Protein 3C1Y (pdb70)

InterPro domains:
  IPR000445 Helix-hairpin-helix motif [PF00633] (317-343)
  IPR003390 DNA integrity scanning protein, DisA, N-terminal [PF02457] (26-139)
  IPR003390 DNA integrity scanning protein, DisA, N-terminal [PS51794] (8-148)
  IPR010994 RuvA domain 2-like [SSF47781] (291-346)
  IPR018906 DNA integrity scanning, DisA, linker region [PF10635] (145-281)
  IPR023763 DNA integrity scanning protein, DisA [MF_01438] (6-357)
  IPR023763 DNA integrity scanning protein, DisA [NF010009] (9-355)
  IPR036888 DNA integrity scanning protein, DisA, N-terminal domain superfamily [G3DSA:3.40.1700.10] (7-144)
  IPR036888 DNA integrity scanning protein, DisA, N-terminal domain superfamily [SSF143597] (13-144)
  IPR038331 DisA, linker domain superfamily [G3DSA:1.20.1260.110] (145-292)
  IPR050338 DNA integrity scanning protein DisA [PTHR34185] (19-262)

Solvent-accessible surface area: 34652 Å² total; per-residue (Å²): 113,60,110,73,8,44,81,40,12,102,42,1,12,9,52,44,86,2,4,113,1,0,43,64,0,14,124,30,94,40,10,5,18,0,0,4,0,79,51,10,162,135,21,134,98,3,13,31,58,38,108,141,57,62,40,93,32,37,15,124,82,0,46,90,31,9,103,75,114,33,1,8,0,0,3,43,89,21,75,51,0,30,46,0,45,2,32,10,14,12,53,25,111,37,102,25,75,24,116,36,77,67,32,32,21,0,20,8,0,0,66,68,25,22,43,2,0,0,0,0,22,136,220,147,74,49,1,2,0,2,22,72,121,71,96,43,55,2,37,40,39,101,95,2,68,56,84,5,76,111,18,7,39,56,1,73,125,65,37,93,73,1,73,149,35,28,60,95,2,43,36,18,17,10,69,61,139,2,26,0,7,23,0,3,113,2,0,13,47,0,0,58,1,17,39,37,16,58,115,8,118,62,74,6,56,13,0,20,129,99,0,144,119,8,112,76,88,17,142,119,40,21,108,87,3,62,63,33,0,8,4,0,2,0,0,1,8,59,129,74,29,111,61,118,58,0,86,85,30,10,105,35,0,11,81,206,112,112,16,46,63,43,23,0,0,100,37,6,47,36,108,5,117,105,54,60,63,8,86,113,41,142,18,42,5,27,0,2,27,10,1,68,68,63,5,181,2,55,20,73,37,1,70,42,0,3,154,88,31,117,32,5,30,80,1,32,138,15,49,30,113,53,0,75,149,8,141,41,10,35,72,177,80,0,105,37,0,31,104,20,4,65,48,13,64,158,145,92,73,120,63,110,71,8,42,78,39,7,98,42,0,11,9,53,48,77,2,1,109,1,0,46,64,0,16,124,30,87,41,8,5,16,1,0,1,0,88,57,13,168,156,35,133,123,7,10,32,55,36,111,135,56,64,41,90,27,37,14,124,82,1,50,92,32,11,107,75,111,36,0,6,0,0,5,43,94,24,73,56,0,28,33,0,44,2,31,10,14,13,54,27,113,30,102,31,74,31,116,35,77,65,34,26,20,0,20,12,0,0,64,81,29,23,44,4,0,0,0,0,28,138,226,171,75,50,1,1,0,0,26,83,120,64,92,47,58,1,36,41,40,104,95,2,67,57,82,5,80,105,16,6,38,58,1,72,119,67,37,94,73,1,69,143,40,27,59,97,3,44,38,28,17,14,70,59,135,3,26,0,7,24,0,2,111,1,1,15,45,0,1,57,0,22,32,39,14,64,118,10,123,60,79,6,54,13,0,18,132,97,0,146,113,9,107,82,87,17,138,117,37,18,108,93,4,60,60,32,0,8,3,0,2,11,1,2,10,55,136,57,21,118,64,107,59,0,79,83,34,12,110,32,2,7,81,209,110,121,15,47,62,60,26,2,0,120,39,9,47,38,104,6,103,111,44,58,66,8,82,107,43,140,15,52,5,36,0,2,28,9,1,68,65,59,6,185,1,56,31,88,27,1,89,38,0,1,123,103,28,142,33,6,33,87,2,29,138,12,41,25,109,57,0,87,158,11,141,38,9,39,76,183,83,0,110,36,0,31,107,19,3,48,45,16,58,150,154,94,74

Secondary structure (DSSP, 8-state):
--HHHHHHHGGGSBTBHHHHHHHHHHHTT--EEEEE-S-GGGGTTTEESSEEEEEE--HHHHHHHTTSSSEEEE-TTSSEEEEEEEEE---TTS-----SHHHHHHHHHHHHHSSEEEEE-SS---EEEE-SS-EEEEPPHHHHHHHHHHHHHHHHHHHHHHHHHHHHHHHHHHTT--BHHHHHHHHHHHHHHHHHHHHHHHHHHHTGGGGHHHHHHHHHHHTTHHHHHHHHHHHHSSS---HHHHHHHHHHHHTTS---HHHHHHHTT---S-GGGGGG-B----SHHHHHHTS---HHHHHHHHHHH-SHHHHTT--HHHHTTSTT--HHHHHHHHHHHHHHHHHH-/--HHHHHHHHHTSTTSHHHHHHHHHHHTT--EEEEEES-GGGGTTTEESSEEEEEE--HHHHHHHTTSSSEEEEETTS-EEEEEEEEE---TTS-----SHHHHHHHHHHHHHS-EEEEE-SS---EEEEETTEEEEEPPHHHHHHHHHHHHHHHHHHHHHHHHHHHHHHHHHHTT--BHHHHHHHHHHHHHHHHHHHHHHHHHHHTGGGGHHHHHHHHHHHTTHHHHHHHHHHHHSSS---HHHHHHHHHHHTTTS---HHHHHHHHT----STTSGGG-B----SHHHHHHTS---HHHHHHHHHHH-SHHHHHH--HHHHHTSTT--HHHHHHHHHHHHHHHHHH-

CATH classification: 3.40.1700.10 (+2 more: 1.20.1260.110, 1.10.150.20)

Organism: Thermotoga maritima (strain ATCC 43589 / DSM 3109 / JCM 10099 / NBRC 100826 / MSB8) (NCBI:txid243274)

Foldseek 3Di:
DDVVVLVLLLCQFPPHQQVVLLQVCQVQLQKAKEFEAADVVVVVVFKADFDFDFDFAGSVVRNVLSNADAYWYAYNVRGTTGGGRIHGHADPPQDDPDDDPRVRSQQRVQQRPQAWMWTGGSPDSWIWIHGHNDIDIAHDLVVLCVVLVVLLVVLVVLLVVLVVLVLVVLLCQLVLNDFQLSLLVNLLSLLVSLLSVVVSVVSLSSNPPVNVVSVVSSCVSCVCSLVLQLLSLCFWAPDHDDSVVSNVLSVCCSPPDPSDSCVNNVSSPDDDDDSVCRRVGRTHTLCSNCLCVQLVHDSVQSCQQSVVQVGLVSQQVAALVRSCVTPPRDSSSSCSSNVRSVVCSVVSD/DDPVVLVLLLCQFPPHQQVVLLQVCQVQLQKAKEWEAADPVPVCPFKADFDFDFAFAGSVVRNVLSNADAYWYAYNVRGTTGGGRIHGHADPPDDDPDDDDRVRSQQRVQQRPQTWIWTGGSPDSWIWIHGRNDIDIAHDLVVLCVVLVVLLVVLLVLLVVLVVLVLVVLLCQLVQNDFLLSLLVNLQSLLVSLLSVVVSVVSLSRNPPPNVVSVVSSCVSCVCSLVLQLLSLCFFQPDHDDSVRSSVLSVCCNPPDPSDSCVNNVVSPDDDDDSVCRRVGGTFTLCRNCLCVQLVHDPVQSVQVSVPQVGLNSLQVAALVRSCVTPPDDSNSSCSSNVRSVVCSVVSD

Sequence (698 aa):
VPQELIEKIKLISPGTELRKALDDIINANFGALIFLVDDPKKYEDVIQGGFWLDTDFSAEKLYELSKMDGAIVLSEDITKIYYANVHLVPDPTIPTGETGTRHRTAERLAKQTGKVVIAVSRRRNIISLYYKNYKYVVNQVDFLISKVTQAISTLEKYKDNFNKLLSELEVLELENRVTLADVVRTLAKGFELLRIVEEIRPYIVELGEEGRLARMQLRELTEDVDDLLVLLIMDYSSEEVEEETAQNILQDFITRREPSPISISRVLGYDVQQAAQLDDVLVSARGYRLLKTVARIPLSIGYNVVRMFKTLDQISKASVEDLKKVEGIGEKRARAISESISSLKHRKTVPQELIEKIKLISPGTELRKALDDIINANFGALIFLVDDPKKYEDVIQGGFWLDTDFSAEKLYELSKMDGAIVLSEDITKIYYANVHLVPDPTIPTGETGTRHRTAERLAKQTGKVVIAVSRRRNIISLYYKNYKYVVNQVDFLISKVTQAISTLEKYKDNFNKLLSELEVLELENRVTLADVVRTLAKGFELLRIVEEIRPYIVELGEEGRLARMQLRELTEDVDDLLVLLIMDYSSEEVEEETAQNILQDFITRREPSPISISRVLGYDVQQAAQLDDVLVSARGYRLLKTVARIPLSIGYNVVRMFKTLDQISKASVEDLKKVEGIGEKRARAISESISSLKHRKT

Nearest PDB structures (foldseek):
  3c1y-assembly1_A  TM=1.003E+00  e=2.467E-58  Thermotoga maritima
  4yxm-assembly1_A  TM=1.002E+00  e=1.865E-54  Thermotoga maritima
  7y0d-assembly1_G  TM=8.503E-01  e=4.150E-23  Mycolicibacterium smegmatis MC2 155
  7dg0-assembly1_B  TM=7.845E-01  e=1.346E-06  Mesomycoplasma ovipneumoniae 14811
  7olh-assembly3_L  TM=7.575E-01  e=4.786E-06  Bacillus subtilis subsp. subtilis str. 168

B-factor: mean 38.18, std 12.06, range [16.71, 79.24]

GO terms:
  GO:0106408 diadenylate cyclase activity (F, EXP)

Radius of gyration: 49.01 Å; Cα contacts (8 Å, |Δi|>4): 1123; chains: 2; bounding box: 45×43×168 Å

Structure (mmCIF, N/CA/C/O backbone):
data_3C1Y
#
_entry.id   3C1Y
#
_cell.length_a   108.329
_cell.length_b   108.329
_cell.length_c   166.415
_cell.angle_alpha   90.000
_cell.angle_beta   90.000
_cell.angle_gamma   90.000
#
_symmetry.space_group_name_H-M   'P 4 21 2'
#
loop_
_entity.id
_entity.type
_entity.pdbx_description
1 polymer 'DNA integrity scanning protein disA'
2 non-polymer "(2R,3R,3aS,5R,7aR,9R,10R,10aS,12R,14aR)-2,9-bis(6-amino-9H-purin-9-yl)octahydro-2H,7H-difuro[3,2-d:3',2'-j][1,3,7,9,2,8 ]tetraoxadiphosphacyclododecine-3,5,10,12-tetrol 5,12-dioxide"
3 water water
#
loop_
_atom_site.group_PDB
_atom_site.id
_atom_site.type_symbol
_atom_site.label_atom_id
_atom_site.label_alt_id
_atom_site.label_comp_id
_atom_site.label_asym_id
_atom_site.label_entity_id
_atom_site.label_seq_id
_atom_site.pdbx_PDB_ins_code
_atom_site.Cartn_x
_atom_site.Cartn_y
_atom_site.Cartn_z
_atom_site.occupancy
_atom_site.B_iso_or_equiv
_atom_site.auth_seq_id
_atom_site.auth_comp_id
_atom_site.auth_asym_id
_atom_site.auth_atom_id
_atom_site.pdbx_PDB_model_num
ATOM 1 N N . VAL A 1 27 ? 71.826 23.406 -9.082 1.00 59.98 7 VAL A N 1
ATOM 2 C CA . VAL A 1 27 ? 70.943 23.921 -10.172 1.00 59.03 7 VAL A CA 1
ATOM 3 C C . VAL A 1 27 ? 70.559 25.374 -9.905 1.00 58.28 7 VAL A C 1
ATOM 4 O O . VAL A 1 27 ? 69.730 25.654 -9.039 1.00 58.59 7 VAL A O 1
ATOM 8 N N . PRO A 1 28 ? 71.157 26.318 -10.653 1.00 58.02 8 PRO A N 1
ATOM 9 C CA . PRO A 1 28 ? 70.878 27.749 -10.496 1.00 57.59 8 PRO A CA 1
ATOM 10 C C . PRO A 1 28 ? 69.383 28.062 -10.494 1.00 57.46 8 PRO A C 1
ATOM 11 O O . PRO A 1 28 ? 68.601 27.429 -11.208 1.00 57.15 8 PRO A O 1
ATOM 15 N N . GLN A 1 29 ? 68.994 29.042 -9.687 1.00 57.10 9 GLN A N 1
ATOM 16 C CA . GLN A 1 29 ? 67.598 29.446 -9.592 1.00 57.00 9 GLN A CA 1
ATOM 17 C C . GLN A 1 29 ? 67.108 29.871 -10.973 1.00 55.66 9 GLN A C 1
ATOM 18 O O . GLN A 1 29 ? 65.936 29.712 -11.314 1.00 55.84 9 GLN A O 1
ATOM 24 N N . GLU A 1 30 ? 68.031 30.407 -11.761 1.00 54.10 10 GLU A N 1
ATOM 25 C CA . GLU A 1 30 ? 67.746 30.873 -13.110 1.00 52.66 10 GLU A CA 1
ATOM 26 C C . GLU A 1 30 ? 67.194 29.732 -13.974 1.00 50.93 10 GLU A C 1
ATOM 27 O O . GLU A 1 30 ? 66.168 29.882 -14.636 1.00 49.56 10 GLU A O 1
ATOM 33 N N . LEU A 1 31 ? 67.882 28.594 -13.957 1.00 49.25 11 LEU A N 1
ATOM 34 C CA . LEU A 1 31 ? 67.466 27.425 -14.724 1.00 47.89 11 LEU A CA 1
ATOM 35 C C . LEU A 1 31 ? 66.192 26.830 -14.132 1.00 46.96 11 LEU A C 1
ATOM 36 O O . LEU A 1 31 ? 65.296 26.402 -14.865 1.00 45.09 11 LEU A O 1
ATOM 41 N N . ILE A 1 32 ? 66.119 26.811 -12.803 1.00 45.15 12 ILE A N 1
ATOM 42 C CA . ILE A 1 32 ? 64.958 26.278 -12.097 1.00 45.19 12 ILE A CA 1
ATOM 43 C C . ILE A 1 32 ? 63.668 26.936 -12.574 1.00 43.69 12 ILE A C 1
ATOM 44 O O . ILE A 1 32 ? 62.642 26.271 -12.726 1.00 42.49 12 ILE A O 1
ATOM 49 N N . GLU A 1 33 ? 63.721 28.244 -12.804 1.00 42.59 13 GLU A N 1
ATOM 50 C CA . GLU A 1 33 ? 62.547 28.978 -13.265 1.00 43.50 13 GLU A CA 1
ATOM 51 C C . GLU A 1 33 ? 62.069 28.475 -14.627 1.00 41.06 13 GLU A C 1
ATOM 52 O O . GLU A 1 33 ? 60.872 28.306 -14.849 1.00 40.52 13 GLU A O 1
ATOM 58 N N . LYS A 1 34 ? 63.012 28.230 -15.530 1.00 39.73 14 LYS A N 1
ATOM 59 C CA . LYS A 1 34 ? 62.697 27.747 -16.870 1.00 38.01 14 LYS A CA 1
ATOM 60 C C . LYS A 1 34 ? 62.145 26.323 -16.834 1.00 37.91 14 LYS A C 1
ATOM 61 O O . LYS A 1 34 ? 61.204 25.989 -17.557 1.00 36.81 14 LYS A O 1
ATOM 67 N N . ILE A 1 35 ? 62.731 25.487 -15.987 1.00 36.69 15 ILE A N 1
ATOM 68 C CA . ILE A 1 35 ? 62.284 24.108 -15.870 1.00 36.79 15 ILE A CA 1
ATOM 69 C C . ILE A 1 35 ? 60.807 24.050 -15.476 1.00 35.35 15 ILE A C 1
ATOM 70 O O . ILE A 1 35 ? 60.100 23.110 -15.825 1.00 34.88 15 ILE A O 1
ATOM 75 N N . LYS A 1 36 ? 60.341 25.064 -14.758 1.00 35.39 16 LYS A N 1
ATOM 76 C CA . LYS A 1 36 ? 58.945 25.108 -14.341 1.00 36.80 16 LYS A CA 1
ATOM 77 C C . LYS A 1 36 ? 58.008 25.260 -15.540 1.00 34.92 16 LYS A C 1
ATOM 78 O O . LYS A 1 36 ? 56.854 24.835 -15.488 1.00 34.81 16 LYS A O 1
ATOM 84 N N . LEU A 1 37 ? 58.506 25.862 -16.615 1.00 33.43 17 LEU A N 1
ATOM 85 C CA . LEU A 1 37 ? 57.700 26.061 -17.819 1.00 30.23 17 LEU A CA 1
ATOM 86 C C . LEU A 1 37 ? 57.224 24.733 -18.418 1.00 28.97 17 LEU A C 1
ATOM 87 O O . LEU A 1 37 ? 56.161 24.664 -19.035 1.00 27.65 17 LEU A O 1
ATOM 92 N N . ILE A 1 38 ? 58.011 23.678 -18.227 1.00 28.28 18 ILE A N 1
ATOM 93 C CA . ILE A 1 38 ? 57.669 22.377 -18.776 1.00 28.73 18 ILE A CA 1
ATOM 94 C C . ILE A 1 38 ? 57.421 21.308 -17.719 1.00 30.06 18 ILE A C 1
ATOM 95 O O . ILE A 1 38 ? 57.591 20.116 -17.982 1.00 29.13 18 ILE A O 1
ATOM 100 N N . SER A 1 39 ? 57.013 21.731 -16.529 1.00 29.51 19 SER A N 1
ATOM 101 C CA . SER A 1 39 ? 56.744 20.783 -15.461 1.00 31.67 19 SER A CA 1
ATOM 102 C C . SER A 1 39 ? 55.302 20.311 -15.528 1.00 30.68 19 SER A C 1
ATOM 103 O O . SER A 1 39 ? 54.418 21.032 -16.004 1.00 29.87 19 SER A O 1
ATOM 106 N N . PRO A 1 40 ? 55.044 19.087 -15.049 1.00 29.10 20 PRO A N 1
ATOM 107 C CA . PRO A 1 40 ? 53.684 18.548 -15.069 1.00 29.53 20 PRO A CA 1
ATOM 108 C C . PRO A 1 40 ? 52.726 19.575 -14.470 1.00 30.23 20 PRO A C 1
ATOM 109 O O . PRO A 1 40 ? 52.955 20.086 -13.373 1.00 29.31 20 PRO A O 1
ATOM 113 N N . GLY A 1 41 ? 51.666 19.889 -15.208 1.00 30.69 21 GLY A N 1
ATOM 114 C CA . GLY A 1 41 ? 50.703 20.862 -14.735 1.00 30.56 21 GLY A CA 1
ATOM 115 C C . GLY A 1 41 ? 50.540 22.001 -15.722 1.00 29.95 21 GLY A C 1
ATOM 116 O O . GLY A 1 41 ? 49.477 22.614 -15.795 1.00 32.05 21 GLY A O 1
ATOM 117 N N . THR A 1 42 ? 51.589 22.290 -16.483 1.00 28.38 22 THR A N 1
ATOM 118 C CA . THR A 1 42 ? 51.529 23.370 -17.471 1.00 29.86 22 THR A CA 1
ATOM 119 C C . THR A 1 42 ? 50.925 22.881 -18.785 1.00 28.67 22 THR A C 1
ATOM 120 O O . THR A 1 42 ? 50.992 21.695 -19.109 1.00 29.54 22 THR A O 1
ATOM 124 N N . GLU A 1 43 ? 50.322 23.794 -19.537 1.00 28.85 23 GLU A N 1
ATOM 125 C CA . GLU A 1 43 ? 49.737 23.424 -20.814 1.00 27.50 23 GLU A CA 1
ATOM 126 C C . GLU A 1 43 ? 50.848 23.002 -21.764 1.00 26.44 23 GLU A C 1
ATOM 127 O O . GLU A 1 43 ? 50.680 22.081 -22.562 1.00 25.78 23 GLU A O 1
ATOM 133 N N . LEU A 1 44 ? 51.989 23.672 -21.666 1.00 24.60 24 LEU A N 1
ATOM 134 C CA . LEU A 1 44 ? 53.128 23.342 -22.505 1.00 25.08 24 LEU A CA 1
ATOM 135 C C . LEU A 1 44 ? 53.540 21.884 -22.293 1.00 24.19 24 LEU A C 1
ATOM 136 O O . LEU A 1 44 ? 53.717 21.142 -23.256 1.00 23.60 24 LEU A O 1
ATOM 141 N N . ARG A 1 45 ? 53.684 21.473 -21.036 1.00 23.95 25 ARG A N 1
ATOM 142 C CA . ARG A 1 45 ? 54.089 20.099 -20.732 1.00 24.09 25 ARG A CA 1
ATOM 143 C C . ARG A 1 45 ? 53.053 19.101 -21.238 1.00 24.86 25 ARG A C 1
ATOM 144 O O . ARG A 1 45 ? 53.391 18.000 -21.685 1.00 22.65 25 ARG A O 1
ATOM 152 N N . LYS A 1 46 ? 51.790 19.501 -21.163 1.00 25.97 26 LYS A N 1
ATOM 153 C CA . LYS A 1 46 ? 50.685 18.665 -21.613 1.00 28.69 26 LYS A CA 1
ATOM 154 C C . LYS A 1 46 ? 50.857 18.423 -23.111 1.00 27.54 26 LYS A C 1
ATOM 155 O O . LYS A 1 46 ? 50.621 17.317 -23.612 1.00 26.81 26 LYS A O 1
ATOM 161 N N . ALA A 1 47 ? 51.293 19.459 -23.824 1.00 25.46 27 ALA A N 1
ATOM 162 C CA . ALA A 1 47 ? 51.504 19.342 -25.261 1.00 25.05 27 ALA A CA 1
ATOM 163 C C . ALA A 1 47 ? 52.726 18.474 -25.551 1.00 22.79 27 ALA A C 1
ATOM 164 O O . ALA A 1 47 ? 52.691 17.627 -26.446 1.00 21.03 27 ALA A O 1
ATOM 166 N N . LEU A 1 48 ? 53.803 18.680 -24.798 1.00 22.34 28 LEU A N 1
ATOM 167 C CA . LEU A 1 48 ? 55.019 17.893 -25.005 1.00 24.30 28 LEU A CA 1
ATOM 168 C C . LEU A 1 48 ? 54.775 16.407 -24.745 1.00 23.08 28 LEU A C 1
ATOM 169 O O . LEU A 1 48 ? 55.360 15.552 -25.418 1.00 23.44 28 LEU A O 1
ATOM 174 N N . ASP A 1 49 ? 53.917 16.093 -23.778 1.00 25.60 29 ASP A N 1
ATOM 175 C CA . ASP A 1 49 ? 53.618 14.689 -23.484 1.00 26.72 29 ASP A CA 1
ATOM 176 C C . ASP A 1 49 ? 52.888 14.055 -24.662 1.00 26.01 29 ASP A C 1
ATOM 177 O O . ASP A 1 49 ? 53.157 12.910 -25.032 1.00 25.71 29 ASP A O 1
ATOM 182 N N . ASP A 1 50 ? 51.960 14.804 -25.247 1.00 27.12 30 ASP A N 1
ATOM 183 C CA . ASP A 1 50 ? 51.211 14.328 -26.408 1.00 29.48 30 ASP A CA 1
ATOM 184 C C . ASP A 1 50 ? 52.167 14.107 -27.572 1.00 26.38 30 ASP A C 1
ATOM 185 O O . ASP A 1 50 ? 52.063 13.119 -28.294 1.00 23.74 30 ASP A O 1
ATOM 190 N N . ILE A 1 51 ? 53.083 15.053 -27.757 1.00 23.14 31 ILE A N 1
ATOM 191 C CA . ILE A 1 51 ? 54.059 14.970 -28.827 1.00 21.21 31 ILE A CA 1
ATOM 192 C C . ILE A 1 51 ? 54.8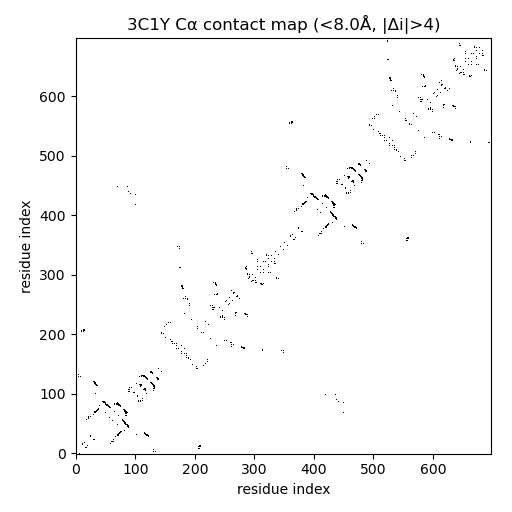90 13.699 -28.655 1.00 21.19 31 ILE A C 1
ATOM 193 O O . ILE A 1 51 ? 55.103 12.955 -29.606 1.00 20.09 31 ILE A O 1
ATOM 198 N N . ILE A 1 52 ? 55.345 13.445 -27.433 1.00 22.58 32 ILE A N 1
ATOM 199 C CA . ILE A 1 52 ? 56.141 12.257 -27.151 1.00 25.16 32 ILE A CA 1
ATOM 200 C C . ILE A 1 52 ? 55.306 10.992 -27.376 1.00 25.52 32 ILE A C 1
ATOM 201 O O . ILE A 1 52 ? 55.782 10.017 -27.954 1.00 25.53 32 ILE A O 1
ATOM 206 N N . ASN A 1 53 ? 54.056 11.017 -26.925 1.00 25.69 33 ASN A N 1
ATOM 207 C CA . ASN A 1 53 ? 53.172 9.868 -27.082 1.00 27.41 33 ASN A CA 1
ATOM 208 C C . ASN A 1 53 ? 52.905 9.541 -28.549 1.00 28.72 33 ASN A C 1
ATOM 209 O O . ASN A 1 53 ? 52.637 8.389 -28.891 1.00 28.15 33 ASN A O 1
ATOM 214 N N . ALA A 1 54 ? 52.975 10.552 -29.413 1.00 25.92 34 ALA A N 1
ATOM 215 C CA . ALA A 1 54 ? 52.729 10.357 -30.844 1.00 25.27 34 ALA A CA 1
ATOM 216 C C . ALA A 1 54 ? 54.030 10.131 -31.600 1.00 25.95 34 ALA A C 1
ATOM 217 O O . ALA A 1 54 ? 54.033 9.943 -32.808 1.00 27.29 34 ALA A O 1
ATOM 219 N N . ASN A 1 55 ? 55.140 10.139 -30.879 1.00 27.30 35 ASN A N 1
ATOM 220 C CA . ASN A 1 55 ? 56.437 9.950 -31.500 1.00 28.55 35 ASN A CA 1
ATOM 221 C C . ASN A 1 55 ? 56.760 11.046 -32.523 1.00 28.54 35 ASN A C 1
ATOM 222 O O . ASN A 1 55 ? 57.524 10.820 -33.458 1.00 28.76 35 ASN A O 1
ATOM 227 N N . PHE A 1 56 ? 56.153 12.217 -32.381 1.00 27.03 36 PHE A N 1
ATOM 228 C CA . PHE A 1 56 ? 56.495 13.305 -33.287 1.00 29.83 36 PHE A CA 1
ATOM 229 C C . PHE A 1 56 ? 57.747 13.894 -32.639 1.00 30.21 36 PHE A C 1
ATOM 230 O O . PHE A 1 56 ? 58.034 13.637 -31.465 1.00 32.50 36 PHE A O 1
ATOM 238 N N . GLY A 1 57 ? 58.510 14.666 -33.388 1.00 31.39 37 GLY A N 1
ATOM 239 C CA . GLY A 1 57 ? 59.684 15.266 -32.785 1.00 27.95 37 GLY A CA 1
ATOM 240 C C . GLY A 1 57 ? 59.307 16.702 -32.482 1.00 28.11 37 GLY A C 1
ATOM 241 O O . GLY A 1 57 ? 58.181 17.127 -32.780 1.00 25.19 37 GLY A O 1
ATOM 242 N N . ALA A 1 58 ? 60.224 17.455 -31.885 1.00 24.01 38 ALA A N 1
ATOM 243 C CA . ALA A 1 58 ? 59.942 18.848 -31.601 1.00 22.40 38 ALA A CA 1
ATOM 244 C C . ALA A 1 58 ? 61.207 19.640 -31.347 1.00 23.02 38 ALA A C 1
ATOM 245 O O . ALA A 1 58 ? 62.180 19.120 -30.809 1.00 22.10 38 ALA A O 1
ATOM 247 N N . LEU A 1 59 ? 61.182 20.899 -31.764 1.00 21.24 39 LEU A N 1
ATOM 248 C CA . LEU A 1 59 ? 62.291 21.821 -31.557 1.00 22.77 39 LEU A CA 1
ATOM 249 C C . LEU A 1 59 ? 61.562 23.139 -31.349 1.00 23.66 39 LEU A C 1
ATOM 250 O O . LEU A 1 59 ? 60.969 23.684 -32.286 1.00 24.46 39 LEU A O 1
ATOM 255 N N . ILE A 1 60 ? 61.586 23.628 -30.110 1.00 22.73 40 ILE A N 1
ATOM 256 C CA . ILE A 1 60 ? 60.882 24.849 -29.737 1.00 24.59 40 ILE A CA 1
ATOM 257 C C . ILE A 1 60 ? 61.824 25.939 -29.203 1.00 26.22 40 ILE A C 1
ATOM 258 O O . ILE A 1 60 ? 62.624 25.703 -28.297 1.00 24.88 40 ILE A O 1
ATOM 263 N N . PHE A 1 61 ? 61.694 27.135 -29.771 1.00 27.50 41 PHE A N 1
ATOM 264 C CA . PHE A 1 61 ? 62.520 28.297 -29.445 1.00 26.50 41 PHE A CA 1
ATOM 265 C C . PHE A 1 61 ? 61.640 29.338 -28.750 1.00 27.11 41 PHE A C 1
ATOM 266 O O . PHE A 1 61 ? 60.640 29.776 -29.309 1.00 25.54 41 PHE A O 1
ATOM 274 N N . LEU A 1 62 ? 62.011 29.714 -27.528 1.00 28.47 42 LEU A N 1
ATOM 275 C CA . LEU A 1 62 ? 61.257 30.693 -26.733 1.00 32.39 42 LEU A CA 1
ATOM 276 C C . LEU A 1 62 ? 61.861 32.096 -26.740 1.00 35.06 42 LEU A C 1
ATOM 277 O O . LEU A 1 62 ? 62.921 32.319 -26.156 1.00 34.63 42 LEU A O 1
ATOM 282 N N . VAL A 1 63 ? 61.171 33.037 -27.381 1.00 37.89 43 VAL A N 1
ATOM 283 C CA . VAL A 1 63 ? 61.637 34.422 -27.465 1.00 42.33 43 VAL A CA 1
ATOM 284 C C . VAL A 1 63 ? 60.482 35.412 -27.465 1.00 45.28 43 VAL A C 1
ATOM 285 O O . VAL A 1 63 ? 59.462 35.187 -28.116 1.00 46.89 43 VAL A O 1
ATOM 289 N N . ASP A 1 64 ? 60.654 36.521 -26.751 1.00 46.69 44 ASP A N 1
ATOM 290 C CA . ASP A 1 64 ? 59.607 37.531 -26.672 1.00 49.12 44 ASP A CA 1
ATOM 291 C C . ASP A 1 64 ? 59.541 38.495 -27.854 1.00 49.66 44 ASP A C 1
ATOM 292 O O . ASP A 1 64 ? 58.470 39.009 -28.174 1.00 50.25 44 ASP A O 1
ATOM 297 N N . ASP A 1 65 ? 60.672 38.731 -28.508 1.00 49.75 45 ASP A N 1
ATOM 298 C CA . ASP A 1 65 ? 60.704 39.643 -29.647 1.00 49.99 45 ASP A CA 1
ATOM 299 C C . ASP A 1 65 ? 61.350 38.983 -30.863 1.00 48.98 45 ASP A C 1
ATOM 300 O O . ASP A 1 65 ? 62.548 39.127 -31.100 1.00 48.12 45 ASP A O 1
ATOM 305 N N . PRO A 1 66 ? 60.548 38.250 -31.654 1.00 48.42 46 PRO A N 1
ATOM 306 C CA . PRO A 1 66 ? 60.978 37.536 -32.861 1.00 47.95 46 PRO A CA 1
ATOM 307 C C . PRO A 1 66 ? 61.793 38.389 -33.827 1.00 48.63 46 PRO A C 1
ATOM 308 O O . PRO A 1 66 ? 62.781 37.922 -34.398 1.00 47.28 46 PRO A O 1
ATOM 312 N N . LYS A 1 67 ? 61.362 39.635 -34.006 1.00 49.24 47 LYS A N 1
ATOM 313 C CA . LYS A 1 67 ? 62.023 40.580 -34.905 1.00 50.19 47 LYS A CA 1
ATOM 314 C C . LYS A 1 67 ? 63.534 40.608 -34.675 1.00 49.12 47 LYS A C 1
ATOM 315 O O . LYS A 1 67 ? 64.322 40.561 -35.618 1.00 48.44 47 LYS A O 1
ATOM 321 N N . LYS A 1 68 ? 63.920 40.689 -33.409 1.00 49.08 48 LYS A N 1
ATOM 322 C CA . LYS A 1 68 ? 65.321 40.745 -33.018 1.00 50.61 48 LYS A CA 1
ATOM 323 C C . LYS A 1 68 ? 66.101 39.467 -33.352 1.00 50.92 48 LYS A C 1
ATOM 324 O O . LYS A 1 68 ? 67.335 39.477 -33.407 1.00 49.85 48 LYS A O 1
ATOM 330 N N . TYR A 1 69 ? 65.389 38.367 -33.586 1.00 50.08 49 TYR A N 1
ATOM 331 C CA . TYR A 1 69 ? 66.063 37.112 -33.896 1.00 48.69 49 TYR A CA 1
ATOM 332 C C . TYR A 1 69 ? 65.798 36.611 -35.306 1.00 49.02 49 TYR A C 1
ATOM 333 O O . TYR A 1 69 ? 65.912 35.415 -35.579 1.00 49.29 49 TYR A O 1
ATOM 342 N N . GLU A 1 70 ? 65.466 37.532 -36.204 1.00 48.49 50 GLU A N 1
ATOM 343 C CA . GLU A 1 70 ? 65.179 37.178 -37.588 1.00 49.07 50 GLU A CA 1
ATOM 344 C C . GLU A 1 70 ? 66.393 36.615 -38.321 1.00 47.36 50 GLU A C 1
ATOM 345 O O . GLU A 1 70 ? 66.260 36.084 -39.421 1.00 47.83 50 GLU A O 1
ATOM 351 N N . ASP A 1 71 ? 67.575 36.731 -37.723 1.00 45.34 51 ASP A N 1
ATOM 352 C CA . ASP A 1 71 ? 68.774 36.207 -38.364 1.00 43.66 51 ASP A CA 1
ATOM 353 C C . ASP A 1 71 ? 68.960 34.715 -38.085 1.00 41.25 51 ASP A C 1
ATOM 354 O O . ASP A 1 71 ? 69.667 34.025 -38.821 1.00 39.74 51 ASP A O 1
ATOM 359 N N . VAL A 1 72 ? 68.335 34.221 -37.017 1.00 38.18 52 VAL A N 1
ATOM 360 C CA . VAL A 1 72 ? 68.436 32.807 -36.662 1.00 36.02 52 VAL A CA 1
ATOM 361 C C . VAL A 1 72 ? 67.154 32.036 -36.996 1.00 34.53 52 VAL A C 1
ATOM 362 O O . VAL A 1 72 ? 67.109 30.813 -36.875 1.00 34.76 52 VAL A O 1
ATOM 366 N N . ILE A 1 73 ? 66.120 32.760 -37.414 1.00 32.20 53 ILE A N 1
ATOM 367 C CA . ILE A 1 73 ? 64.835 32.165 -37.769 1.00 31.26 53 ILE A CA 1
ATOM 368 C C . ILE A 1 73 ? 64.564 32.322 -39.268 1.00 32.04 53 ILE A C 1
ATOM 369 O O . ILE A 1 73 ? 64.366 33.438 -39.746 1.00 33.60 53 ILE A O 1
ATOM 374 N N . GLN A 1 74 ? 64.544 31.219 -40.014 1.00 30.37 54 GLN A N 1
ATOM 375 C CA . GLN A 1 74 ? 64.298 31.306 -41.453 1.00 30.46 54 GLN A CA 1
ATOM 376 C C . GLN A 1 74 ? 63.057 30.566 -41.936 1.00 30.71 54 GLN A C 1
ATOM 377 O O . GLN A 1 74 ? 62.701 29.509 -41.407 1.00 29.67 54 GLN A O 1
ATOM 383 N N . GLY A 1 75 ? 62.412 31.137 -42.952 1.00 29.87 55 GLY A N 1
ATOM 384 C CA . GLY A 1 75 ? 61.230 30.535 -43.539 1.00 29.27 55 GLY A CA 1
ATOM 385 C C . GLY A 1 75 ? 60.130 30.216 -42.552 1.00 28.28 55 GLY A C 1
ATOM 386 O O . GLY A 1 75 ? 59.972 30.904 -41.548 1.00 28.46 55 GLY A O 1
ATOM 387 N N . GLY A 1 76 ? 59.356 29.177 -42.852 1.00 28.31 56 GLY A N 1
ATOM 388 C CA . GLY A 1 76 ? 58.273 28.784 -41.971 1.00 29.36 56 GLY A CA 1
ATOM 389 C C . GLY A 1 76 ? 57.020 29.620 -42.144 1.00 29.82 56 GLY A C 1
ATOM 390 O O . GLY A 1 76 ? 56.857 30.318 -43.145 1.00 31.79 56 GLY A O 1
ATOM 391 N N . PHE A 1 77 ? 56.128 29.544 -41.165 1.00 29.11 57 PHE A N 1
ATOM 392 C CA . PHE A 1 77 ? 54.878 30.287 -41.222 1.00 27.41 57 PHE A CA 1
ATOM 393 C C . PHE A 1 77 ? 54.757 31.263 -40.050 1.00 28.57 57 PHE A C 1
ATOM 394 O O . PHE A 1 77 ? 54.977 30.887 -38.897 1.00 26.89 57 PHE A O 1
ATOM 402 N N . TRP A 1 78 ? 54.412 32.512 -40.354 1.00 28.66 58 TRP A N 1
ATOM 403 C CA . TRP A 1 78 ? 54.208 33.530 -39.328 1.00 28.62 58 TRP A CA 1
ATOM 404 C C . TRP A 1 78 ? 52.767 33.331 -38.845 1.00 28.79 58 TRP A C 1
ATOM 405 O O . TRP A 1 78 ? 51.820 33.433 -39.627 1.00 28.66 58 TRP A O 1
ATOM 416 N N . LEU A 1 79 ? 52.607 33.031 -37.561 1.00 28.34 59 LEU A N 1
ATOM 417 C CA . LEU A 1 79 ? 51.293 32.776 -36.991 1.00 29.56 59 LEU A CA 1
ATOM 418 C C . LEU A 1 79 ? 50.798 33.876 -36.059 1.00 30.38 59 LEU A C 1
ATOM 419 O O . LEU A 1 79 ? 49.697 34.387 -36.241 1.00 30.10 59 LEU A O 1
ATOM 424 N N . ASP A 1 80 ? 51.608 34.227 -35.064 1.00 32.12 60 ASP A N 1
ATOM 425 C CA . ASP A 1 80 ? 51.256 35.266 -34.095 1.00 33.00 60 ASP A CA 1
ATOM 426 C C . ASP A 1 80 ? 49.868 35.019 -33.509 1.00 32.99 60 ASP A C 1
ATOM 427 O O . ASP A 1 80 ? 49.019 35.912 -33.496 1.00 33.76 60 ASP A O 1
ATOM 432 N N . THR A 1 81 ? 49.648 33.810 -33.004 1.00 32.07 61 THR A N 1
ATOM 433 C CA . THR A 1 81 ? 48.353 33.435 -32.447 1.00 30.24 61 THR A CA 1
ATOM 434 C C . THR A 1 81 ? 48.466 32.974 -30.991 1.00 29.93 61 THR A C 1
ATOM 435 O O . THR A 1 81 ? 49.540 32.594 -30.532 1.00 31.22 61 THR A O 1
ATOM 439 N N . ASP A 1 82 ? 47.354 33.016 -30.265 1.00 30.11 62 ASP A N 1
ATOM 440 C CA . ASP A 1 82 ? 47.341 32.609 -28.866 1.00 30.93 62 ASP A CA 1
ATOM 441 C C . ASP A 1 82 ? 47.749 31.155 -28.709 1.00 30.90 62 ASP A C 1
ATOM 442 O O . ASP A 1 82 ? 47.319 30.286 -29.478 1.00 28.63 62 ASP A O 1
ATOM 447 N N . PHE A 1 83 ? 48.581 30.895 -27.708 1.00 29.39 63 PHE A N 1
ATOM 448 C CA . PHE A 1 83 ? 49.059 29.547 -27.447 1.00 29.42 63 PHE A CA 1
ATOM 449 C C . PHE A 1 83 ? 47.960 28.638 -26.923 1.00 29.06 63 PHE A C 1
ATOM 450 O O . PHE A 1 83 ? 47.009 29.084 -26.279 1.00 28.78 63 PHE A O 1
ATOM 458 N N . SER A 1 84 ? 48.112 27.352 -27.214 1.00 27.79 64 SER A N 1
ATOM 459 C CA . SER A 1 84 ? 47.199 26.320 -26.752 1.00 26.63 64 SER A CA 1
ATOM 460 C C . SER A 1 84 ? 47.978 25.022 -26.918 1.00 26.08 64 SER A C 1
ATOM 461 O O . SER A 1 84 ? 48.806 24.907 -27.825 1.00 25.19 64 SER A O 1
ATOM 464 N N . ALA A 1 85 ? 47.750 24.061 -26.031 1.00 24.56 65 ALA A N 1
ATOM 465 C CA . ALA A 1 85 ? 48.462 22.792 -26.122 1.00 23.86 65 ALA A CA 1
ATOM 466 C C . ALA A 1 85 ? 48.075 22.046 -27.402 1.00 23.60 65 ALA A C 1
ATOM 467 O O . ALA A 1 85 ? 48.920 21.390 -28.021 1.00 21.62 65 ALA A O 1
ATOM 469 N N . GLU A 1 86 ? 46.806 22.136 -27.794 1.00 20.88 66 GLU A N 1
ATOM 470 C CA . GLU A 1 86 ? 46.353 21.453 -29.008 1.00 26.36 66 GLU A CA 1
ATOM 471 C C . GLU A 1 86 ? 47.009 22.069 -30.242 1.00 24.94 66 GLU A C 1
ATOM 472 O O . GLU A 1 86 ? 47.404 21.356 -31.170 1.00 26.23 66 GLU A O 1
ATOM 478 N N . LYS A 1 87 ? 47.133 23.392 -30.255 1.00 24.01 67 LYS A N 1
ATOM 479 C CA . LYS A 1 87 ? 47.784 24.056 -31.386 1.00 24.93 67 LYS A CA 1
ATOM 480 C C . LYS A 1 87 ? 49.252 23.642 -31.517 1.00 22.64 67 LYS A C 1
ATOM 481 O O . LYS A 1 87 ? 49.726 23.381 -32.624 1.00 23.15 67 LYS A O 1
ATOM 487 N N . LEU A 1 88 ? 49.969 23.581 -30.397 1.00 20.65 68 LEU A N 1
ATOM 488 C CA . LEU A 1 88 ? 51.382 23.200 -30.437 1.00 21.60 68 LEU A CA 1
ATOM 489 C C . LEU A 1 88 ? 51.531 21.771 -30.949 1.00 19.74 68 LEU A C 1
ATOM 490 O O . LEU A 1 88 ? 52.396 21.475 -31.774 1.00 19.24 68 LEU A O 1
ATOM 495 N N . TYR A 1 89 ? 50.671 20.887 -30.461 1.00 21.05 69 TYR A N 1
ATOM 496 C CA . TYR A 1 89 ? 50.694 19.492 -30.870 1.00 19.10 69 TYR A CA 1
ATOM 497 C C . TYR A 1 89 ? 50.487 19.349 -32.380 1.00 19.50 69 TYR A C 1
ATOM 498 O O . TYR A 1 89 ? 51.239 18.633 -33.050 1.00 19.93 69 TYR A O 1
ATOM 507 N N . GLU A 1 90 ? 49.474 20.027 -32.919 1.00 18.22 70 GLU A N 1
ATOM 508 C CA . GLU A 1 90 ? 49.202 19.947 -34.351 1.00 18.55 70 GLU A CA 1
ATOM 509 C C . GLU A 1 90 ? 50.356 20.509 -35.183 1.00 17.11 70 GLU A C 1
ATOM 510 O O . GLU A 1 90 ? 50.765 19.911 -36.178 1.00 17.39 70 GLU A O 1
ATOM 516 N N . LEU A 1 91 ? 50.886 21.656 -34.773 1.00 17.12 71 LEU A N 1
ATOM 517 C CA . LEU A 1 91 ? 51.996 22.264 -35.495 1.00 17.97 71 LEU A CA 1
ATOM 518 C C . LEU A 1 91 ? 53.236 21.371 -35.477 1.00 18.41 71 LEU A C 1
ATOM 519 O O . LEU A 1 91 ? 54.078 21.430 -36.392 1.00 16.94 71 LEU A O 1
ATOM 524 N N . SER A 1 92 ? 53.358 20.546 -34.441 1.00 18.34 72 SER A N 1
ATOM 525 C CA . SER A 1 92 ? 54.534 19.685 -34.328 1.00 19.40 72 SER A CA 1
ATOM 526 C C . SER A 1 92 ? 54.496 18.560 -35.352 1.00 18.82 72 SER A C 1
ATOM 527 O O . SER A 1 92 ? 55.447 17.805 -35.476 1.00 18.58 72 SER A O 1
ATOM 530 N N . LYS A 1 93 ? 53.397 18.441 -36.091 1.00 19.57 73 LYS A N 1
ATOM 531 C CA . LYS A 1 93 ? 53.321 17.404 -37.114 1.00 20.73 73 LYS A CA 1
ATOM 532 C C . LYS A 1 93 ? 54.176 17.810 -38.304 1.00 19.80 73 LYS A C 1
ATOM 533 O O . LYS A 1 93 ? 54.586 16.969 -39.095 1.00 20.40 73 LYS A O 1
ATOM 539 N N . MET A 1 94 ? 54.453 19.103 -38.426 1.00 19.86 74 MET A N 1
ATOM 540 C CA . MET A 1 94 ? 55.277 19.580 -39.531 1.00 22.76 74 MET A CA 1
ATOM 541 C C . MET A 1 94 ? 56.759 19.503 -39.166 1.00 22.67 74 MET A C 1
ATOM 542 O O . MET A 1 94 ? 57.120 19.452 -37.989 1.00 20.69 74 MET A O 1
ATOM 547 N N . ASP A 1 95 ? 57.620 19.482 -40.175 1.00 23.97 75 ASP A N 1
ATOM 548 C CA . ASP A 1 95 ? 59.054 19.428 -39.916 1.00 27.86 75 ASP A CA 1
ATOM 549 C C . ASP A 1 95 ? 59.484 20.810 -39.404 1.00 28.30 75 ASP A C 1
ATOM 550 O O . ASP A 1 95 ? 58.673 21.735 -39.332 1.00 25.26 75 ASP A O 1
ATOM 555 N N . GLY A 1 96 ? 60.754 20.957 -39.047 1.00 28.49 76 GLY A N 1
ATOM 556 C CA . GLY A 1 96 ? 61.211 22.260 -38.597 1.00 29.61 76 GLY A CA 1
ATOM 557 C C . GLY A 1 96 ? 61.006 22.600 -37.134 1.00 29.18 76 GLY A C 1
ATOM 558 O O . GLY A 1 96 ? 60.825 21.718 -36.290 1.00 31.27 76 GLY A O 1
ATOM 559 N N . ALA A 1 97 ? 61.024 23.895 -36.834 1.00 26.55 77 ALA A N 1
ATOM 560 C CA . ALA A 1 97 ? 60.883 24.362 -35.462 1.00 23.56 77 ALA A CA 1
ATOM 561 C C . ALA A 1 97 ? 59.722 25.314 -35.246 1.00 21.51 77 ALA A C 1
ATOM 562 O O . ALA A 1 97 ? 59.232 25.954 -36.177 1.00 22.17 77 ALA A O 1
ATOM 564 N N . ILE A 1 98 ? 59.291 25.387 -33.995 1.00 21.86 78 ILE A N 1
ATOM 565 C CA . ILE A 1 98 ? 58.212 26.261 -33.586 1.00 21.75 78 ILE A CA 1
ATOM 566 C C . ILE A 1 98 ? 58.811 27.314 -32.652 1.00 24.14 78 ILE A C 1
ATOM 567 O O . ILE A 1 98 ? 59.710 27.006 -31.858 1.00 23.56 78 ILE A O 1
ATOM 572 N N . VAL A 1 99 ? 58.336 28.555 -32.771 1.00 24.74 79 VAL A N 1
ATOM 573 C CA . VAL A 1 99 ? 58.821 29.666 -31.941 1.00 23.27 79 VAL A CA 1
ATOM 574 C C . VAL A 1 99 ? 57.680 30.210 -31.095 1.00 24.94 79 VAL A C 1
ATOM 575 O O . VAL A 1 99 ? 56.643 30.624 -31.626 1.00 25.48 79 VAL A O 1
ATOM 579 N N . LEU A 1 100 ? 57.880 30.207 -29.779 1.00 24.27 80 LEU A N 1
ATOM 580 C CA . LEU A 1 100 ? 56.882 30.690 -28.831 1.00 25.75 80 LEU A CA 1
ATOM 581 C C . LEU A 1 100 ? 57.404 31.893 -28.061 1.00 27.63 80 LEU A C 1
ATOM 582 O O . LEU A 1 100 ? 58.611 32.121 -27.995 1.00 26.24 80 LEU A O 1
ATOM 587 N N . SER A 1 101 ? 56.488 32.657 -27.477 1.00 29.02 81 SER A N 1
ATOM 588 C CA . SER A 1 101 ? 56.884 33.794 -26.662 1.00 31.11 81 SER A CA 1
ATOM 589 C C . SER A 1 101 ? 57.443 33.168 -25.384 1.00 33.42 81 SER A C 1
ATOM 590 O O . SER A 1 101 ? 57.156 32.007 -25.081 1.00 32.57 81 SER A O 1
ATOM 593 N N . GLU A 1 102 ? 58.244 33.926 -24.643 1.00 33.47 82 GLU A N 1
ATOM 594 C CA . GLU A 1 102 ? 58.856 33.412 -23.427 1.00 35.23 82 GLU A CA 1
ATOM 595 C C . GLU A 1 102 ? 57.877 33.007 -22.343 1.00 34.41 82 GLU A C 1
ATOM 596 O O . GLU A 1 102 ? 58.138 32.065 -21.603 1.00 35.20 82 GLU A O 1
ATOM 602 N N . ASP A 1 103 ? 56.755 33.709 -22.240 1.00 35.43 83 ASP A N 1
ATOM 603 C CA . ASP A 1 103 ? 55.766 33.366 -21.226 1.00 39.33 83 ASP A CA 1
ATOM 604 C C . ASP A 1 103 ? 54.805 32.285 -21.738 1.00 39.46 83 ASP A C 1
ATOM 605 O O . ASP A 1 103 ? 53.848 31.913 -21.055 1.00 39.98 83 ASP A O 1
ATOM 610 N N . ILE A 1 104 ? 55.061 31.798 -22.950 1.00 38.29 84 ILE A N 1
ATOM 611 C CA . ILE A 1 104 ? 54.248 30.741 -23.541 1.00 35.74 84 ILE A CA 1
ATOM 612 C C . ILE A 1 104 ? 52.766 31.104 -23.700 1.00 35.05 84 ILE A C 1
ATOM 613 O O . ILE A 1 104 ? 51.876 30.279 -23.499 1.00 32.91 84 ILE A O 1
ATOM 618 N N . THR A 1 105 ? 52.507 32.348 -24.084 1.00 34.23 85 THR A N 1
ATOM 619 C CA . THR A 1 105 ? 51.138 32.801 -24.290 1.00 33.54 85 THR A CA 1
ATOM 620 C C . THR A 1 105 ? 50.894 33.021 -25.778 1.00 32.50 85 THR A C 1
ATOM 621 O O . THR A 1 105 ? 49.760 33.218 -26.205 1.00 34.43 85 THR A O 1
ATOM 625 N N . LYS A 1 106 ? 51.960 32.979 -26.567 1.00 31.11 86 LYS A N 1
ATOM 626 C CA . LYS A 1 106 ? 51.842 33.199 -28.002 1.00 30.67 86 LYS A CA 1
ATOM 627 C C . LYS A 1 106 ? 52.683 32.253 -28.851 1.00 28.54 86 LYS A C 1
ATOM 628 O O . LYS A 1 106 ? 53.799 31.888 -28.483 1.00 26.88 86 LYS A O 1
ATOM 634 N N . ILE A 1 107 ? 52.133 31.854 -29.993 1.00 27.95 87 ILE A N 1
ATOM 635 C CA . ILE A 1 107 ? 52.867 31.019 -30.934 1.00 26.06 87 ILE A CA 1
ATOM 636 C C . ILE A 1 107 ? 53.202 31.972 -32.079 1.00 26.10 87 ILE A C 1
ATOM 637 O O . ILE A 1 107 ? 52.304 32.490 -32.749 1.00 26.60 87 ILE A O 1
ATOM 642 N N . TYR A 1 108 ? 54.490 32.224 -32.290 1.00 25.95 88 TYR A N 1
ATOM 643 C CA . TYR A 1 108 ? 54.908 33.129 -33.351 1.00 27.74 88 TYR A CA 1
ATOM 644 C C . TYR A 1 108 ? 55.140 32.443 -34.693 1.00 25.87 88 TYR A C 1
ATOM 645 O O . TYR A 1 108 ? 54.570 32.848 -35.706 1.00 25.68 88 TYR A O 1
ATOM 654 N N . TYR A 1 109 ? 55.976 31.412 -34.698 1.00 25.50 89 TYR A N 1
ATOM 655 C CA . TYR A 1 109 ? 56.283 30.688 -35.928 1.00 25.94 89 TYR A CA 1
ATOM 656 C C . TYR A 1 109 ? 56.114 29.178 -35.817 1.00 24.91 89 TYR A C 1
ATOM 657 O O . TYR A 1 109 ? 56.089 28.615 -34.721 1.00 24.50 89 TYR A O 1
ATOM 666 N N . ALA A 1 110 ? 56.034 28.539 -36.981 1.00 23.02 90 ALA A N 1
ATOM 667 C CA . ALA A 1 110 ? 55.943 27.093 -37.092 1.00 23.82 90 ALA A CA 1
ATOM 668 C C . ALA A 1 110 ? 56.685 26.725 -38.375 1.00 22.96 90 ALA A C 1
ATOM 669 O O . ALA A 1 110 ? 56.803 27.544 -39.286 1.00 24.62 90 ALA A O 1
ATOM 671 N N . ASN A 1 111 ? 57.206 25.505 -38.435 1.00 22.12 91 ASN A N 1
ATOM 672 C CA . ASN A 1 111 ? 57.919 25.023 -39.613 1.00 21.28 91 ASN A CA 1
ATOM 673 C C . ASN A 1 111 ? 59.126 25.893 -40.015 1.00 22.19 91 ASN A C 1
ATOM 674 O O . ASN A 1 111 ? 59.437 26.016 -41.203 1.00 22.72 91 ASN A O 1
ATOM 679 N N . VAL A 1 112 ? 59.813 26.498 -39.049 1.00 22.99 92 VAL A N 1
ATOM 680 C CA . VAL A 1 112 ? 60.970 27.319 -39.413 1.00 21.60 92 VAL A CA 1
ATOM 681 C C . VAL A 1 112 ? 62.262 26.523 -39.367 1.00 23.33 92 VAL A C 1
ATOM 682 O O . VAL A 1 112 ? 62.338 25.438 -38.779 1.00 20.30 92 VAL A O 1
ATOM 686 N N . HIS A 1 113 ? 63.273 27.082 -40.015 1.00 21.64 93 HIS A N 1
ATOM 687 C CA . HIS A 1 113 ? 64.591 26.496 -40.062 1.00 23.88 93 HIS A CA 1
ATOM 688 C C . HIS A 1 113 ? 65.417 27.364 -39.118 1.00 24.87 93 HIS A C 1
ATOM 689 O O . HIS A 1 113 ? 65.610 28.553 -39.383 1.00 25.66 93 HIS A O 1
ATOM 696 N N . LEU A 1 114 ? 65.876 26.787 -38.012 1.00 23.57 94 LEU A N 1
ATOM 697 C CA . LEU A 1 114 ? 66.695 27.525 -37.051 1.00 25.54 94 LEU A CA 1
ATOM 698 C C . LEU A 1 114 ? 68.153 27.403 -37.482 1.00 26.44 94 LEU A C 1
ATOM 699 O O . LEU A 1 114 ? 68.644 26.295 -37.699 1.00 25.73 94 LEU A O 1
ATOM 704 N N . VAL A 1 115 ? 68.844 28.536 -37.603 1.00 28.16 95 VAL A N 1
ATOM 705 C CA . VAL A 1 115 ? 70.235 28.522 -38.048 1.00 29.08 95 VAL A CA 1
ATOM 706 C C . VAL A 1 115 ? 71.221 29.238 -37.131 1.00 31.34 95 VAL A C 1
ATOM 707 O O . VAL A 1 115 ? 71.681 30.339 -37.437 1.00 30.57 95 VAL A O 1
ATOM 711 N N . PRO A 1 116 ? 71.560 28.621 -35.991 1.00 32.04 96 PRO A N 1
ATOM 712 C CA . PRO A 1 116 ? 72.507 29.240 -35.061 1.00 31.03 96 PRO A CA 1
ATOM 713 C C . PRO A 1 116 ? 73.921 29.136 -35.627 1.00 32.63 96 PRO A C 1
ATOM 714 O O . PRO A 1 116 ? 74.172 28.358 -36.553 1.00 31.13 96 PRO A O 1
ATOM 718 N N . ASP A 1 117 ? 74.843 29.915 -35.065 1.00 33.43 97 ASP A N 1
ATOM 719 C CA . ASP A 1 117 ? 76.232 29.917 -35.514 1.00 34.54 97 ASP A CA 1
ATOM 720 C C . ASP A 1 117 ? 76.866 28.534 -35.378 1.00 34.67 97 ASP A C 1
ATOM 721 O O . ASP A 1 117 ? 76.924 27.974 -34.286 1.00 34.30 97 ASP A O 1
ATOM 726 N N . PRO A 1 118 ? 77.351 27.972 -36.498 1.00 36.09 98 PRO A N 1
ATOM 727 C CA . PRO A 1 118 ? 78.000 26.657 -36.621 1.00 37.59 98 PRO A CA 1
ATOM 728 C C . PRO A 1 118 ? 79.295 26.518 -35.825 1.00 38.55 98 PRO A C 1
ATOM 729 O O . PRO A 1 118 ? 79.707 25.410 -35.485 1.00 38.54 98 PRO A O 1
ATOM 733 N N . THR A 1 119 ? 79.939 27.648 -35.546 1.00 38.35 99 THR A N 1
ATOM 734 C CA . THR A 1 119 ? 81.200 27.651 -34.813 1.00 37.94 99 THR A CA 1
ATOM 735 C C . THR A 1 119 ? 81.015 27.499 -33.316 1.00 37.72 99 THR A C 1
ATOM 736 O O . THR A 1 119 ? 81.989 27.337 -32.588 1.00 40.03 99 THR A O 1
ATOM 740 N N . ILE A 1 120 ? 79.771 27.566 -32.851 1.00 36.88 100 ILE A N 1
ATOM 741 C CA . ILE A 1 120 ? 79.495 27.405 -31.429 1.00 37.97 100 ILE A CA 1
ATOM 742 C C . ILE A 1 120 ? 79.788 25.950 -31.083 1.00 38.31 100 ILE A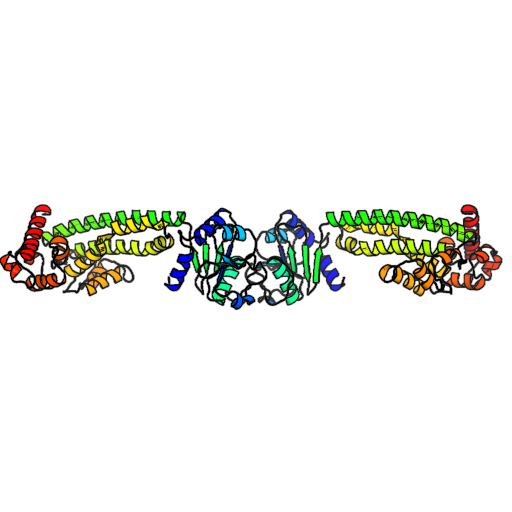 C 1
ATOM 743 O O . ILE A 1 120 ? 79.305 25.039 -31.752 1.00 38.08 100 ILE A O 1
ATOM 748 N N . PRO A 1 121 ? 80.594 25.710 -30.041 1.00 38.95 101 PRO A N 1
ATOM 749 C CA . PRO A 1 121 ? 80.912 24.330 -29.661 1.00 39.04 101 PRO A CA 1
ATOM 750 C C . PRO A 1 121 ? 79.697 23.636 -29.051 1.00 38.41 101 PRO A C 1
ATOM 751 O O . PRO A 1 121 ? 78.897 24.264 -28.363 1.00 37.58 101 PRO A O 1
ATOM 755 N N . THR A 1 122 ? 79.562 22.342 -29.313 1.00 37.62 102 THR A N 1
ATOM 756 C CA . THR A 1 122 ? 78.463 21.574 -28.754 1.00 36.69 102 THR A CA 1
ATOM 757 C C . THR A 1 122 ? 78.836 20.106 -28.628 1.00 36.30 102 THR A C 1
ATOM 758 O O . THR A 1 122 ? 79.483 19.539 -29.510 1.00 35.51 102 THR A O 1
ATOM 762 N N . GLY A 1 123 ? 78.423 19.498 -27.521 1.00 35.58 103 GLY A N 1
ATOM 763 C CA . GLY A 1 123 ? 78.702 18.093 -27.307 1.00 36.58 103 GLY A CA 1
ATOM 764 C C . GLY A 1 123 ? 77.482 17.240 -27.607 1.00 36.18 103 GLY A C 1
ATOM 765 O O . GLY A 1 123 ? 77.473 16.039 -27.347 1.00 35.49 103 GLY A O 1
ATOM 766 N N . GLU A 1 124 ? 76.443 17.860 -28.158 1.00 36.02 104 GLU A N 1
ATOM 767 C CA . GLU A 1 124 ? 75.222 17.133 -28.481 1.00 34.29 104 GLU A CA 1
ATOM 768 C C . GLU A 1 124 ? 75.395 16.327 -29.757 1.00 33.19 104 GLU A C 1
ATOM 769 O O . GLU A 1 124 ? 76.332 16.554 -30.524 1.00 32.23 104 GLU A O 1
ATOM 775 N N . THR A 1 125 ? 74.482 15.386 -29.975 1.00 30.65 105 THR A N 1
ATOM 776 C CA . THR A 1 125 ? 74.517 14.529 -31.152 1.00 29.17 105 THR A CA 1
ATOM 777 C C . THR A 1 125 ? 73.232 14.713 -31.959 1.00 27.71 105 THR A C 1
ATOM 778 O O . THR A 1 125 ? 72.152 14.840 -31.384 1.00 25.79 105 THR A O 1
ATOM 782 N N . GLY A 1 126 ? 73.359 14.744 -33.284 1.00 27.97 106 GLY A N 1
ATOM 783 C CA . GLY A 1 126 ? 72.196 14.914 -34.143 1.00 26.95 106 GLY A CA 1
ATOM 784 C C . GLY A 1 126 ? 71.916 16.380 -34.433 1.00 26.55 106 GLY A C 1
ATOM 785 O O . GLY A 1 126 ? 72.141 17.233 -33.574 1.00 25.10 106 GLY A O 1
ATOM 786 N N . THR A 1 127 ? 71.412 16.675 -35.629 1.00 26.23 107 THR A N 1
ATOM 787 C CA . THR A 1 127 ? 71.130 18.058 -36.020 1.00 26.13 107 THR A CA 1
ATOM 788 C C . THR A 1 127 ? 70.180 18.779 -35.081 1.00 25.62 107 THR A C 1
ATOM 789 O O . THR A 1 127 ? 70.376 19.954 -34.755 1.00 25.15 107 THR A O 1
ATOM 793 N N . ARG A 1 128 ? 69.147 18.078 -34.633 1.00 25.10 108 ARG A N 1
ATOM 794 C CA . ARG A 1 128 ? 68.175 18.695 -33.746 1.00 23.58 108 ARG A CA 1
ATOM 795 C C . ARG A 1 128 ? 68.734 19.184 -32.407 1.00 23.87 108 ARG A C 1
ATOM 796 O O . ARG A 1 128 ? 68.504 20.333 -32.020 1.00 21.91 108 ARG A O 1
ATOM 804 N N . HIS A 1 129 ? 69.463 18.324 -31.701 1.00 23.34 109 HIS A N 1
ATOM 805 C CA . HIS A 1 129 ? 70.013 18.698 -30.402 1.00 23.30 109 HIS A CA 1
ATOM 806 C C . HIS A 1 129 ? 71.231 19.611 -30.502 1.00 22.12 109 HIS A C 1
ATOM 807 O O . HIS A 1 129 ? 71.446 20.454 -29.637 1.00 22.43 109 HIS A O 1
ATOM 814 N N . ARG A 1 130 ? 72.015 19.452 -31.558 1.00 22.59 110 ARG A N 1
ATOM 815 C CA . ARG A 1 130 ? 73.170 20.310 -31.760 1.00 23.23 110 ARG A CA 1
ATOM 816 C C . ARG A 1 130 ? 72.652 21.713 -32.072 1.00 24.26 110 ARG A C 1
ATOM 817 O O . ARG A 1 130 ? 73.226 22.707 -31.622 1.00 24.38 110 ARG A O 1
ATOM 825 N N . THR A 1 131 ? 71.552 21.787 -32.826 1.00 22.20 111 THR A N 1
ATOM 826 C CA . THR A 1 131 ? 70.937 23.066 -33.162 1.00 22.11 111 THR A CA 1
ATOM 827 C C . THR A 1 131 ? 70.424 23.749 -31.897 1.00 23.24 111 THR A C 1
ATOM 828 O O . THR A 1 131 ? 70.695 24.931 -31.661 1.00 22.94 111 THR A O 1
ATOM 832 N N . ALA A 1 132 ? 69.685 23.005 -31.079 1.00 22.06 112 ALA A N 1
ATOM 833 C CA . ALA A 1 132 ? 69.115 23.581 -29.866 1.00 22.88 112 ALA A CA 1
ATOM 834 C C . ALA A 1 132 ? 70.157 24.138 -28.890 1.00 24.67 112 ALA A C 1
ATOM 835 O O . ALA A 1 132 ? 69.986 25.226 -28.328 1.00 21.97 112 ALA A O 1
ATOM 837 N N . GLU A 1 133 ? 71.230 23.392 -28.676 1.00 25.09 113 GLU A N 1
ATOM 838 C CA . GLU A 1 133 ? 72.260 23.849 -27.757 1.00 29.24 113 GLU A CA 1
ATOM 839 C C . GLU A 1 133 ? 72.959 25.120 -28.249 1.00 28.50 113 GLU A C 1
ATOM 840 O O . GLU A 1 133 ? 73.146 26.076 -27.486 1.00 28.70 113 GLU A O 1
ATOM 846 N N . ARG A 1 134 ? 73.334 25.131 -29.522 1.00 28.35 114 ARG A N 1
ATOM 847 C CA . ARG A 1 134 ? 74.005 26.287 -30.093 1.00 29.30 114 ARG A CA 1
ATOM 848 C C . ARG A 1 134 ? 73.108 27.526 -30.049 1.00 29.45 114 ARG A C 1
ATOM 849 O O . ARG A 1 134 ? 73.558 28.610 -29.674 1.00 28.81 114 ARG A O 1
ATOM 857 N N . LEU A 1 135 ? 71.839 27.364 -30.411 1.00 28.07 115 LEU A N 1
ATOM 858 C CA . LEU A 1 135 ? 70.911 28.487 -30.392 1.00 28.99 115 LEU A CA 1
ATOM 859 C C . LEU A 1 135 ? 70.713 29.014 -28.973 1.00 28.83 115 LEU A C 1
ATOM 860 O O . LEU A 1 135 ? 70.629 30.226 -28.760 1.00 28.85 115 LEU A O 1
ATOM 865 N N . ALA A 1 136 ? 70.634 28.108 -28.005 1.00 27.86 116 ALA A N 1
ATOM 866 C CA . ALA A 1 136 ? 70.448 28.506 -26.615 1.00 30.88 116 ALA A CA 1
ATOM 867 C C . ALA A 1 136 ? 71.665 29.277 -26.117 1.00 29.94 116 ALA A C 1
ATOM 868 O O . ALA A 1 136 ? 71.526 30.291 -25.443 1.00 30.79 116 ALA A O 1
ATOM 870 N N . LYS A 1 137 ? 72.853 28.787 -26.445 1.00 32.18 117 LYS A N 1
ATOM 871 C CA . LYS A 1 137 ? 74.090 29.450 -26.037 1.00 32.86 117 LYS A CA 1
ATOM 872 C C . LYS A 1 137 ? 74.198 30.791 -26.734 1.00 31.90 117 LYS A C 1
ATOM 873 O O . LYS A 1 137 ? 74.525 31.796 -26.116 1.00 32.34 117 LYS A O 1
ATOM 879 N N . GLN A 1 138 ? 73.906 30.794 -28.029 1.00 32.42 118 GLN A N 1
ATOM 880 C CA . GLN A 1 138 ? 73.990 32.000 -28.836 1.00 33.90 118 GLN A CA 1
ATOM 881 C C . GLN A 1 138 ? 73.065 33.153 -28.460 1.00 35.31 118 GLN A C 1
ATOM 882 O O . GLN A 1 138 ? 73.477 34.317 -28.489 1.00 36.31 118 GLN A O 1
ATOM 888 N N . THR A 1 139 ? 71.822 32.843 -28.113 1.00 33.36 119 THR A N 1
ATOM 889 C CA . THR A 1 139 ? 70.854 33.884 -27.795 1.00 33.39 119 THR A CA 1
ATOM 890 C C . THR A 1 139 ? 70.550 34.055 -26.319 1.00 33.61 119 THR A C 1
ATOM 891 O O . THR A 1 139 ? 69.912 35.036 -25.922 1.00 33.65 119 THR A O 1
ATOM 895 N N . GLY A 1 140 ? 70.987 33.103 -25.506 1.00 32.86 120 GLY A N 1
ATOM 896 C CA . GLY A 1 140 ? 70.721 33.196 -24.086 1.00 33.34 120 GLY A CA 1
ATOM 897 C C . GLY A 1 140 ? 69.268 32.914 -23.744 1.00 34.41 120 GLY A C 1
ATOM 898 O O . GLY A 1 140 ? 68.807 33.268 -22.664 1.00 35.65 120 GLY A O 1
ATOM 899 N N . LYS A 1 141 ? 68.543 32.274 -24.658 1.00 34.66 121 LYS A N 1
ATOM 900 C CA . LYS A 1 141 ? 67.139 31.943 -24.424 1.00 33.14 121 LYS A CA 1
ATOM 901 C C . LYS A 1 141 ? 66.928 30.432 -24.315 1.00 31.86 121 LYS A C 1
ATOM 902 O O . LYS A 1 141 ? 67.860 29.651 -24.484 1.00 30.27 121 LYS A O 1
ATOM 908 N N . VAL A 1 142 ? 65.698 30.026 -24.022 1.00 30.53 122 VAL A N 1
ATOM 909 C CA . VAL A 1 142 ? 65.370 28.608 -23.890 1.00 30.98 122 VAL A CA 1
ATOM 910 C C . VAL A 1 142 ? 65.027 27.955 -25.233 1.00 29.88 122 VAL A C 1
ATOM 911 O O . VAL A 1 142 ? 64.359 28.561 -26.069 1.00 27.51 122 VAL A O 1
ATOM 915 N N . VAL A 1 143 ? 65.510 26.731 -25.434 1.00 29.42 123 VAL A N 1
ATOM 916 C CA . VAL A 1 143 ? 65.205 25.952 -26.635 1.00 29.88 123 VAL A CA 1
ATOM 917 C C . VAL A 1 143 ? 64.906 24.525 -26.173 1.00 29.93 123 VAL A C 1
ATOM 918 O O . VAL A 1 143 ? 65.705 23.918 -25.449 1.00 29.90 123 VAL A O 1
ATOM 922 N N . ILE A 1 144 ? 63.758 23.997 -26.589 1.00 29.38 124 ILE A N 1
ATOM 923 C CA . ILE A 1 144 ? 63.327 22.649 -26.212 1.00 28.60 124 ILE A CA 1
ATOM 924 C C . ILE A 1 144 ? 63.474 21.666 -27.377 1.00 29.06 124 ILE A C 1
ATOM 925 O O . ILE A 1 144 ? 63.012 21.935 -28.493 1.00 27.09 124 ILE A O 1
ATOM 930 N N . ALA A 1 145 ? 64.116 20.530 -27.115 1.00 26.29 125 ALA A N 1
ATOM 931 C CA . ALA A 1 145 ? 64.298 19.506 -28.139 1.00 26.80 125 ALA A CA 1
ATOM 932 C C . ALA A 1 145 ? 63.679 18.173 -27.701 1.00 26.81 125 ALA A C 1
ATOM 933 O O . ALA A 1 145 ? 63.825 17.752 -26.547 1.00 26.10 125 ALA A O 1
ATOM 935 N N . VAL A 1 146 ? 62.989 17.526 -28.634 1.00 25.29 126 VAL A N 1
ATOM 936 C CA . VAL A 1 146 ? 62.367 16.230 -28.399 1.00 24.58 126 VAL A CA 1
ATOM 937 C C . VAL A 1 146 ? 62.570 15.388 -29.662 1.00 26.10 126 VAL A C 1
ATOM 938 O O . VAL A 1 146 ? 62.152 15.785 -30.761 1.00 22.26 126 VAL A O 1
ATOM 942 N N . SER A 1 147 ? 63.229 14.241 -29.511 1.00 24.98 127 SER A N 1
ATOM 943 C CA . SER A 1 147 ? 63.456 13.344 -30.638 1.00 27.10 127 SER A CA 1
ATOM 944 C C . SER A 1 147 ? 62.217 12.448 -30.749 1.00 29.14 127 SER A C 1
ATOM 945 O O . SER A 1 147 ? 61.472 12.276 -29.779 1.00 27.83 127 SER A O 1
ATOM 948 N N . ARG A 1 148 ? 61.989 11.877 -31.926 1.00 31.02 128 ARG A N 1
ATOM 949 C CA . ARG A 1 148 ? 60.816 11.028 -32.123 1.00 36.52 128 ARG A CA 1
ATOM 950 C C . ARG A 1 148 ? 60.938 9.691 -31.397 1.00 37.20 128 ARG A C 1
ATOM 951 O O . ARG A 1 148 ? 59.962 9.174 -30.859 1.00 38.51 128 ARG A O 1
ATOM 959 N N . ARG A 1 149 ? 62.151 9.156 -31.369 1.00 39.74 129 ARG A N 1
ATOM 960 C CA . ARG A 1 149 ? 62.426 7.858 -30.763 1.00 42.89 129 ARG A CA 1
ATOM 961 C C . ARG A 1 149 ? 62.434 7.789 -29.235 1.00 43.45 129 ARG A C 1
ATOM 962 O O . ARG A 1 149 ? 62.114 6.747 -28.662 1.00 45.62 129 ARG A O 1
ATOM 970 N N . ARG A 1 150 ? 62.789 8.883 -28.572 1.00 42.67 130 ARG A N 1
ATOM 971 C CA . ARG A 1 150 ? 62.873 8.875 -27.116 1.00 41.49 130 ARG A CA 1
ATOM 972 C C . ARG A 1 150 ? 61.762 9.640 -26.403 1.00 41.81 130 ARG A C 1
ATOM 973 O O . ARG A 1 150 ? 61.072 10.468 -27.008 1.00 40.65 130 ARG A O 1
ATOM 981 N N . ASN A 1 151 ? 61.600 9.369 -25.109 1.00 39.32 131 ASN A N 1
ATOM 982 C CA . ASN A 1 151 ? 60.556 10.019 -24.339 1.00 40.11 131 ASN A CA 1
ATOM 983 C C . ASN A 1 151 ? 61.041 11.092 -23.371 1.00 39.27 131 ASN A C 1
ATOM 984 O O . ASN A 1 151 ? 60.333 11.442 -22.428 1.00 39.85 131 ASN A O 1
ATOM 989 N N . ILE A 1 152 ? 62.239 11.618 -23.595 1.00 37.53 132 ILE A N 1
ATOM 990 C CA . ILE A 1 152 ? 62.751 12.665 -22.714 1.00 35.38 132 ILE A CA 1
ATOM 991 C C . ILE A 1 152 ? 62.617 14.033 -23.361 1.00 33.22 132 ILE A C 1
ATOM 992 O O . ILE A 1 152 ? 62.499 14.156 -24.579 1.00 33.03 132 ILE A O 1
ATOM 997 N N . ILE A 1 153 ? 62.638 15.062 -22.526 1.00 31.39 133 ILE A N 1
ATOM 998 C CA . ILE A 1 153 ? 62.545 16.433 -22.988 1.00 29.27 133 ILE A CA 1
ATOM 999 C C . ILE A 1 153 ? 63.852 17.136 -22.626 1.00 28.81 133 ILE A C 1
ATOM 1000 O O . ILE A 1 153 ? 64.192 17.252 -21.447 1.00 28.45 133 ILE A O 1
ATOM 1005 N N . SER A 1 154 ? 64.588 17.596 -23.632 1.00 26.87 134 SER A N 1
ATOM 1006 C CA . SER A 1 154 ? 65.846 18.291 -23.378 1.00 26.95 134 SER A CA 1
ATOM 1007 C C . SER A 1 154 ? 65.629 19.796 -23.439 1.00 27.45 134 SER A C 1
ATOM 1008 O O . SER A 1 154 ? 65.198 20.331 -24.466 1.00 24.88 134 SER A O 1
ATOM 1011 N N . LEU A 1 155 ? 65.912 20.473 -22.333 1.00 27.48 135 LEU A N 1
ATOM 1012 C CA . LEU A 1 155 ? 65.762 21.915 -22.280 1.00 29.76 135 LEU A CA 1
ATOM 1013 C C . LEU A 1 155 ? 67.138 22.560 -22.193 1.00 30.49 135 LEU A C 1
ATOM 1014 O O . LEU A 1 155 ? 67.922 22.253 -21.298 1.00 32.94 135 LEU A O 1
ATOM 1019 N N . TYR A 1 156 ? 67.424 23.438 -23.148 1.00 30.37 136 TYR A N 1
ATOM 1020 C CA . TYR A 1 156 ? 68.685 24.166 -23.201 1.00 30.52 136 TYR A CA 1
ATOM 1021 C C . TYR A 1 156 ? 68.335 25.626 -22.917 1.00 32.34 136 TYR A C 1
ATOM 1022 O O . TYR A 1 156 ? 67.367 26.152 -23.463 1.00 31.70 136 TYR A O 1
ATOM 1031 N N . TYR A 1 157 ? 69.100 26.274 -22.047 1.00 35.86 137 TYR A N 1
ATOM 1032 C CA . TYR A 1 157 ? 68.824 27.668 -21.708 1.00 40.29 137 TYR A CA 1
ATOM 1033 C C . TYR A 1 157 ? 69.954 28.542 -22.238 1.00 43.09 137 TYR A C 1
ATOM 1034 O O . TYR A 1 157 ? 69.865 29.091 -23.337 1.00 47.99 137 TYR A O 1
ATOM 1043 N N . LYS A 1 158 ? 71.016 28.677 -21.460 1.00 42.00 138 LYS A N 1
ATOM 1044 C CA . LYS A 1 158 ? 72.158 29.464 -21.900 1.00 41.29 138 LYS A CA 1
ATOM 1045 C C . LYS A 1 158 ? 73.227 28.415 -22.142 1.00 41.37 138 LYS A C 1
ATOM 1046 O O . LYS A 1 158 ? 73.313 27.852 -23.234 1.00 40.06 138 LYS A O 1
ATOM 1052 N N . ASN A 1 159 ? 74.021 28.133 -21.116 1.00 41.10 139 ASN A N 1
ATOM 1053 C CA . ASN A 1 159 ? 75.050 27.108 -21.221 1.00 42.92 139 ASN A CA 1
ATOM 1054 C C . ASN A 1 159 ? 74.610 25.900 -20.408 1.00 41.77 139 ASN A C 1
ATOM 1055 O O . ASN A 1 159 ? 75.389 24.981 -20.169 1.00 41.20 139 ASN A O 1
ATOM 1060 N N . TYR A 1 160 ? 73.348 25.913 -19.987 1.00 42.09 140 TYR A N 1
ATOM 1061 C CA . TYR A 1 160 ? 72.794 24.820 -19.200 1.00 41.97 140 TYR A CA 1
ATOM 1062 C C . TYR A 1 160 ? 71.997 23.852 -20.063 1.00 40.99 140 TYR A C 1
ATOM 1063 O O . TYR A 1 160 ? 71.428 24.227 -21.093 1.00 38.26 140 TYR A O 1
ATOM 1072 N N . LYS A 1 161 ? 71.959 22.602 -19.619 1.00 40.04 141 LYS A N 1
ATOM 1073 C CA . LYS A 1 161 ? 71.203 21.561 -20.288 1.00 39.90 141 LYS A CA 1
ATOM 1074 C C . LYS A 1 161 ? 70.528 20.749 -19.196 1.00 40.57 141 LYS A C 1
ATOM 1075 O O . LYS A 1 161 ? 71.197 20.196 -18.325 1.00 40.85 141 LYS A O 1
ATOM 1081 N N . TYR A 1 162 ? 69.203 20.683 -19.230 1.00 38.81 142 TYR A N 1
ATOM 1082 C CA . TYR A 1 162 ? 68.485 19.916 -18.227 1.00 38.23 142 TYR A CA 1
ATOM 1083 C C . TYR A 1 162 ? 67.559 18.940 -18.933 1.00 37.23 142 TYR A C 1
ATOM 1084 O O . TYR A 1 162 ? 66.737 19.340 -19.760 1.00 34.94 142 TYR A O 1
ATOM 1093 N N . VAL A 1 163 ? 67.714 17.658 -18.627 1.00 36.42 143 VAL A N 1
ATOM 1094 C CA . VAL A 1 163 ? 66.867 16.631 -19.220 1.00 37.95 143 VAL A CA 1
ATOM 1095 C C . VAL A 1 163 ? 65.703 16.383 -18.273 1.00 37.96 143 VAL A C 1
ATOM 1096 O O . VAL A 1 163 ? 65.901 16.051 -17.104 1.00 38.18 143 VAL A O 1
ATOM 1100 N N . VAL A 1 164 ? 64.491 16.566 -18.775 1.00 37.77 144 VAL A N 1
ATOM 1101 C CA . VAL A 1 164 ? 63.295 16.353 -17.974 1.00 38.75 144 VAL A CA 1
ATOM 1102 C C . VAL A 1 164 ? 62.744 14.960 -18.262 1.00 38.85 144 VAL A C 1
ATOM 1103 O O . VAL A 1 164 ? 62.642 14.555 -19.420 1.00 39.99 144 VAL A O 1
ATOM 1107 N N . ASN A 1 165 ? 62.402 14.224 -17.210 1.00 38.19 145 ASN A N 1
ATOM 1108 C CA . ASN A 1 165 ? 61.873 12.873 -17.379 1.00 36.94 145 ASN A CA 1
ATOM 1109 C C . ASN A 1 165 ? 60.366 12.786 -17.244 1.00 35.52 145 ASN A C 1
ATOM 1110 O O . ASN A 1 165 ? 59.717 13.691 -16.712 1.00 33.18 145 ASN A O 1
ATOM 1115 N N . GLN A 1 166 ? 59.814 11.677 -17.727 1.00 36.17 146 GLN A N 1
ATOM 1116 C CA . GLN A 1 166 ? 58.380 11.439 -17.647 1.00 37.50 146 GLN A CA 1
ATOM 1117 C C . GLN A 1 166 ? 58.006 11.200 -16.185 1.00 36.67 146 GLN A C 1
ATOM 1118 O O . GLN A 1 166 ? 58.854 10.841 -15.366 1.00 35.19 146 GLN A O 1
ATOM 1124 N N . VAL A 1 167 ? 56.738 11.407 -15.861 1.00 36.44 147 VAL A N 1
ATOM 1125 C CA . VAL A 1 167 ? 56.258 11.215 -14.499 1.00 35.99 147 VAL A CA 1
ATOM 1126 C C . VAL A 1 167 ? 56.519 9.799 -13.990 1.00 36.43 147 VAL A C 1
ATOM 1127 O O . VAL A 1 167 ? 56.996 9.620 -12.874 1.00 35.23 147 VAL A O 1
ATOM 1131 N N . ASP A 1 168 ? 56.221 8.798 -14.815 1.00 36.10 148 ASP A N 1
ATOM 1132 C CA . ASP A 1 168 ? 56.409 7.403 -14.426 1.00 38.54 148 ASP A CA 1
ATOM 1133 C C . ASP A 1 168 ? 57.804 7.117 -13.873 1.00 37.96 148 ASP A C 1
ATOM 1134 O O . ASP A 1 168 ? 57.956 6.410 -12.870 1.00 37.40 148 ASP A O 1
ATOM 1139 N N . PHE A 1 169 ? 58.824 7.661 -14.525 1.00 35.41 149 PHE A N 1
ATOM 1140 C CA . PHE A 1 169 ? 60.191 7.458 -14.070 1.00 34.66 149 PHE A CA 1
ATOM 1141 C C . PHE A 1 169 ? 60.393 8.138 -12.712 1.00 32.20 149 PHE A C 1
ATOM 1142 O O . PHE A 1 169 ? 60.981 7.564 -11.797 1.00 31.76 149 PHE A O 1
ATOM 1150 N N . LEU A 1 170 ? 59.904 9.369 -12.601 1.00 30.10 150 LEU A N 1
ATOM 1151 C CA . LEU A 1 170 ? 60.025 10.152 -11.378 1.00 29.92 150 LEU A CA 1
ATOM 1152 C C . LEU A 1 170 ? 59.285 9.509 -10.205 1.00 29.16 150 LEU A C 1
ATOM 1153 O O . LEU A 1 170 ? 59.855 9.336 -9.125 1.00 29.11 150 LEU A O 1
ATOM 1158 N N . ILE A 1 171 ? 58.017 9.168 -10.419 1.00 27.46 151 ILE A N 1
ATOM 1159 C CA . ILE A 1 171 ? 57.201 8.542 -9.383 1.00 28.43 151 ILE A CA 1
ATOM 1160 C C . ILE A 1 171 ? 57.901 7.296 -8.844 1.00 27.34 151 ILE A C 1
ATOM 1161 O O . ILE A 1 171 ? 57.947 7.076 -7.639 1.00 29.17 151 ILE A O 1
ATOM 1166 N N . SER A 1 172 ? 58.453 6.484 -9.733 1.00 26.46 152 SER A N 1
ATOM 1167 C CA . SER A 1 172 ? 59.152 5.283 -9.294 1.00 28.14 152 SER A CA 1
ATOM 1168 C C . SER A 1 172 ? 60.315 5.624 -8.360 1.00 27.21 152 SER A C 1
ATOM 1169 O O . SER A 1 172 ? 60.463 5.023 -7.295 1.00 25.59 152 SER A O 1
ATOM 1172 N N . LYS A 1 173 ? 61.145 6.584 -8.760 1.00 26.66 153 LYS A N 1
ATOM 1173 C CA . LYS A 1 173 ? 62.280 6.978 -7.934 1.00 27.44 153 LYS A CA 1
ATOM 1174 C C . LYS A 1 173 ? 61.788 7.543 -6.615 1.00 25.31 153 LYS A C 1
ATOM 1175 O O . LYS A 1 173 ? 62.254 7.152 -5.550 1.00 24.17 153 LYS A O 1
ATOM 1181 N N . VAL A 1 174 ? 60.834 8.466 -6.691 1.00 24.62 154 VAL A N 1
ATOM 1182 C CA . VAL A 1 174 ? 60.293 9.099 -5.495 1.00 22.32 154 VAL A CA 1
ATOM 1183 C C . VAL A 1 174 ? 59.628 8.119 -4.538 1.00 21.51 154 VAL A C 1
ATOM 1184 O O . VAL A 1 174 ? 59.734 8.265 -3.325 1.00 19.94 154 VAL A O 1
ATOM 1188 N N . THR A 1 175 ? 58.929 7.126 -5.073 1.00 20.30 155 THR A N 1
ATOM 1189 C CA . THR A 1 175 ? 58.268 6.152 -4.217 1.00 20.77 155 THR A CA 1
ATOM 1190 C C . THR A 1 175 ? 59.277 5.307 -3.455 1.00 20.17 155 THR A C 1
ATOM 1191 O O . THR A 1 175 ? 59.076 5.006 -2.276 1.00 20.22 155 THR A O 1
ATOM 1195 N N . GLN A 1 176 ? 60.361 4.920 -4.119 1.00 19.37 156 GLN A N 1
ATOM 1196 C CA . GLN A 1 176 ? 61.394 4.124 -3.459 1.00 20.59 156 GLN A CA 1
ATOM 1197 C C . GLN A 1 176 ? 62.088 4.957 -2.391 1.00 19.51 156 GLN A C 1
ATOM 1198 O O . GLN A 1 176 ? 62.445 4.447 -1.330 1.00 20.08 156 GLN A O 1
ATOM 1204 N N . ALA A 1 177 ? 62.294 6.238 -2.680 1.00 17.71 157 ALA A N 1
ATOM 1205 C CA . ALA A 1 177 ? 62.950 7.117 -1.719 1.00 19.59 157 ALA A CA 1
ATOM 1206 C C . ALA A 1 177 ? 62.082 7.259 -0.468 1.00 20.52 157 ALA A C 1
ATOM 1207 O O . ALA A 1 177 ? 62.586 7.198 0.653 1.00 22.36 157 ALA A O 1
ATOM 1209 N N . ILE A 1 178 ? 60.775 7.434 -0.665 1.00 20.27 158 ILE A N 1
ATOM 1210 C CA . ILE A 1 178 ? 59.846 7.563 0.452 1.00 22.60 158 ILE A CA 1
ATOM 1211 C C . ILE A 1 178 ? 59.894 6.284 1.295 1.00 22.23 158 ILE A C 1
ATOM 1212 O O . ILE A 1 178 ? 59.948 6.349 2.523 1.00 22.60 158 ILE A O 1
ATOM 1217 N N . SER A 1 179 ? 59.880 5.126 0.634 1.00 23.49 159 SER A N 1
ATOM 1218 C CA . SER A 1 179 ? 59.941 3.842 1.340 1.00 24.89 159 SER A CA 1
ATOM 1219 C C . SER A 1 179 ? 61.224 3.751 2.155 1.00 22.91 159 SER A C 1
ATOM 1220 O O . SER A 1 179 ? 61.230 3.216 3.268 1.00 20.80 159 SER A O 1
ATOM 1223 N N . THR A 1 180 ? 62.306 4.277 1.586 1.00 22.01 160 THR A N 1
ATOM 1224 C CA . THR A 1 180 ? 63.606 4.268 2.241 1.00 22.66 160 THR A CA 1
ATOM 1225 C C . THR A 1 180 ? 63.538 5.164 3.467 1.00 24.36 160 THR A C 1
ATOM 1226 O O . THR A 1 180 ? 64.011 4.791 4.540 1.00 26.23 160 THR A O 1
ATOM 1230 N N . LEU A 1 181 ? 62.936 6.340 3.311 1.00 23.30 161 LEU A N 1
ATOM 1231 C CA . LEU A 1 181 ? 62.792 7.275 4.421 1.00 23.45 161 LEU A CA 1
ATOM 1232 C C . LEU A 1 181 ? 61.993 6.683 5.584 1.00 24.24 161 LEU A C 1
ATOM 1233 O O . LEU A 1 181 ? 62.318 6.924 6.748 1.00 23.07 161 LEU A O 1
ATOM 1238 N N . GLU A 1 182 ? 60.940 5.926 5.273 1.00 25.83 162 GLU A N 1
ATOM 1239 C CA . GLU A 1 182 ? 60.116 5.303 6.311 1.00 25.63 162 GLU A CA 1
ATOM 1240 C C . GLU A 1 182 ? 61.033 4.425 7.174 1.00 23.60 162 GLU A C 1
ATOM 1241 O O . GLU A 1 182 ? 60.962 4.454 8.406 1.00 21.44 162 GLU A O 1
ATOM 1247 N N . LYS A 1 183 ? 61.890 3.650 6.512 1.00 22.85 163 LYS A N 1
ATOM 1248 C CA . LYS A 1 183 ? 62.839 2.763 7.187 1.00 23.16 163 LYS A CA 1
ATOM 1249 C C . LYS A 1 183 ? 63.809 3.545 8.074 1.00 22.97 163 LYS A C 1
ATOM 1250 O O . LYS A 1 183 ? 64.115 3.120 9.192 1.00 21.53 163 LYS A O 1
ATOM 1256 N N . TYR A 1 184 ? 64.327 4.662 7.568 1.00 21.06 164 TYR A N 1
ATOM 1257 C CA . TYR A 1 184 ? 65.242 5.468 8.370 1.00 22.26 164 TYR A CA 1
ATOM 1258 C C . TYR A 1 184 ? 64.513 6.087 9.547 1.00 22.09 164 TYR A C 1
ATOM 1259 O O . TYR A 1 184 ? 65.039 6.103 10.654 1.00 22.24 164 TYR A O 1
ATOM 1268 N N . LYS A 1 185 ? 63.304 6.594 9.303 1.00 20.38 165 LYS A N 1
ATOM 1269 C CA . LYS A 1 185 ? 62.510 7.218 10.350 1.00 23.45 165 LYS A CA 1
ATOM 1270 C C . LYS A 1 185 ? 62.166 6.224 11.455 1.00 26.49 165 LYS A C 1
ATOM 1271 O O . LYS A 1 185 ? 62.167 6.582 12.639 1.00 24.49 165 LYS A O 1
ATOM 1277 N N . ASP A 1 186 ? 61.860 4.983 11.070 1.00 27.65 166 ASP A N 1
ATOM 1278 C CA . ASP A 1 186 ? 61.531 3.947 12.049 1.00 28.29 166 ASP A CA 1
ATOM 1279 C C . ASP A 1 186 ? 62.737 3.707 12.961 1.00 27.35 166 ASP A C 1
ATOM 1280 O O . ASP A 1 186 ? 62.608 3.658 14.176 1.00 23.77 166 ASP A O 1
ATOM 1285 N N . ASN A 1 187 ? 63.915 3.547 12.372 1.00 26.81 167 ASN A N 1
ATOM 1286 C CA . ASN A 1 187 ? 65.093 3.329 13.190 1.00 27.03 167 ASN A CA 1
ATOM 1287 C C . ASN A 1 187 ? 65.390 4.563 14.032 1.00 25.37 167 ASN A C 1
ATOM 1288 O O . ASN A 1 187 ? 65.904 4.449 15.137 1.00 25.00 167 ASN A O 1
ATOM 1293 N N . PHE A 1 188 ? 65.044 5.739 13.518 1.00 25.65 168 PHE A N 1
ATOM 1294 C CA . PHE A 1 188 ? 65.258 6.983 14.253 1.00 26.86 168 PHE A CA 1
ATOM 1295 C C . PHE A 1 188 ? 64.372 7.010 15.504 1.00 26.98 168 PHE A C 1
ATOM 1296 O O . PHE A 1 188 ? 64.841 7.356 16.592 1.00 26.95 168 PHE A O 1
ATOM 1304 N N . ASN A 1 189 ? 63.098 6.644 15.353 1.00 25.62 169 ASN A N 1
ATOM 1305 C CA . ASN A 1 189 ? 62.175 6.638 16.493 1.00 26.62 169 ASN A CA 1
ATOM 1306 C C . ASN A 1 189 ? 62.584 5.602 17.531 1.00 26.31 169 ASN A C 1
ATOM 1307 O O . ASN A 1 189 ? 62.330 5.777 18.718 1.00 27.97 169 ASN A O 1
ATOM 1312 N N . LYS A 1 190 ? 63.192 4.510 17.080 1.00 25.68 170 LYS A N 1
ATOM 1313 C CA . LYS A 1 190 ? 63.637 3.474 17.998 1.00 27.19 170 LYS A CA 1
ATOM 1314 C C . LYS A 1 190 ? 64.810 4.009 18.817 1.00 27.28 170 LYS A C 1
ATOM 1315 O O . LYS A 1 190 ? 64.896 3.777 20.026 1.00 26.36 170 LYS A O 1
ATOM 1321 N N . LEU A 1 191 ? 65.724 4.708 18.142 1.00 26.00 171 LEU A N 1
ATOM 1322 C CA . LEU A 1 191 ? 66.885 5.290 18.799 1.00 25.08 171 LEU A CA 1
ATOM 1323 C C . LEU A 1 191 ? 66.460 6.377 19.775 1.00 26.59 171 LEU A C 1
ATOM 1324 O O . LEU A 1 191 ? 66.956 6.437 20.899 1.00 26.15 171 LEU A O 1
ATOM 1329 N N . LEU A 1 192 ? 65.533 7.228 19.345 1.00 27.23 172 LEU A N 1
ATOM 1330 C CA . LEU A 1 192 ? 65.053 8.323 20.179 1.00 30.15 172 LEU A CA 1
ATOM 1331 C C . LEU A 1 192 ? 64.350 7.814 21.438 1.00 29.61 172 LEU A C 1
ATOM 1332 O O . LEU A 1 192 ? 64.560 8.336 22.534 1.00 28.24 172 LEU A O 1
ATOM 1337 N N . SER A 1 193 ? 63.515 6.794 21.282 1.00 28.36 173 SER A N 1
ATOM 1338 C CA . SER A 1 193 ? 62.809 6.245 22.424 1.00 30.07 173 SER A CA 1
ATOM 1339 C C . SER A 1 193 ? 63.809 5.680 23.437 1.00 30.14 173 SER A C 1
ATOM 1340 O O . SER A 1 193 ? 63.642 5.861 24.638 1.00 29.29 173 SER A O 1
ATOM 1343 N N . GLU A 1 194 ? 64.855 5.010 22.959 1.00 30.20 174 GLU A N 1
ATOM 1344 C CA . GLU A 1 194 ? 65.847 4.454 23.872 1.00 32.29 174 GLU A CA 1
ATOM 1345 C C . GLU A 1 194 ? 66.665 5.576 24.515 1.00 33.11 174 GLU A C 1
ATOM 1346 O O . GLU A 1 194 ? 67.031 5.490 25.693 1.00 30.49 174 GLU A O 1
ATOM 1352 N N . LEU A 1 195 ? 66.943 6.629 23.746 1.00 30.43 175 LEU A N 1
ATOM 1353 C CA . LEU A 1 195 ? 67.695 7.763 24.263 1.00 30.80 175 LEU A CA 1
ATOM 1354 C C . LEU A 1 195 ? 66.842 8.459 25.319 1.00 32.60 175 LEU A C 1
ATOM 1355 O O . LEU A 1 195 ? 67.360 8.991 26.307 1.00 31.24 175 LEU A O 1
ATOM 1360 N N . GLU A 1 196 ? 65.529 8.446 25.104 1.00 32.41 176 GLU A N 1
ATOM 1361 C CA . GLU A 1 196 ? 64.602 9.074 26.035 1.00 32.56 176 GLU A CA 1
ATOM 1362 C C . GLU A 1 196 ? 64.711 8.410 27.398 1.00 32.83 176 GLU A C 1
ATOM 1363 O O . GLU A 1 196 ? 64.751 9.087 28.428 1.00 32.63 176 GLU A O 1
ATOM 1369 N N . VAL A 1 197 ? 64.758 7.083 27.406 1.00 31.81 177 VAL A N 1
ATOM 1370 C CA . VAL A 1 197 ? 64.865 6.360 28.661 1.00 31.74 177 VAL A CA 1
ATOM 1371 C C . VAL A 1 197 ? 66.164 6.725 29.361 1.00 32.06 177 VAL A C 1
ATOM 1372 O O . VAL A 1 197 ? 66.155 7.096 30.535 1.00 30.61 177 VAL A O 1
ATOM 1376 N N . LEU A 1 198 ? 67.275 6.637 28.634 1.00 30.70 178 LEU A N 1
ATOM 1377 C CA . LEU A 1 198 ? 68.581 6.956 29.200 1.00 32.02 178 LEU A CA 1
ATOM 1378 C C . LEU A 1 198 ? 68.629 8.393 29.724 1.00 32.84 178 LEU A C 1
ATOM 1379 O O . LEU A 1 198 ? 69.156 8.653 30.805 1.00 34.17 178 LEU A O 1
ATOM 1384 N N . GLU A 1 199 ? 68.074 9.320 28.955 1.00 33.41 179 GLU A N 1
ATOM 1385 C CA . GLU A 1 199 ? 68.050 10.725 29.338 1.00 33.95 179 GLU A CA 1
ATOM 1386 C C . GLU A 1 199 ? 67.317 10.918 30.666 1.00 34.71 179 GLU A C 1
ATOM 1387 O O . GLU A 1 199 ? 67.760 11.677 31.524 1.00 34.61 179 GLU A O 1
ATOM 1393 N N . LEU A 1 200 ? 66.197 10.222 30.831 1.00 35.46 180 LEU A N 1
ATOM 1394 C CA . LEU A 1 200 ? 65.403 10.313 32.052 1.00 36.09 180 LEU A CA 1
ATOM 1395 C C . LEU A 1 200 ? 66.121 9.650 33.229 1.00 37.45 180 LEU A C 1
ATOM 1396 O O . LEU A 1 200 ? 65.960 10.054 34.378 1.00 37.06 180 LEU A O 1
ATOM 1401 N N . GLU A 1 201 ? 66.909 8.625 32.933 1.00 38.07 181 GLU A N 1
ATOM 1402 C CA . GLU A 1 201 ? 67.650 7.918 33.962 1.00 38.90 181 GLU A CA 1
ATOM 1403 C C . GLU A 1 201 ? 69.058 8.489 34.115 1.00 39.68 181 GLU A C 1
ATOM 1404 O O . GLU A 1 201 ? 69.866 7.968 34.882 1.00 39.86 181 GLU A O 1
ATOM 1410 N N . ASN A 1 202 ? 69.344 9.558 33.376 1.00 40.09 182 ASN A N 1
ATOM 1411 C CA . ASN A 1 202 ? 70.648 10.221 33.421 1.00 40.10 182 ASN A CA 1
ATOM 1412 C C . ASN A 1 202 ? 71.798 9.228 33.218 1.00 39.31 182 ASN A C 1
ATOM 1413 O O . ASN A 1 202 ? 72.820 9.307 33.900 1.00 38.03 182 ASN A O 1
ATOM 1418 N N . ARG A 1 203 ? 71.620 8.299 32.280 1.00 37.98 183 ARG A N 1
ATOM 1419 C CA . ARG A 1 203 ? 72.624 7.278 31.971 1.00 38.01 183 ARG A CA 1
ATOM 1420 C C . ARG A 1 203 ? 73.128 7.385 30.528 1.00 37.57 183 ARG A C 1
ATOM 1421 O O . ARG A 1 203 ? 73.704 6.436 29.994 1.00 35.87 183 ARG A O 1
ATOM 1429 N N . VAL A 1 204 ? 72.908 8.534 29.900 1.00 36.75 184 VAL A N 1
ATOM 1430 C CA . VAL A 1 204 ? 73.319 8.745 28.516 1.00 37.13 184 VAL A CA 1
ATOM 1431 C C . VAL A 1 204 ? 74.832 8.819 28.295 1.00 37.73 184 VAL A C 1
ATOM 1432 O O . VAL A 1 204 ? 75.555 9.451 29.066 1.00 37.62 184 VAL A O 1
ATOM 1436 N N . THR A 1 205 ? 75.298 8.168 27.232 1.00 37.37 185 THR A N 1
ATOM 1437 C CA . THR A 1 205 ? 76.713 8.197 26.873 1.00 37.58 185 THR A CA 1
ATOM 1438 C C . THR A 1 205 ? 76.803 8.896 25.522 1.00 37.81 185 THR A C 1
ATOM 1439 O O . THR A 1 205 ? 75.828 8.935 24.772 1.00 38.42 185 THR A O 1
ATOM 1443 N N . LEU A 1 206 ? 77.967 9.449 25.211 1.00 37.69 186 LEU A N 1
ATOM 1444 C CA . LEU A 1 206 ? 78.154 10.142 23.947 1.00 37.82 186 LEU A CA 1
ATOM 1445 C C . LEU A 1 206 ? 77.736 9.266 22.759 1.00 38.35 186 LEU A C 1
ATOM 1446 O O . LEU A 1 206 ? 77.165 9.763 21.787 1.00 37.54 186 LEU A O 1
ATOM 1451 N N . ALA A 1 207 ? 78.011 7.965 22.844 1.00 38.33 187 ALA A N 1
ATOM 1452 C CA . ALA A 1 207 ? 77.660 7.034 21.772 1.00 39.05 187 ALA A CA 1
ATOM 1453 C C . ALA A 1 207 ? 76.160 7.049 21.466 1.00 39.08 187 ALA A C 1
ATOM 1454 O O . ALA A 1 207 ? 75.752 6.985 20.303 1.00 39.09 187 ALA A O 1
ATOM 1456 N N . ASP A 1 208 ? 75.346 7.125 22.515 1.00 38.81 188 ASP A N 1
ATOM 1457 C CA . ASP A 1 208 ? 73.894 7.152 22.368 1.00 37.00 188 ASP A CA 1
ATOM 1458 C C . ASP A 1 208 ? 73.450 8.378 21.574 1.00 36.57 188 ASP A C 1
ATOM 1459 O O . ASP A 1 208 ? 72.645 8.269 20.651 1.00 35.41 188 ASP A O 1
ATOM 1464 N N . VAL A 1 209 ? 73.982 9.544 21.933 1.00 35.11 189 VAL A N 1
ATOM 1465 C CA . VAL A 1 209 ? 73.633 10.786 21.253 1.00 34.86 189 VAL A CA 1
ATOM 1466 C C . VAL A 1 209 ? 74.081 10.773 19.790 1.00 34.68 189 VAL A C 1
ATOM 1467 O O . VAL A 1 209 ? 73.288 11.033 18.889 1.00 34.93 189 VAL A O 1
ATOM 1471 N N . VAL A 1 210 ? 75.354 10.465 19.565 1.00 33.87 190 VAL A N 1
ATOM 1472 C CA . VAL A 1 210 ? 75.922 10.431 18.223 1.00 34.16 190 VAL A CA 1
ATOM 1473 C C . VAL A 1 210 ? 75.138 9.519 17.274 1.00 33.83 190 VAL A C 1
ATOM 1474 O O . VAL A 1 210 ? 74.871 9.882 16.122 1.00 32.31 190 VAL A O 1
ATOM 1478 N N . ARG A 1 211 ? 74.776 8.339 17.768 1.00 33.56 191 ARG A N 1
ATOM 1479 C CA . ARG A 1 211 ? 74.031 7.368 16.979 1.00 33.03 191 ARG A CA 1
ATOM 1480 C C . ARG A 1 211 ? 72.682 7.953 16.549 1.00 30.94 191 ARG A C 1
ATOM 1481 O O . ARG A 1 211 ? 72.274 7.827 15.399 1.00 28.06 191 ARG A O 1
ATOM 1489 N N . THR A 1 212 ? 72.003 8.611 17.479 1.00 30.54 192 THR A N 1
ATOM 1490 C CA . THR A 1 212 ? 70.709 9.210 17.192 1.00 28.82 192 THR A CA 1
ATOM 1491 C C . THR A 1 212 ? 70.837 10.369 16.195 1.00 28.91 192 THR A C 1
ATOM 1492 O O . THR A 1 212 ? 70.048 10.465 15.248 1.00 25.90 192 THR A O 1
ATOM 1496 N N . LEU A 1 213 ? 71.835 11.236 16.389 1.00 27.46 193 LEU A N 1
ATOM 1497 C CA . LEU A 1 213 ? 72.050 12.362 15.472 1.00 26.87 193 LEU A CA 1
ATOM 1498 C C . LEU A 1 213 ? 72.404 11.893 14.063 1.00 25.38 193 LEU A C 1
ATOM 1499 O O . LEU A 1 213 ? 71.869 12.408 13.075 1.00 27.07 193 LEU A O 1
ATOM 1504 N N . ALA A 1 214 ? 73.305 10.919 13.972 1.00 24.42 194 ALA A N 1
ATOM 1505 C CA . ALA A 1 214 ? 73.739 10.392 12.682 1.00 23.70 194 ALA A CA 1
ATOM 1506 C C . ALA A 1 214 ? 72.550 9.868 11.875 1.00 25.05 194 ALA A C 1
ATOM 1507 O O . ALA A 1 214 ? 72.455 10.105 10.670 1.00 25.35 194 ALA A O 1
ATOM 1509 N N . LYS A 1 215 ? 71.645 9.156 12.545 1.00 24.31 195 LYS A N 1
ATOM 1510 C CA . LYS A 1 215 ? 70.466 8.618 11.879 1.00 24.99 195 LYS A CA 1
ATOM 1511 C C . LYS A 1 215 ? 69.568 9.771 11.432 1.00 24.50 195 LYS A C 1
ATOM 1512 O O . LYS A 1 215 ? 68.999 9.746 10.339 1.00 25.47 195 LYS A O 1
ATOM 1518 N N . GLY A 1 216 ? 69.440 10.782 12.283 1.00 25.01 196 GLY A N 1
ATOM 1519 C CA . GLY A 1 216 ? 68.623 11.930 11.940 1.00 26.00 196 GLY A CA 1
ATOM 1520 C C . GLY A 1 216 ? 69.235 12.696 10.778 1.00 27.80 196 GLY A C 1
ATOM 1521 O O . GLY A 1 216 ? 68.521 13.157 9.890 1.00 26.86 196 GLY A O 1
ATOM 1522 N N . PHE A 1 217 ? 70.560 12.835 10.776 1.00 29.02 197 PHE A N 1
ATOM 1523 C CA . PHE A 1 217 ? 71.239 13.549 9.689 1.00 30.45 197 PHE A CA 1
ATOM 1524 C C . PHE A 1 217 ? 71.070 12.787 8.373 1.00 31.90 197 PHE A C 1
ATOM 1525 O O . PHE A 1 217 ? 70.733 13.377 7.347 1.00 31.75 197 PHE A O 1
ATOM 1533 N N . GLU A 1 218 ? 71.308 11.477 8.409 1.00 33.55 198 GLU A N 1
ATOM 1534 C CA . GLU A 1 218 ? 71.193 10.643 7.213 1.00 35.52 198 GLU A CA 1
ATOM 1535 C C . GLU A 1 218 ? 69.796 10.725 6.632 1.00 35.82 198 GLU A C 1
ATOM 1536 O O . GLU A 1 218 ? 69.617 10.746 5.415 1.00 38.90 198 GLU A O 1
ATOM 1542 N N . LEU A 1 219 ? 68.810 10.783 7.518 1.00 34.83 199 LEU A N 1
ATOM 1543 C CA . LEU A 1 219 ? 67.412 10.866 7.123 1.00 33.32 199 LEU A CA 1
ATOM 1544 C C . LEU A 1 219 ? 67.150 12.166 6.354 1.00 33.23 199 LEU A C 1
ATOM 1545 O O . LEU A 1 219 ? 66.566 12.159 5.264 1.00 31.96 199 LEU A O 1
ATOM 1550 N N . LEU A 1 220 ? 67.591 13.285 6.912 1.00 31.85 200 LEU A N 1
ATOM 1551 C CA . LEU A 1 220 ? 67.376 14.561 6.252 1.00 33.31 200 LEU A CA 1
ATOM 1552 C C . LEU A 1 220 ? 68.156 14.701 4.950 1.00 32.75 200 LEU A C 1
ATOM 1553 O O . LEU A 1 220 ? 67.745 15.448 4.066 1.00 32.52 200 LEU A O 1
ATOM 1558 N N . ARG A 1 221 ? 69.266 13.979 4.815 1.00 33.97 201 ARG A N 1
ATOM 1559 C CA . ARG A 1 221 ? 70.039 14.045 3.577 1.00 36.29 201 ARG A CA 1
ATOM 1560 C C . ARG A 1 221 ? 69.227 13.455 2.431 1.00 35.60 201 ARG A C 1
ATOM 1561 O O . ARG A 1 221 ? 69.205 14.005 1.333 1.00 35.38 201 ARG A O 1
ATOM 1569 N N . ILE A 1 222 ? 68.570 12.327 2.694 1.00 34.86 202 ILE A N 1
ATOM 1570 C CA . ILE A 1 222 ? 67.747 11.659 1.694 1.00 31.99 202 ILE A CA 1
ATOM 1571 C C . ILE A 1 222 ? 66.706 12.642 1.178 1.00 31.44 202 ILE A C 1
ATOM 1572 O O . ILE A 1 222 ? 66.467 12.737 -0.025 1.00 31.09 202 ILE A O 1
ATOM 1577 N N . VAL A 1 223 ? 66.080 13.367 2.099 1.00 28.89 203 VAL A N 1
ATOM 1578 C CA . VAL A 1 223 ? 65.071 14.345 1.726 1.00 30.29 203 VAL A CA 1
ATOM 1579 C C . VAL A 1 223 ? 65.675 15.349 0.748 1.00 32.56 203 VAL A C 1
ATOM 1580 O O . VAL A 1 223 ? 65.075 15.662 -0.282 1.00 32.88 203 VAL A O 1
ATOM 1584 N N . GLU A 1 224 ? 66.871 15.844 1.072 1.00 33.20 204 GLU A N 1
ATOM 1585 C CA . GLU A 1 224 ? 67.551 16.819 0.226 1.00 33.44 204 GLU A CA 1
ATOM 1586 C C . GLU A 1 224 ? 67.855 16.257 -1.153 1.00 33.65 204 GLU A C 1
ATOM 1587 O O . GLU A 1 224 ? 67.697 16.943 -2.159 1.00 33.76 204 GLU A O 1
ATOM 1593 N N . GLU A 1 225 ? 68.286 15.003 -1.198 1.00 32.60 205 GLU A N 1
ATOM 1594 C CA . GLU A 1 225 ? 68.630 14.373 -2.460 1.00 33.89 205 GLU A CA 1
ATOM 1595 C C . GLU A 1 225 ? 67.432 14.089 -3.355 1.00 33.46 205 GLU A C 1
ATOM 1596 O O . GLU A 1 225 ? 67.551 14.113 -4.580 1.00 32.84 205 GLU A O 1
ATOM 1602 N N . ILE A 1 226 ? 66.281 13.823 -2.751 1.00 32.16 206 ILE A N 1
ATOM 1603 C CA . ILE A 1 226 ? 65.087 13.517 -3.525 1.00 32.80 206 ILE A CA 1
ATOM 1604 C C . ILE A 1 226 ? 64.335 14.794 -3.918 1.00 34.27 206 ILE A C 1
ATOM 1605 O O . ILE A 1 226 ? 63.500 14.784 -4.823 1.00 30.81 206 ILE A O 1
ATOM 1610 N N . ARG A 1 227 ? 64.659 15.896 -3.249 1.00 35.26 207 ARG A N 1
ATOM 1611 C CA . ARG A 1 227 ? 64.012 17.183 -3.508 1.00 38.51 207 ARG A CA 1
ATOM 1612 C C . ARG A 1 227 ? 63.885 17.549 -4.995 1.00 37.33 207 ARG A C 1
ATOM 1613 O O . ARG A 1 227 ? 62.801 17.892 -5.467 1.00 36.65 207 ARG A O 1
ATOM 1621 N N . PRO A 1 228 ? 64.990 17.479 -5.751 1.00 36.41 208 PRO A N 1
ATOM 1622 C CA . PRO A 1 228 ? 64.922 17.818 -7.177 1.00 36.26 208 PRO A CA 1
ATOM 1623 C C . PRO A 1 228 ? 63.900 16.987 -7.964 1.00 35.00 208 PRO A C 1
ATOM 1624 O O . PRO A 1 228 ? 63.236 17.503 -8.868 1.00 33.54 208 PRO A O 1
ATOM 1628 N N . TYR A 1 229 ? 63.767 15.709 -7.617 1.00 32.58 209 TYR A N 1
ATOM 1629 C CA . TYR A 1 229 ? 62.812 14.838 -8.302 1.00 32.55 209 TYR A CA 1
ATOM 1630 C C . TYR A 1 229 ? 61.394 15.325 -8.061 1.00 31.49 209 TYR A C 1
ATOM 1631 O O . TYR A 1 229 ? 60.570 15.368 -8.974 1.00 30.66 209 TYR A O 1
ATOM 1640 N N . ILE A 1 230 ? 61.118 15.688 -6.816 1.00 31.40 210 ILE A N 1
ATOM 1641 C CA . ILE A 1 230 ? 59.805 16.173 -6.433 1.00 32.88 210 ILE A CA 1
ATOM 1642 C C . ILE A 1 230 ? 59.489 17.488 -7.134 1.00 32.80 210 ILE A C 1
ATOM 1643 O O . ILE A 1 230 ? 58.366 17.698 -7.590 1.00 33.07 210 ILE A O 1
ATOM 1648 N N . VAL A 1 231 ? 60.477 18.371 -7.229 1.00 33.34 211 VAL A N 1
ATOM 1649 C CA . VAL A 1 231 ? 60.270 19.647 -7.903 1.00 34.43 211 VAL A CA 1
ATOM 1650 C C . VAL A 1 231 ? 59.958 19.392 -9.380 1.00 33.79 211 VAL A C 1
ATOM 1651 O O . VAL A 1 231 ? 59.064 20.013 -9.959 1.00 34.09 211 VAL A O 1
ATOM 1655 N N . GLU A 1 232 ? 60.696 18.467 -9.983 1.00 31.46 212 GLU A N 1
ATOM 1656 C CA . GLU A 1 232 ? 60.495 18.141 -11.385 1.00 31.27 212 GLU A CA 1
ATOM 1657 C C . GLU A 1 232 ? 59.141 17.452 -11.603 1.00 29.88 212 GLU A C 1
ATOM 1658 O O . GLU A 1 232 ? 58.644 17.385 -12.727 1.00 27.19 212 GLU A O 1
ATOM 1664 N N . LEU A 1 233 ? 58.547 16.935 -10.531 1.00 28.13 213 LEU A N 1
ATOM 1665 C CA . LEU A 1 233 ? 57.247 16.273 -10.643 1.00 27.42 213 LEU A CA 1
ATOM 1666 C C . LEU A 1 233 ? 56.088 17.268 -10.778 1.00 26.08 213 LEU A C 1
ATOM 1667 O O . LEU A 1 233 ? 54.980 16.898 -11.180 1.00 24.86 213 LEU A O 1
ATOM 1672 N N . GLY A 1 234 ? 56.348 18.529 -10.450 1.00 25.59 214 GLY A N 1
ATOM 1673 C CA . GLY A 1 234 ? 55.313 19.542 -10.554 1.00 27.62 214 GLY A CA 1
ATOM 1674 C C . GLY A 1 234 ? 54.055 19.166 -9.794 1.00 30.43 214 GLY A C 1
ATOM 1675 O O . GLY A 1 234 ? 54.130 18.667 -8.670 1.00 32.13 214 GLY A O 1
ATOM 1676 N N . GLU A 1 235 ? 52.899 19.393 -10.411 1.00 31.34 215 GLU A N 1
ATOM 1677 C CA . GLU A 1 235 ? 51.614 19.088 -9.791 1.00 32.92 215 GLU A CA 1
ATOM 1678 C C . GLU A 1 235 ? 51.463 17.612 -9.454 1.00 32.14 215 GLU A C 1
ATOM 1679 O O . GLU A 1 235 ? 50.684 17.248 -8.577 1.00 32.26 215 GLU A O 1
ATOM 1685 N N . GLU A 1 236 ? 52.195 16.756 -10.154 1.00 30.21 216 GLU A N 1
ATOM 1686 C CA . GLU A 1 236 ? 52.110 15.328 -9.884 1.00 30.25 216 GLU A CA 1
ATOM 1687 C C . GLU A 1 236 ? 52.959 14.952 -8.683 1.00 28.03 216 GLU A C 1
ATOM 1688 O O . GLU A 1 236 ? 53.138 13.770 -8.388 1.00 27.06 216 GLU A O 1
ATOM 1694 N N . GLY A 1 237 ? 53.474 15.962 -7.988 1.00 27.44 217 GLY A N 1
ATOM 1695 C CA . GLY A 1 237 ? 54.300 15.709 -6.824 1.00 27.88 217 GLY A CA 1
ATOM 1696 C C . GLY A 1 237 ? 53.660 16.187 -5.538 1.00 27.31 217 GLY A C 1
ATOM 1697 O O . GLY A 1 237 ? 54.310 16.248 -4.493 1.00 27.56 217 GLY A O 1
ATOM 1698 N N . ARG A 1 238 ? 52.378 16.524 -5.610 1.00 26.91 218 ARG A N 1
ATOM 1699 C CA . ARG A 1 238 ? 51.659 17.015 -4.444 1.00 27.84 218 ARG A CA 1
ATOM 1700 C C . ARG A 1 238 ? 51.630 15.980 -3.322 1.00 26.91 218 ARG A C 1
ATOM 1701 O O . ARG A 1 238 ? 52.017 16.282 -2.188 1.00 26.31 218 ARG A O 1
ATOM 1709 N N . LEU A 1 239 ? 51.175 14.766 -3.630 1.00 25.59 219 LEU A N 1
ATOM 1710 C CA . LEU A 1 239 ? 51.127 13.714 -2.620 1.00 25.59 219 LEU A CA 1
ATOM 1711 C C . LEU A 1 239 ? 52.522 13.466 -2.050 1.00 24.82 219 LEU A C 1
ATOM 1712 O O . LEU A 1 239 ? 52.685 13.373 -0.836 1.00 25.45 219 LEU A O 1
ATOM 1717 N N . ALA A 1 240 ? 53.525 13.365 -2.924 1.00 24.75 220 ALA A N 1
ATOM 1718 C CA . ALA A 1 240 ? 54.902 13.126 -2.483 1.00 25.04 220 ALA A CA 1
ATOM 1719 C C . ALA A 1 240 ? 55.358 14.167 -1.464 1.00 24.75 220 ALA A C 1
ATOM 1720 O O . ALA A 1 240 ? 56.012 13.823 -0.479 1.00 25.79 220 ALA A O 1
ATOM 1722 N N . ARG A 1 241 ? 55.016 15.435 -1.694 1.00 24.19 221 ARG A N 1
ATOM 1723 C CA . ARG A 1 241 ? 55.399 16.509 -0.770 1.00 25.48 221 ARG A CA 1
ATOM 1724 C C . ARG A 1 241 ? 54.719 16.307 0.585 1.00 25.63 221 ARG A C 1
ATOM 1725 O O . ARG A 1 241 ? 55.320 16.522 1.636 1.00 23.71 221 ARG A O 1
ATOM 1733 N N . MET A 1 242 ? 53.455 15.896 0.556 1.00 26.00 222 MET A N 1
ATOM 1734 C CA . MET A 1 242 ? 52.717 15.668 1.788 1.00 26.63 222 MET A CA 1
ATOM 1735 C C . MET A 1 242 ? 53.349 14.529 2.581 1.00 26.24 222 MET A C 1
ATOM 1736 O O . MET A 1 242 ? 53.497 14.615 3.798 1.00 28.24 222 MET A O 1
ATOM 1741 N N . GLN A 1 243 ? 53.725 13.459 1.889 1.00 24.70 223 GLN A N 1
ATOM 1742 C CA . GLN A 1 243 ? 54.348 12.331 2.557 1.00 24.99 223 GLN A CA 1
ATOM 1743 C C . GLN A 1 243 ? 55.670 12.742 3.192 1.00 24.23 223 GLN A C 1
ATOM 1744 O O . GLN A 1 243 ? 55.928 12.423 4.357 1.00 24.22 223 GLN A O 1
ATOM 1750 N N . LEU A 1 244 ? 56.510 13.454 2.443 1.00 23.07 224 LEU A N 1
ATOM 1751 C CA . LEU A 1 244 ? 57.793 13.879 2.999 1.00 24.75 224 LEU A CA 1
ATOM 1752 C C . LEU A 1 244 ? 57.604 14.725 4.249 1.00 22.10 224 LEU A C 1
ATOM 1753 O O . LEU A 1 244 ? 58.297 14.545 5.245 1.00 19.86 224 LEU A O 1
ATOM 1758 N N . ARG A 1 245 ? 56.657 15.650 4.189 1.00 23.71 225 ARG A N 1
ATOM 1759 C CA . ARG A 1 245 ? 56.388 16.529 5.316 1.00 25.5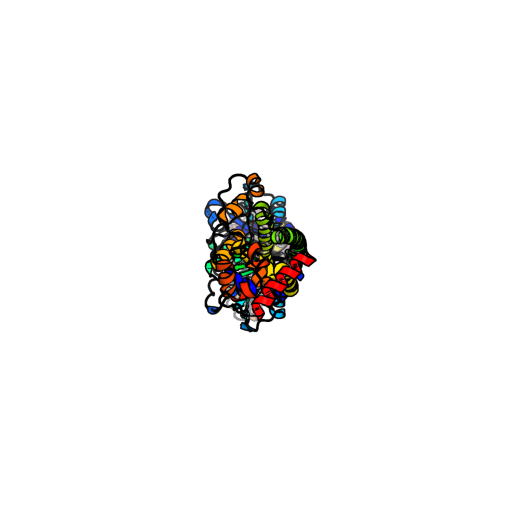2 225 ARG A CA 1
ATOM 1760 C C . ARG A 1 245 ? 55.906 15.759 6.548 1.00 25.82 225 ARG A C 1
ATOM 1761 O O . ARG A 1 245 ? 56.336 16.045 7.668 1.00 22.53 225 ARG A O 1
ATOM 1769 N N . GLU A 1 246 ? 55.020 14.782 6.348 1.00 25.02 226 GLU A N 1
ATOM 1770 C CA . GLU A 1 246 ? 54.513 13.999 7.465 1.00 27.03 226 GLU A CA 1
ATOM 1771 C C . GLU A 1 246 ? 55.611 13.145 8.086 1.00 26.81 226 GLU A C 1
ATOM 1772 O O . GLU A 1 246 ? 55.665 12.988 9.298 1.00 26.92 226 GLU A O 1
ATOM 1778 N N . LEU A 1 247 ? 56.493 12.609 7.255 1.00 28.42 227 LEU A N 1
ATOM 1779 C CA . LEU A 1 247 ? 57.592 11.788 7.751 1.00 30.27 227 LEU A CA 1
ATOM 1780 C C . LEU A 1 247 ? 58.723 12.557 8.439 1.00 31.35 227 LEU A C 1
ATOM 1781 O O . LEU A 1 247 ? 59.383 12.025 9.329 1.00 32.31 227 LEU A O 1
ATOM 1786 N N . THR A 1 248 ? 58.966 13.793 8.024 1.00 33.85 228 THR A N 1
ATOM 1787 C CA . THR A 1 248 ? 60.062 14.573 8.604 1.00 38.98 228 THR A CA 1
ATOM 1788 C C . THR A 1 248 ? 59.580 15.803 9.356 1.00 42.00 228 THR A C 1
ATOM 1789 O O . THR A 1 248 ? 60.369 16.688 9.673 1.00 43.38 228 THR A O 1
ATOM 1793 N N . GLU A 1 249 ? 58.287 15.836 9.657 1.00 45.64 229 GLU A N 1
ATOM 1794 C CA . GLU A 1 249 ? 57.669 16.965 10.340 1.00 49.29 229 GLU A CA 1
ATOM 1795 C C . GLU A 1 249 ? 58.535 17.726 11.349 1.00 50.56 229 GLU A C 1
ATOM 1796 O O . GLU A 1 249 ? 58.960 18.858 11.084 1.00 52.91 229 GLU A O 1
ATOM 1802 N N . ASP A 1 250 ? 58.807 17.118 12.498 1.00 48.65 230 ASP A N 1
ATOM 1803 C CA . ASP A 1 250 ? 59.583 17.807 13.527 1.00 47.08 230 ASP A CA 1
ATOM 1804 C C . ASP A 1 250 ? 61.007 17.308 13.731 1.00 44.06 230 ASP A C 1
ATOM 1805 O O . ASP A 1 250 ? 61.605 17.560 14.778 1.00 45.03 230 ASP A O 1
ATOM 1810 N N . VAL A 1 251 ? 61.560 16.620 12.743 1.00 38.77 231 VAL A N 1
ATOM 1811 C CA . VAL A 1 251 ? 62.902 16.078 12.881 1.00 36.43 231 VAL A CA 1
ATOM 1812 C C . VAL A 1 251 ? 64.007 17.129 12.989 1.00 36.75 231 VAL A C 1
ATOM 1813 O O . VAL A 1 251 ? 64.906 16.999 13.817 1.00 33.94 231 VAL A O 1
ATOM 1817 N N . ASP A 1 252 ? 63.944 18.168 12.161 1.00 37.68 232 ASP A N 1
ATOM 1818 C CA . ASP A 1 252 ? 64.966 19.212 12.186 1.00 38.93 232 ASP A CA 1
ATOM 1819 C C . ASP A 1 252 ? 65.043 19.879 13.560 1.00 37.34 232 ASP A C 1
ATOM 1820 O O . ASP A 1 252 ? 66.121 19.997 14.135 1.00 36.81 232 ASP A O 1
ATOM 1825 N N . ASP A 1 253 ? 63.898 20.294 14.088 1.00 37.19 233 ASP A N 1
ATOM 1826 C CA . ASP A 1 253 ? 63.839 20.925 15.398 1.00 37.98 233 ASP A CA 1
ATOM 1827 C C . ASP A 1 253 ? 64.396 19.980 16.453 1.00 37.83 233 ASP A C 1
ATOM 1828 O O . ASP A 1 253 ? 65.198 20.373 17.304 1.00 36.75 233 ASP A O 1
ATOM 1833 N N . LEU A 1 254 ? 63.961 18.727 16.385 1.00 34.36 234 LEU A N 1
ATOM 1834 C CA . LEU A 1 254 ? 64.384 17.711 17.329 1.00 32.68 234 LEU A CA 1
ATOM 1835 C C . LEU A 1 254 ? 65.906 17.572 17.332 1.00 31.03 234 LEU A C 1
ATOM 1836 O O . LEU A 1 254 ? 66.527 17.484 18.393 1.00 30.17 234 LEU A O 1
ATOM 1841 N N . LEU A 1 255 ? 66.501 17.558 16.144 1.00 29.19 235 LEU A N 1
ATOM 1842 C CA . LEU A 1 255 ? 67.950 17.430 16.022 1.00 29.77 235 LEU A CA 1
ATOM 1843 C C . LEU A 1 255 ? 68.662 18.652 16.599 1.00 29.91 235 LEU A C 1
ATOM 1844 O O . LEU A 1 255 ? 69.678 18.526 17.277 1.00 29.03 235 LEU A O 1
ATOM 1849 N N . VAL A 1 256 ? 68.119 19.833 16.326 1.00 30.62 236 VAL A N 1
ATOM 1850 C CA . VAL A 1 256 ? 68.692 21.069 16.834 1.00 32.66 236 VAL A CA 1
ATOM 1851 C C . VAL A 1 256 ? 68.673 21.055 18.368 1.00 31.39 236 VAL A C 1
ATOM 1852 O O . VAL A 1 256 ? 69.639 21.449 19.017 1.00 31.36 236 VAL A O 1
ATOM 1856 N N . LEU A 1 257 ? 67.575 20.582 18.944 1.00 31.42 237 LEU A N 1
ATOM 1857 C CA . LEU A 1 257 ? 67.454 20.522 20.391 1.00 30.74 237 LEU A CA 1
ATOM 1858 C C . LEU A 1 257 ? 68.408 19.496 20.996 1.00 31.77 237 LEU A C 1
ATOM 1859 O O . LEU A 1 257 ? 68.854 19.655 22.136 1.00 31.14 237 LEU A O 1
ATOM 1864 N N . LEU A 1 258 ? 68.722 18.445 20.241 1.00 30.49 238 LEU A N 1
ATOM 1865 C CA . LEU A 1 258 ? 69.648 17.434 20.727 1.00 31.30 238 LEU A CA 1
ATOM 1866 C C . LEU A 1 258 ? 71.045 18.044 20.733 1.00 32.62 238 LEU A C 1
ATOM 1867 O O . LEU A 1 258 ? 71.824 17.819 21.658 1.00 32.62 238 LEU A O 1
ATOM 1872 N N . ILE A 1 259 ? 71.358 18.809 19.692 1.00 33.74 239 ILE A N 1
ATOM 1873 C CA . ILE A 1 259 ? 72.658 19.455 19.588 1.00 36.28 239 ILE A CA 1
ATOM 1874 C C . ILE A 1 259 ? 72.841 20.400 20.780 1.00 36.84 239 ILE A C 1
ATOM 1875 O O . ILE A 1 259 ? 73.888 20.405 21.427 1.00 36.40 239 ILE A O 1
ATOM 1880 N N . MET A 1 260 ? 71.805 21.185 21.063 1.00 37.09 240 MET A N 1
ATOM 1881 C CA . MET A 1 260 ? 71.819 22.143 22.165 1.00 37.62 240 MET A CA 1
ATOM 1882 C C . MET A 1 260 ? 71.913 21.459 23.526 1.00 38.53 240 MET A C 1
ATOM 1883 O O . MET A 1 260 ? 72.508 21.996 24.463 1.00 40.49 240 MET A O 1
ATOM 1888 N N . ASP A 1 261 ? 71.318 20.276 23.634 1.00 37.18 241 ASP A N 1
ATOM 1889 C CA . ASP A 1 261 ? 71.317 19.538 24.889 1.00 36.96 241 ASP A CA 1
ATOM 1890 C C . ASP A 1 261 ? 72.573 18.740 25.193 1.00 37.16 241 ASP A C 1
ATOM 1891 O O . ASP A 1 261 ? 72.857 18.471 26.356 1.00 37.44 241 ASP A O 1
ATOM 1896 N N . TYR A 1 262 ? 73.326 18.356 24.167 1.00 37.75 242 TYR A N 1
ATOM 1897 C CA . TYR A 1 262 ? 74.504 17.527 24.396 1.00 39.14 242 TYR A CA 1
ATOM 1898 C C . TYR A 1 262 ? 75.848 18.040 23.914 1.00 40.16 242 TYR A C 1
ATOM 1899 O O . TYR A 1 262 ? 76.861 17.357 24.074 1.00 40.81 242 TYR A O 1
ATOM 1908 N N . SER A 1 263 ? 75.873 19.224 23.318 1.00 42.95 243 SER A N 1
ATOM 1909 C CA . SER A 1 263 ? 77.136 19.772 22.842 1.00 46.52 243 SER A CA 1
ATOM 1910 C C . SER A 1 263 ? 78.048 20.052 24.033 1.00 49.34 243 SER A C 1
ATOM 1911 O O . SER A 1 263 ? 77.576 20.402 25.117 1.00 47.88 243 SER A O 1
ATOM 1914 N N . SER A 1 264 ? 79.351 19.883 23.820 1.00 52.53 244 SER A N 1
ATOM 1915 C CA . SER A 1 264 ? 80.368 20.107 24.849 1.00 55.41 244 SER A CA 1
ATOM 1916 C C . SER A 1 264 ? 80.030 21.258 25.789 1.00 56.01 244 SER A C 1
ATOM 1917 O O . SER A 1 264 ? 79.988 21.086 27.007 1.00 56.04 244 SER A O 1
ATOM 1920 N N . GLU A 1 265 ? 79.805 22.433 25.217 1.00 56.62 245 GLU A N 1
ATOM 1921 C CA . GLU A 1 265 ? 79.460 23.601 26.008 1.00 58.80 245 GLU A CA 1
ATOM 1922 C C . GLU A 1 265 ? 78.208 24.272 25.458 1.00 58.95 245 GLU A C 1
ATOM 1923 O O . GLU A 1 265 ? 77.758 23.958 24.360 1.00 58.72 245 GLU A O 1
ATOM 1929 N N . GLU A 1 266 ? 77.652 25.194 26.235 1.00 59.60 246 GLU A N 1
ATOM 1930 C CA . GLU A 1 266 ? 76.451 25.923 25.843 1.00 60.15 246 GLU A CA 1
ATOM 1931 C C . GLU A 1 266 ? 76.527 26.312 24.368 1.00 59.71 246 GLU A C 1
ATOM 1932 O O . GLU A 1 266 ? 77.603 26.620 23.856 1.00 59.79 246 GLU A O 1
ATOM 1938 N N . VAL A 1 267 ? 75.384 26.284 23.688 1.00 59.29 247 VAL A N 1
ATOM 1939 C CA . VAL A 1 267 ? 75.313 26.645 22.275 1.00 58.43 247 VAL A CA 1
ATOM 1940 C C . VAL A 1 267 ? 73.936 27.219 21.951 1.00 58.85 247 VAL A C 1
ATOM 1941 O O . VAL A 1 267 ? 72.922 26.740 22.453 1.00 59.66 247 VAL A O 1
ATOM 1945 N N . GLU A 1 268 ? 73.910 28.249 21.113 1.00 59.03 248 GLU A N 1
ATOM 1946 C CA . GLU A 1 268 ? 72.662 28.899 20.720 1.00 60.20 248 GLU A CA 1
ATOM 1947 C C . GLU A 1 268 ? 71.893 28.077 19.693 1.00 59.94 248 GLU A C 1
ATOM 1948 O O . GLU A 1 268 ? 72.456 27.205 19.035 1.00 60.01 248 GLU A O 1
ATOM 1954 N N . GLU A 1 269 ? 70.605 28.373 19.552 1.00 59.57 249 GLU A N 1
ATOM 1955 C CA . GLU A 1 269 ? 69.764 27.672 18.593 1.00 60.50 249 GLU A CA 1
ATOM 1956 C C . GLU A 1 269 ? 70.264 27.919 17.171 1.00 60.25 249 GLU A C 1
ATOM 1957 O O . GLU A 1 269 ? 70.069 27.088 16.283 1.00 60.33 249 GLU A O 1
ATOM 1963 N N . GLU A 1 270 ? 70.912 29.061 16.959 1.00 59.97 250 GLU A N 1
ATOM 1964 C CA . GLU A 1 270 ? 71.439 29.402 15.641 1.00 59.32 250 GLU A CA 1
ATOM 1965 C C . GLU A 1 270 ? 72.654 28.542 15.314 1.00 57.78 250 GLU A C 1
ATOM 1966 O O . GLU A 1 270 ? 72.795 28.048 14.197 1.00 56.28 250 GLU A O 1
ATOM 1972 N N . THR A 1 271 ? 73.538 28.374 16.290 1.00 56.74 251 THR A N 1
ATOM 1973 C CA . THR A 1 271 ? 74.738 27.569 16.088 1.00 56.69 251 THR A CA 1
ATOM 1974 C C . THR A 1 271 ? 74.316 26.132 15.794 1.00 55.41 251 THR A C 1
ATOM 1975 O O . THR A 1 271 ? 74.837 25.490 14.881 1.00 54.84 251 THR A O 1
ATOM 1979 N N . ALA A 1 272 ? 73.363 25.638 16.578 1.00 54.43 252 ALA A N 1
ATOM 1980 C CA . ALA A 1 272 ? 72.855 24.284 16.401 1.00 52.02 252 ALA A CA 1
ATOM 1981 C C . ALA A 1 272 ? 72.282 24.143 14.995 1.00 50.77 252 ALA A C 1
ATOM 1982 O O . ALA A 1 272 ? 72.656 23.234 14.256 1.00 49.32 252 ALA A O 1
ATOM 1984 N N . GLN A 1 273 ? 71.383 25.054 14.631 1.00 50.16 253 GLN A N 1
ATOM 1985 C CA . GLN A 1 273 ? 70.767 25.030 13.311 1.00 51.18 253 GLN A CA 1
ATOM 1986 C C . GLN A 1 273 ? 71.813 24.990 12.211 1.00 51.63 253 GLN A C 1
ATOM 1987 O O . GLN A 1 273 ? 71.577 24.415 11.148 1.00 51.84 253 GLN A O 1
ATOM 1993 N N . ASN A 1 274 ? 72.966 25.604 12.466 1.00 52.17 254 ASN A N 1
ATOM 1994 C CA . ASN A 1 274 ? 74.049 25.617 11.490 1.00 53.02 254 ASN A CA 1
ATOM 1995 C C . ASN A 1 274 ? 74.726 24.261 11.478 1.00 52.85 254 ASN A C 1
ATOM 1996 O O . ASN A 1 274 ? 75.093 23.752 10.420 1.00 54.42 254 ASN A O 1
ATOM 2001 N N . ILE A 1 275 ? 74.890 23.683 12.664 1.00 53.11 255 ILE A N 1
ATOM 2002 C CA . ILE A 1 275 ? 75.501 22.368 12.807 1.00 52.02 255 ILE A CA 1
ATOM 2003 C C . ILE A 1 275 ? 74.686 21.365 11.987 1.00 51.79 255 ILE A C 1
ATOM 2004 O O . ILE A 1 275 ? 75.245 20.503 11.307 1.00 51.42 255 ILE A O 1
ATOM 2009 N N . LEU A 1 276 ? 73.362 21.490 12.060 1.00 50.78 256 LEU A N 1
ATOM 2010 C CA . LEU A 1 276 ? 72.461 20.603 11.329 1.00 51.10 256 LEU A CA 1
ATOM 2011 C C . LEU A 1 276 ? 72.681 20.724 9.825 1.00 51.44 256 LEU A C 1
ATOM 2012 O O . LEU A 1 276 ? 72.844 19.719 9.128 1.00 49.77 256 LEU A O 1
ATOM 2017 N N . GLN A 1 277 ? 72.687 21.957 9.329 1.00 52.62 257 GLN A N 1
ATOM 2018 C CA . GLN A 1 277 ? 72.883 22.201 7.908 1.00 53.74 257 GLN A CA 1
ATOM 2019 C C . GLN A 1 277 ? 74.212 21.664 7.402 1.00 54.50 257 GLN A C 1
ATOM 2020 O O . GLN A 1 277 ? 74.299 21.161 6.283 1.00 55.25 257 GLN A O 1
ATOM 2026 N N . ASP A 1 278 ? 75.246 21.752 8.226 1.00 54.94 258 ASP A N 1
ATOM 2027 C CA . ASP A 1 278 ? 76.550 21.269 7.807 1.00 56.98 258 ASP A CA 1
ATOM 2028 C C . ASP A 1 278 ? 76.569 19.754 7.609 1.00 57.22 258 ASP A C 1
ATOM 2029 O O . ASP A 1 278 ? 77.120 19.262 6.623 1.00 58.00 258 ASP A O 1
ATOM 2034 N N . PHE A 1 279 ? 75.962 19.015 8.533 1.00 56.73 259 PHE A N 1
ATOM 2035 C CA . PHE A 1 279 ? 75.945 17.558 8.436 1.00 57.18 259 PHE A CA 1
ATOM 2036 C C . PHE A 1 279 ? 74.970 16.987 7.418 1.00 57.15 259 PHE A C 1
ATOM 2037 O O . PHE A 1 279 ? 75.059 15.816 7.059 1.00 56.33 259 PHE A O 1
ATOM 2045 N N . ILE A 1 280 ? 74.038 17.809 6.955 1.00 58.81 260 ILE A N 1
ATOM 2046 C CA . ILE A 1 280 ? 73.066 17.365 5.968 1.00 61.27 260 ILE A CA 1
ATOM 2047 C C . ILE A 1 280 ? 73.612 17.572 4.555 1.00 62.93 260 ILE A C 1
ATOM 2048 O O . ILE A 1 280 ? 73.131 16.962 3.598 1.00 63.56 260 ILE A O 1
ATOM 2053 N N . THR A 1 281 ? 74.630 18.419 4.433 1.00 63.85 261 THR A N 1
ATOM 2054 C CA . THR A 1 281 ? 75.225 18.715 3.135 1.00 65.18 261 THR A CA 1
ATOM 2055 C C . THR A 1 281 ? 76.740 18.526 3.078 1.00 66.91 261 THR A C 1
ATOM 2056 O O . THR A 1 281 ? 77.230 17.488 2.629 1.00 67.39 261 THR A O 1
ATOM 2060 N N . ARG A 1 282 ? 77.473 19.537 3.537 1.00 68.31 262 ARG A N 1
ATOM 2061 C CA . ARG A 1 282 ? 78.935 19.515 3.523 1.00 70.00 262 ARG A CA 1
ATOM 2062 C C . ARG A 1 282 ? 79.579 18.331 4.245 1.00 70.82 262 ARG A C 1
ATOM 2063 O O . ARG A 1 282 ? 79.991 17.356 3.614 1.00 71.86 262 ARG A O 1
ATOM 2071 N N . ARG A 1 283 ? 79.661 18.426 5.569 1.00 71.13 263 ARG A N 1
ATOM 2072 C CA . ARG A 1 283 ? 80.284 17.396 6.399 1.00 70.67 263 ARG A CA 1
ATOM 2073 C C . ARG A 1 283 ? 79.553 16.053 6.437 1.00 69.90 263 ARG A C 1
ATOM 2074 O O . ARG A 1 283 ? 78.325 16.000 6.470 1.00 70.15 263 ARG A O 1
ATOM 2082 N N . GLU A 1 284 ? 80.326 14.969 6.434 1.00 68.81 264 GLU A N 1
ATOM 2083 C CA . GLU A 1 284 ? 79.775 13.618 6.483 1.00 67.86 264 GLU A CA 1
ATOM 2084 C C . GLU A 1 284 ? 79.441 13.220 7.918 1.00 66.61 264 GLU A C 1
ATOM 2085 O O . GLU A 1 284 ? 80.261 13.374 8.823 1.00 67.72 264 GLU A O 1
ATOM 2091 N N . PRO A 1 285 ? 78.225 12.698 8.143 1.00 64.59 265 PRO A N 1
ATOM 2092 C CA . PRO A 1 285 ? 77.787 12.284 9.478 1.00 62.79 265 PRO A CA 1
ATOM 2093 C C . PRO A 1 285 ? 78.432 11.003 10.008 1.00 61.57 265 PRO A C 1
ATOM 2094 O O . PRO A 1 285 ? 77.774 9.970 10.125 1.00 61.03 265 PRO A O 1
ATOM 2098 N N . SER A 1 286 ? 79.721 11.075 10.325 1.00 59.95 266 SER A N 1
ATOM 2099 C CA . SER A 1 286 ? 80.430 9.926 10.873 1.00 58.59 266 SER A CA 1
ATOM 2100 C C . SER A 1 286 ? 80.468 10.097 12.392 1.00 56.95 266 SER A C 1
ATOM 2101 O O . SER A 1 286 ? 80.482 11.216 12.898 1.00 55.94 266 SER A O 1
ATOM 2104 N N . PRO A 1 287 ? 80.485 8.986 13.139 1.00 55.95 267 PRO A N 1
ATOM 2105 C CA . PRO A 1 287 ? 80.519 9.034 14.604 1.00 55.10 267 PRO A CA 1
ATOM 2106 C C . PRO A 1 287 ? 81.542 10.010 15.190 1.00 54.03 267 PRO A C 1
ATOM 2107 O O . PRO A 1 287 ? 81.198 10.861 16.014 1.00 53.00 267 PRO A O 1
ATOM 2111 N N . ILE A 1 288 ? 82.796 9.885 14.765 1.00 52.99 268 ILE A N 1
ATOM 2112 C CA . ILE A 1 288 ? 83.855 10.758 15.261 1.00 52.77 268 ILE A CA 1
ATOM 2113 C C . ILE A 1 288 ? 83.635 12.211 14.857 1.00 51.25 268 ILE A C 1
ATOM 2114 O O . ILE A 1 288 ? 83.768 13.117 15.676 1.00 51.48 268 ILE A O 1
ATOM 2119 N N . SER A 1 289 ? 83.294 12.427 13.592 1.00 50.28 269 SER A N 1
ATOM 2120 C CA . SER A 1 289 ? 83.071 13.772 13.075 1.00 49.32 269 SER A CA 1
ATOM 2121 C C . SER A 1 289 ? 81.955 14.500 13.820 1.00 47.76 269 SER A C 1
ATOM 2122 O O . SER A 1 289 ? 82.048 15.701 14.076 1.00 48.51 269 SER A O 1
ATOM 2125 N N . ILE A 1 290 ? 80.896 13.775 14.161 1.00 45.19 270 ILE A N 1
ATOM 2126 C CA . ILE A 1 290 ? 79.775 14.371 14.879 1.00 43.04 270 ILE A CA 1
ATOM 2127 C C . ILE A 1 290 ? 80.189 14.716 16.309 1.00 42.81 270 ILE A C 1
ATOM 2128 O O . ILE A 1 290 ? 79.902 15.805 16.802 1.00 41.53 270 ILE A O 1
ATOM 2133 N N . SER A 1 291 ? 80.860 13.780 16.973 1.00 42.70 271 SER A N 1
ATOM 2134 C CA . SER A 1 291 ? 81.309 14.004 18.338 1.00 45.61 271 SER A CA 1
ATOM 2135 C C . SER A 1 291 ? 82.288 15.175 18.349 1.00 46.55 271 SER A C 1
ATOM 2136 O O . SER A 1 291 ? 82.219 16.048 19.216 1.00 45.22 271 SER A O 1
ATOM 2139 N N . ARG A 1 292 ? 83.191 15.183 17.370 1.00 46.96 272 ARG A N 1
ATOM 2140 C CA . ARG A 1 292 ? 84.180 16.242 17.235 1.00 48.12 272 ARG A CA 1
ATOM 2141 C C . ARG A 1 292 ? 83.500 17.601 17.118 1.00 48.40 272 ARG A C 1
ATOM 2142 O O . ARG A 1 292 ? 83.857 18.537 17.831 1.00 49.42 272 ARG A O 1
ATOM 2150 N N . VAL A 1 293 ? 82.517 17.711 16.226 1.00 47.35 273 VAL A N 1
ATOM 2151 C CA . VAL A 1 293 ? 81.805 18.974 16.042 1.00 46.89 273 VAL A CA 1
ATOM 2152 C C . VAL A 1 293 ? 80.988 19.360 17.271 1.00 47.73 273 VAL A C 1
ATOM 2153 O O . VAL A 1 293 ? 80.668 20.533 17.470 1.00 48.73 273 VAL A O 1
ATOM 2157 N N . LEU A 1 294 ? 80.647 18.376 18.095 1.00 48.33 274 LEU A N 1
ATOM 2158 C CA . LEU A 1 294 ? 79.879 18.646 19.301 1.00 49.40 274 LEU A CA 1
ATOM 2159 C C . LEU A 1 294 ? 80.784 19.190 20.405 1.00 51.63 274 LEU A C 1
ATOM 2160 O O . LEU A 1 294 ? 80.315 19.538 21.486 1.00 51.36 274 LEU A O 1
ATOM 2165 N N . GLY A 1 295 ? 82.083 19.263 20.125 1.00 53.75 275 GLY A N 1
ATOM 2166 C CA . GLY A 1 295 ? 83.024 19.784 21.103 1.00 56.57 275 GLY A CA 1
ATOM 2167 C C . GLY A 1 295 ? 83.726 18.740 21.953 1.00 58.82 275 GLY A C 1
ATOM 2168 O O . GLY A 1 295 ? 84.255 19.056 23.021 1.00 59.17 275 GLY A O 1
ATOM 2169 N N . TYR A 1 296 ? 83.738 17.496 21.484 1.00 59.62 276 TYR A N 1
ATOM 2170 C CA . TYR A 1 296 ? 84.382 16.411 22.211 1.00 60.14 276 TYR A CA 1
ATOM 2171 C C . TYR A 1 296 ? 85.629 15.955 21.465 1.00 62.70 276 TYR A C 1
ATOM 2172 O O . TYR A 1 296 ? 85.594 15.743 20.251 1.00 62.60 276 TYR A O 1
ATOM 2181 N N . ASP A 1 297 ? 86.729 15.807 22.199 1.00 65.04 277 ASP A N 1
ATOM 2182 C CA . ASP A 1 297 ? 87.997 15.387 21.612 1.00 67.32 277 ASP A CA 1
ATOM 2183 C C . ASP A 1 297 ? 88.142 13.866 21.617 1.00 67.98 277 ASP A C 1
ATOM 2184 O O . ASP A 1 297 ? 88.619 13.275 22.586 1.00 67.33 277 ASP A O 1
ATOM 2189 N N . VAL A 1 298 ? 87.731 13.241 20.520 1.00 68.87 278 VAL A N 1
ATOM 2190 C CA . VAL A 1 298 ? 87.798 11.792 20.386 1.00 69.72 278 VAL A CA 1
ATOM 2191 C C . VAL A 1 298 ? 88.450 11.431 19.054 1.00 70.35 278 VAL A C 1
ATOM 2192 O O . VAL A 1 298 ? 88.328 12.171 18.075 1.00 70.28 278 VAL A O 1
ATOM 2196 N N . GLN A 1 299 ? 89.149 10.299 19.025 1.00 71.37 279 GLN A N 1
ATOM 2197 C CA . GLN A 1 299 ? 89.816 9.840 17.810 1.00 72.06 279 GLN A CA 1
ATOM 2198 C C . GLN A 1 299 ? 89.351 8.439 17.428 1.00 72.03 279 GLN A C 1
ATOM 2199 O O . GLN A 1 299 ? 89.549 7.999 16.296 1.00 72.35 279 GLN A O 1
ATOM 2205 N N . GLN A 1 300 ? 88.738 7.739 18.378 1.00 71.62 280 GLN A N 1
ATOM 2206 C CA . GLN A 1 300 ? 88.253 6.386 18.136 1.00 71.76 280 GLN A CA 1
ATOM 2207 C C . GLN A 1 300 ? 86.778 6.257 18.503 1.00 70.98 280 GLN A C 1
ATOM 2208 O O . GLN A 1 300 ? 86.331 6.782 19.522 1.00 70.95 280 GLN A O 1
ATOM 2214 N N . ALA A 1 301 ? 86.028 5.550 17.665 1.00 69.77 281 ALA A N 1
ATOM 2215 C CA . ALA A 1 301 ? 84.603 5.358 17.888 1.00 68.48 281 ALA A CA 1
ATOM 2216 C C . ALA A 1 301 ? 84.338 4.627 19.197 1.00 67.87 281 ALA A C 1
ATOM 2217 O O . ALA A 1 301 ? 83.319 4.854 19.846 1.00 68.54 281 ALA A O 1
ATOM 2219 N N . ALA A 1 302 ? 85.261 3.754 19.585 1.00 66.37 282 ALA A N 1
ATOM 2220 C CA . ALA A 1 302 ? 85.118 2.984 20.816 1.00 64.61 282 ALA A CA 1
ATOM 2221 C C . ALA A 1 302 ? 85.052 3.874 22.055 1.00 63.30 282 ALA A C 1
ATOM 2222 O O . ALA A 1 302 ? 84.369 3.552 23.027 1.00 63.49 282 ALA A O 1
ATOM 2224 N N . GLN A 1 303 ? 85.762 4.995 22.014 1.00 61.50 283 GLN A N 1
ATOM 2225 C CA . GLN A 1 303 ? 85.791 5.926 23.136 1.00 60.33 283 GLN A CA 1
ATOM 2226 C C . GLN A 1 303 ? 84.403 6.486 23.454 1.00 59.76 283 GLN A C 1
ATOM 2227 O O . GLN A 1 303 ? 84.089 6.777 24.611 1.00 58.38 283 GLN A O 1
ATOM 2233 N N . LEU A 1 304 ? 83.580 6.622 22.417 1.00 58.38 284 LEU A N 1
ATOM 2234 C CA . LEU A 1 304 ? 82.230 7.161 22.552 1.00 56.50 284 LEU A CA 1
ATOM 2235 C C . LEU A 1 304 ? 81.409 6.530 23.674 1.00 55.45 284 LEU A C 1
ATOM 2236 O O . LEU A 1 304 ? 80.665 7.225 24.362 1.00 53.98 284 LEU A O 1
ATOM 2241 N N . ASP A 1 305 ? 81.539 5.221 23.859 1.00 55.56 285 ASP A N 1
ATOM 2242 C CA . ASP A 1 305 ? 80.800 4.535 24.912 1.00 56.61 285 ASP A CA 1
ATOM 2243 C C . ASP A 1 305 ? 81.391 4.845 26.284 1.00 57.41 285 ASP A C 1
ATOM 2244 O O . ASP A 1 305 ? 80.917 4.335 27.299 1.00 57.54 285 ASP A O 1
ATOM 2249 N N . ASP A 1 306 ? 82.423 5.682 26.316 1.00 57.30 286 ASP A N 1
ATOM 2250 C CA . ASP A 1 306 ? 83.082 6.028 27.572 1.00 57.19 286 ASP A CA 1
ATOM 2251 C C . ASP A 1 306 ? 82.875 7.472 28.002 1.00 55.56 286 ASP A C 1
ATOM 2252 O O . ASP A 1 306 ? 83.357 7.880 29.058 1.00 56.53 286 ASP A O 1
ATOM 2257 N N . VAL A 1 307 ? 82.167 8.250 27.193 1.00 52.80 287 VAL A N 1
ATOM 2258 C CA . VAL A 1 307 ? 81.924 9.643 27.542 1.00 50.94 287 VAL A CA 1
ATOM 2259 C C . VAL A 1 307 ? 80.490 9.852 28.031 1.00 50.28 287 VAL A C 1
ATOM 2260 O O . VAL A 1 307 ? 79.544 9.837 27.241 1.00 49.21 287 VAL A O 1
ATOM 2264 N N . LEU A 1 308 ? 80.333 10.040 29.340 1.00 48.69 288 LEU A N 1
ATOM 2265 C CA . LEU A 1 308 ? 79.015 10.261 29.931 1.00 47.25 288 LEU A CA 1
ATOM 2266 C C . LEU A 1 308 ? 78.601 11.708 29.759 1.00 45.72 288 LEU A C 1
ATOM 2267 O O . LEU A 1 308 ? 79.374 12.622 30.049 1.00 44.65 288 LEU A O 1
ATOM 2272 N N . VAL A 1 309 ? 77.379 11.914 29.280 1.00 43.53 289 VAL A N 1
ATOM 2273 C CA . VAL A 1 309 ? 76.872 13.260 29.058 1.00 42.27 289 VAL A CA 1
ATOM 2274 C C . VAL A 1 309 ? 75.478 13.414 29.658 1.00 40.97 289 VAL A C 1
ATOM 2275 O O . VAL A 1 309 ? 74.756 12.432 29.839 1.00 41.58 289 VAL A O 1
ATOM 2279 N N . SER A 1 310 ? 75.106 14.649 29.970 1.00 39.74 290 SER A N 1
ATOM 2280 C CA . SER A 1 310 ? 73.797 14.931 30.550 1.00 40.57 290 SER A CA 1
ATOM 2281 C C . SER A 1 310 ? 73.115 16.047 29.779 1.00 39.86 290 SER A C 1
ATOM 2282 O O . SER A 1 310 ? 73.697 17.109 29.559 1.00 39.78 290 SER A O 1
ATOM 2285 N N . ALA A 1 311 ? 71.877 15.798 29.370 1.00 39.01 291 ALA A N 1
ATOM 2286 C CA . ALA A 1 311 ? 71.110 16.777 28.610 1.00 38.39 291 ALA A CA 1
ATOM 2287 C C . ALA A 1 311 ? 70.823 18.029 29.430 1.00 36.71 291 ALA A C 1
ATOM 2288 O O . ALA A 1 311 ? 70.497 17.941 30.612 1.00 36.77 291 ALA A O 1
ATOM 2290 N N . ARG A 1 312 ? 70.943 19.190 28.794 1.00 37.07 292 ARG A N 1
ATOM 2291 C CA . ARG A 1 312 ? 70.679 20.465 29.451 1.00 37.35 292 ARG A CA 1
ATOM 2292 C C . ARG A 1 312 ? 69.207 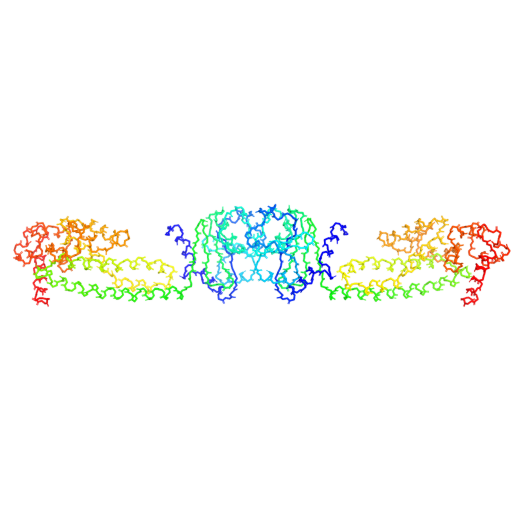20.599 29.839 1.00 37.57 292 ARG A C 1
ATOM 2293 O O . ARG A 1 312 ? 68.887 21.169 30.880 1.00 36.78 292 ARG A O 1
ATOM 2301 N N . GLY A 1 313 ? 68.312 20.084 28.999 1.00 38.14 293 GLY A N 1
ATOM 2302 C CA . GLY A 1 313 ? 66.892 20.171 29.305 1.00 37.58 293 GLY A CA 1
ATOM 2303 C C . GLY A 1 313 ? 66.069 20.909 28.264 1.00 36.48 293 GLY A C 1
ATOM 2304 O O . GLY A 1 313 ? 64.843 20.918 28.336 1.00 36.60 293 GLY A O 1
ATOM 2305 N N . TYR A 1 314 ? 66.741 21.525 27.297 1.00 35.95 294 TYR A N 1
ATOM 2306 C CA . TYR A 1 314 ? 66.074 22.260 26.231 1.00 35.39 294 TYR A CA 1
ATOM 2307 C C . TYR A 1 314 ? 65.023 21.425 25.502 1.00 36.29 294 TYR A C 1
ATOM 2308 O O . TYR A 1 314 ? 63.885 21.859 25.321 1.00 33.69 294 TYR A O 1
ATOM 2317 N N . ARG A 1 315 ? 65.413 20.232 25.069 1.00 35.91 295 ARG A N 1
ATOM 2318 C CA . ARG A 1 315 ? 64.490 19.367 24.349 1.00 36.87 295 ARG A CA 1
ATOM 2319 C C . ARG A 1 315 ? 63.184 19.163 25.108 1.00 35.62 295 ARG A C 1
ATOM 2320 O O . ARG A 1 315 ? 62.105 19.452 24.593 1.00 35.30 295 ARG A O 1
ATOM 2328 N N . LEU A 1 316 ? 63.285 18.688 26.343 1.00 35.56 296 LEU A N 1
ATOM 2329 C CA . LEU A 1 316 ? 62.105 18.434 27.159 1.00 36.71 296 LEU A CA 1
ATOM 2330 C C . LEU A 1 316 ? 61.335 19.694 27.555 1.00 36.77 296 LEU A C 1
ATOM 2331 O O . LEU A 1 316 ? 60.105 19.680 27.623 1.00 36.33 296 LEU A O 1
ATOM 2336 N N . LEU A 1 317 ? 62.051 20.782 27.818 1.00 36.65 297 LEU A N 1
ATOM 2337 C CA . LEU A 1 317 ? 61.394 22.023 28.202 1.00 36.38 297 LEU A CA 1
ATOM 2338 C C . LEU A 1 317 ? 60.576 22.586 27.043 1.00 37.23 297 LEU A C 1
ATOM 2339 O O . LEU A 1 317 ? 59.428 22.992 27.222 1.00 36.60 297 LEU A O 1
ATOM 2344 N N . LYS A 1 318 ? 61.158 22.599 25.849 1.00 38.16 298 LYS A N 1
ATOM 2345 C CA . LYS A 1 318 ? 60.451 23.138 24.696 1.00 40.51 298 LYS A CA 1
ATOM 2346 C C . LYS A 1 318 ? 59.380 22.204 24.144 1.00 40.75 298 LYS A C 1
ATOM 2347 O O . LYS A 1 318 ? 58.225 22.598 23.982 1.00 40.99 298 LYS A O 1
ATOM 2353 N N . THR A 1 319 ? 59.770 20.968 23.861 1.00 41.13 299 THR A N 1
ATOM 2354 C CA . THR A 1 319 ? 58.860 19.988 23.287 1.00 42.11 299 THR A CA 1
ATOM 2355 C C . THR A 1 319 ? 57.731 19.526 24.197 1.00 42.83 299 THR A C 1
ATOM 2356 O O . THR A 1 319 ? 56.568 19.539 23.794 1.00 44.04 299 THR A O 1
ATOM 2360 N N . VAL A 1 320 ? 58.066 19.118 25.415 1.00 42.31 300 VAL A N 1
ATOM 2361 C CA . VAL A 1 320 ? 57.060 18.643 26.352 1.00 42.73 300 VAL A CA 1
ATOM 2362 C C . VAL A 1 320 ? 56.463 19.724 27.253 1.00 45.37 300 VAL A C 1
ATOM 2363 O O . VAL A 1 320 ? 55.243 19.888 27.307 1.00 46.16 300 VAL A O 1
ATOM 2367 N N . ALA A 1 321 ? 57.316 20.451 27.970 1.00 45.33 301 ALA A N 1
ATOM 2368 C CA . ALA A 1 321 ? 56.838 21.502 28.863 1.00 46.13 301 ALA A CA 1
ATOM 2369 C C . ALA A 1 321 ? 56.311 22.699 28.080 1.00 46.75 301 ALA A C 1
ATOM 2370 O O . ALA A 1 321 ? 55.672 23.584 28.644 1.00 47.58 301 ALA A O 1
ATOM 2372 N N . ARG A 1 322 ? 56.582 22.718 26.778 1.00 47.91 302 ARG A N 1
ATOM 2373 C CA . ARG A 1 322 ? 56.137 23.806 25.909 1.00 49.20 302 ARG A CA 1
ATOM 2374 C C . ARG A 1 322 ? 56.685 25.143 26.393 1.00 49.44 302 ARG A C 1
ATOM 2375 O O . ARG A 1 322 ? 55.985 26.157 26.381 1.00 49.71 302 ARG A O 1
ATOM 2383 N N . ILE A 1 323 ? 57.943 25.133 26.822 1.00 49.30 303 ILE A N 1
ATOM 2384 C CA . ILE A 1 323 ? 58.596 26.340 27.314 1.00 48.37 303 ILE A CA 1
ATOM 2385 C C . ILE A 1 323 ? 59.416 26.985 26.201 1.00 48.48 303 ILE A C 1
ATOM 2386 O O . ILE A 1 323 ? 60.301 26.352 25.626 1.00 48.65 303 ILE A O 1
ATOM 2391 N N . PRO A 1 324 ? 59.125 28.256 25.879 1.00 48.63 304 PRO A N 1
ATOM 2392 C CA . PRO A 1 324 ? 59.845 28.986 24.830 1.00 49.38 304 PRO A CA 1
ATOM 2393 C C . PRO A 1 324 ? 61.357 28.929 25.048 1.00 50.34 304 PRO A C 1
ATOM 2394 O O . PRO A 1 324 ? 61.838 29.101 26.168 1.00 50.81 304 PRO A O 1
ATOM 2398 N N . LEU A 1 325 ? 62.099 28.689 23.973 1.00 50.83 305 LEU A N 1
ATOM 2399 C CA . LEU A 1 325 ? 63.551 28.591 24.050 1.00 51.97 305 LEU A CA 1
ATOM 2400 C C . LEU A 1 325 ? 64.180 29.756 24.814 1.00 52.95 305 LEU A C 1
ATOM 2401 O O . LEU A 1 325 ? 65.022 29.551 25.692 1.00 52.47 305 LEU A O 1
ATOM 2406 N N . SER A 1 326 ? 63.765 30.976 24.479 1.00 53.16 306 SER A N 1
ATOM 2407 C CA . SER A 1 326 ? 64.289 32.174 25.130 1.00 53.84 306 SER A CA 1
ATOM 2408 C C . SER A 1 326 ? 64.245 32.036 26.646 1.00 53.33 306 SER A C 1
ATOM 2409 O O . SER A 1 326 ? 65.228 32.319 27.336 1.00 54.39 306 SER A O 1
ATOM 2412 N N . ILE A 1 327 ? 63.102 31.595 27.158 1.00 51.98 307 ILE A N 1
ATOM 2413 C CA . ILE A 1 327 ? 62.931 31.412 28.592 1.00 51.16 307 ILE A CA 1
ATOM 2414 C C . ILE A 1 327 ? 63.665 30.157 29.064 1.00 50.83 307 ILE A C 1
ATOM 2415 O O . ILE A 1 327 ? 64.066 30.057 30.225 1.00 51.10 307 ILE A O 1
ATOM 2420 N N . GLY A 1 328 ? 63.835 29.202 28.153 1.00 49.94 308 GLY A N 1
ATOM 2421 C CA . GLY A 1 328 ? 64.520 27.966 28.488 1.00 46.82 308 GLY A CA 1
ATOM 2422 C C . GLY A 1 328 ? 65.976 28.200 28.832 1.00 45.75 308 GLY A C 1
ATOM 2423 O O . GLY A 1 328 ? 66.538 27.499 29.672 1.00 43.90 308 GLY A O 1
ATOM 2424 N N . TYR A 1 329 ? 66.588 29.177 28.165 1.00 45.78 309 TYR A N 1
ATOM 2425 C CA . TYR A 1 329 ? 67.982 29.524 28.418 1.00 46.13 309 TYR A CA 1
ATOM 2426 C C . TYR A 1 329 ? 68.104 29.890 29.894 1.00 45.66 309 TYR A C 1
ATOM 2427 O O . TYR A 1 329 ? 69.060 29.499 30.568 1.00 45.20 309 TYR A O 1
ATOM 2436 N N . ASN A 1 330 ? 67.116 30.635 30.387 1.00 44.56 310 ASN A N 1
ATOM 2437 C CA . ASN A 1 330 ? 67.084 31.053 31.782 1.00 44.50 310 ASN A CA 1
ATOM 2438 C C . ASN A 1 330 ? 67.037 29.847 32.701 1.00 43.27 310 ASN A C 1
ATOM 2439 O O . ASN A 1 330 ? 67.783 29.780 33.673 1.00 42.64 310 ASN A O 1
ATOM 2444 N N . VAL A 1 331 ? 66.155 28.897 32.400 1.00 42.05 311 VAL A N 1
ATOM 2445 C CA . VAL A 1 331 ? 66.030 27.706 33.234 1.00 41.40 311 VAL A CA 1
ATOM 2446 C C . VAL A 1 331 ? 67.324 26.906 33.254 1.00 41.02 311 VAL A C 1
ATOM 2447 O O . VAL A 1 331 ? 67.758 26.446 34.307 1.00 41.62 311 VAL A O 1
ATOM 2451 N N . VAL A 1 332 ? 67.940 26.736 32.091 1.00 41.57 312 VAL A N 1
ATOM 2452 C CA . VAL A 1 332 ? 69.191 25.993 32.013 1.00 42.59 312 VAL A CA 1
ATOM 2453 C C . VAL A 1 332 ? 70.297 26.788 32.708 1.00 44.59 312 VAL A C 1
ATOM 2454 O O . VAL A 1 332 ? 71.202 26.213 33.313 1.00 43.01 312 VAL A O 1
ATOM 2458 N N . ARG A 1 333 ? 70.216 28.113 32.607 1.00 46.54 313 ARG A N 1
ATOM 2459 C CA . ARG A 1 333 ? 71.182 29.011 33.238 1.00 48.30 313 ARG A CA 1
ATOM 2460 C C . ARG A 1 333 ? 71.297 28.635 34.714 1.00 48.50 313 ARG A C 1
ATOM 2461 O O . ARG A 1 333 ? 72.391 28.421 35.233 1.00 47.62 313 ARG A O 1
ATOM 2469 N N . MET A 1 334 ? 70.146 28.536 35.372 1.00 49.63 314 MET A N 1
ATOM 2470 C CA . MET A 1 334 ? 70.087 28.210 36.790 1.00 50.93 314 MET A CA 1
ATOM 2471 C C . MET A 1 334 ? 70.355 26.753 37.164 1.00 50.64 314 MET A C 1
ATOM 2472 O O . MET A 1 334 ? 71.106 26.493 38.101 1.00 51.98 314 MET A O 1
ATOM 2477 N N . PHE A 1 335 ? 69.758 25.802 36.450 1.00 49.72 315 PHE A N 1
ATOM 2478 C CA . PHE A 1 335 ? 69.946 24.392 36.795 1.00 47.40 315 PHE A CA 1
ATOM 2479 C C . PHE A 1 335 ? 71.000 23.616 36.016 1.00 46.48 315 PHE A C 1
ATOM 2480 O O . PHE A 1 335 ? 71.458 22.573 36.472 1.00 46.08 315 PHE A O 1
ATOM 2488 N N . LYS A 1 336 ? 71.380 24.115 34.845 1.00 46.25 316 LYS A N 1
ATOM 2489 C CA . LYS A 1 336 ? 72.405 23.464 34.026 1.00 47.20 316 LYS A CA 1
ATOM 2490 C C . LYS A 1 336 ? 72.009 22.156 33.334 1.00 46.12 316 LYS A C 1
ATOM 2491 O O . LYS A 1 336 ? 72.350 21.952 32.166 1.00 46.07 316 LYS A O 1
ATOM 2497 N N . THR A 1 337 ? 71.316 21.263 34.038 1.00 43.31 317 THR A N 1
ATOM 2498 C CA . THR A 1 337 ? 70.925 19.992 33.429 1.00 42.18 317 THR A CA 1
ATOM 2499 C C . THR A 1 337 ? 69.503 19.551 33.744 1.00 40.23 317 THR A C 1
ATOM 2500 O O . THR A 1 337 ? 68.918 19.954 34.755 1.00 38.76 317 THR A O 1
ATOM 2504 N N . LEU A 1 338 ? 68.966 18.702 32.871 1.00 39.84 318 LEU A N 1
ATOM 2505 C CA . LEU A 1 338 ? 67.617 18.171 33.029 1.00 38.38 318 LEU A CA 1
ATOM 2506 C C . LEU A 1 338 ? 67.495 17.433 34.356 1.00 37.41 318 LEU A C 1
ATOM 2507 O O . LEU A 1 338 ? 66.457 17.485 35.013 1.00 36.35 318 LEU A O 1
ATOM 2512 N N . ASP A 1 339 ? 68.554 16.732 34.742 1.00 39.37 319 ASP A N 1
ATOM 2513 C CA . ASP A 1 339 ? 68.537 15.997 35.999 1.00 41.90 319 ASP A CA 1
ATOM 2514 C C . ASP A 1 339 ? 68.281 16.956 37.157 1.00 42.14 319 ASP A C 1
ATOM 2515 O O . ASP A 1 339 ? 67.464 16.676 38.033 1.00 40.92 319 ASP A O 1
ATOM 2520 N N . GLN A 1 340 ? 68.977 18.089 37.161 1.00 43.37 320 GLN A N 1
ATOM 2521 C CA . GLN A 1 340 ? 68.791 19.074 38.224 1.00 45.59 320 GLN A CA 1
ATOM 2522 C C . GLN A 1 340 ? 67.432 19.765 38.112 1.00 45.30 320 GLN A C 1
ATOM 2523 O O . GLN A 1 340 ? 66.857 20.180 39.117 1.00 44.59 320 GLN A O 1
ATOM 2529 N N . ILE A 1 341 ? 66.919 19.879 36.888 1.00 43.50 321 ILE A N 1
ATOM 2530 C CA . ILE A 1 341 ? 65.618 20.503 36.663 1.00 42.53 321 ILE A CA 1
ATOM 2531 C C . ILE A 1 341 ? 64.487 19.609 37.187 1.00 42.42 321 ILE A C 1
ATOM 2532 O O . ILE A 1 341 ? 63.447 20.099 37.627 1.00 41.52 321 ILE A O 1
ATOM 2537 N N . SER A 1 342 ? 64.697 18.299 37.152 1.00 43.02 322 SER A N 1
ATOM 2538 C CA . SER A 1 342 ? 63.688 17.357 37.619 1.00 45.42 322 SER A CA 1
ATOM 2539 C C . SER A 1 342 ? 63.704 17.209 39.140 1.00 48.01 322 SER A C 1
ATOM 2540 O O . SER A 1 342 ? 62.810 16.593 39.720 1.00 47.15 322 SER A O 1
ATOM 2543 N N . LYS A 1 343 ? 64.726 17.772 39.780 1.00 50.46 323 LYS A N 1
ATOM 2544 C CA . LYS A 1 343 ? 64.852 17.705 41.233 1.00 52.76 323 LYS A CA 1
ATOM 2545 C C . LYS A 1 343 ? 64.359 18.995 41.879 1.00 53.78 323 LYS A C 1
ATOM 2546 O O . LYS A 1 343 ? 64.396 19.144 43.098 1.00 54.57 323 LYS A O 1
ATOM 2552 N N . ALA A 1 344 ? 63.891 19.925 41.054 1.00 55.42 324 ALA A N 1
ATOM 2553 C CA . ALA A 1 344 ? 63.394 21.205 41.542 1.00 56.33 324 ALA A CA 1
ATOM 2554 C C . ALA A 1 344 ? 61.895 21.142 41.805 1.00 57.75 324 ALA A C 1
ATOM 2555 O O . ALA A 1 344 ? 61.188 20.316 41.224 1.00 58.08 324 ALA A O 1
ATOM 2557 N N . SER A 1 345 ? 61.414 22.017 42.683 1.00 57.90 325 SER A N 1
ATOM 2558 C CA . SER A 1 345 ? 59.992 22.055 43.006 1.00 58.41 325 SER A CA 1
ATOM 2559 C C . SER A 1 345 ? 59.355 23.266 42.339 1.00 58.65 325 SER A C 1
ATOM 2560 O O . SER A 1 345 ? 60.050 24.120 41.780 1.00 57.21 325 SER A O 1
ATOM 2563 N N . VAL A 1 346 ? 58.031 23.336 42.400 1.00 59.01 326 VAL A N 1
ATOM 2564 C CA . VAL A 1 346 ? 57.311 24.446 41.801 1.00 61.29 326 VAL A CA 1
ATOM 2565 C C . VAL A 1 346 ? 57.885 25.769 42.302 1.00 62.81 326 VAL A C 1
ATOM 2566 O O . VAL A 1 346 ? 58.222 26.650 41.506 1.00 62.27 326 VAL A O 1
ATOM 2570 N N . GLU A 1 347 ? 58.005 25.899 43.622 1.00 64.53 327 GLU A N 1
ATOM 2571 C CA . GLU A 1 347 ? 58.543 27.115 44.226 1.00 65.72 327 GLU A CA 1
ATOM 2572 C C . GLU A 1 347 ? 59.959 27.385 43.727 1.00 66.08 327 GLU A C 1
ATOM 2573 O O . GLU A 1 347 ? 60.311 28.521 43.407 1.00 66.31 327 GLU A O 1
ATOM 2579 N N . ASP A 1 348 ? 60.768 26.333 43.662 1.00 66.43 328 ASP A N 1
ATOM 2580 C CA . ASP A 1 348 ? 62.149 26.451 43.202 1.00 66.50 328 ASP A CA 1
ATOM 2581 C C . ASP A 1 348 ? 62.222 26.919 41.750 1.00 64.67 328 ASP A C 1
ATOM 2582 O O . ASP A 1 348 ? 62.970 27.841 41.418 1.00 64.23 328 ASP A O 1
ATOM 2587 N N . LEU A 1 349 ? 61.441 26.280 40.887 1.00 62.81 329 LEU A N 1
ATOM 2588 C CA . LEU A 1 349 ? 61.426 26.621 39.471 1.00 61.50 329 LEU A CA 1
ATOM 2589 C C . LEU A 1 349 ? 60.981 28.056 39.194 1.00 61.14 329 LEU A C 1
ATOM 2590 O O . LEU A 1 349 ? 61.460 28.689 38.253 1.00 60.37 329 LEU A O 1
ATOM 2595 N N . LYS A 1 350 ? 60.071 28.574 40.013 1.00 61.37 330 LYS A N 1
ATOM 2596 C CA . LYS A 1 350 ? 59.574 29.933 39.820 1.00 62.09 330 LYS A CA 1
ATOM 2597 C C . LYS A 1 350 ? 60.621 31.013 40.097 1.00 61.81 330 LYS A C 1
ATOM 2598 O O . LYS A 1 350 ? 60.393 32.190 39.812 1.00 61.44 330 LYS A O 1
ATOM 2604 N N . LYS A 1 351 ? 61.766 30.609 40.642 1.00 62.02 331 LYS A N 1
ATOM 2605 C CA . LYS A 1 351 ? 62.847 31.548 40.940 1.00 61.89 331 LYS A CA 1
ATOM 2606 C C . LYS A 1 351 ? 63.569 31.933 39.654 1.00 61.94 331 LYS A C 1
ATOM 2607 O O . LYS A 1 351 ? 64.535 32.695 39.676 1.00 62.66 331 LYS A O 1
ATOM 2613 N N . VAL A 1 352 ? 63.098 31.389 38.536 1.00 61.57 332 VAL A N 1
ATOM 2614 C CA . VAL A 1 352 ? 63.684 31.674 37.233 1.00 60.82 332 VAL A CA 1
ATOM 2615 C C . VAL A 1 352 ? 62.810 32.704 36.530 1.00 61.41 332 VAL A C 1
ATOM 2616 O O . VAL A 1 352 ? 61.584 32.626 36.591 1.00 61.15 332 VAL A O 1
ATOM 2620 N N . GLU A 1 353 ? 63.441 33.670 35.871 1.00 62.52 333 GLU A N 1
ATOM 2621 C CA . GLU A 1 353 ? 62.702 34.710 35.164 1.00 63.99 333 GLU A CA 1
ATOM 2622 C C . GLU A 1 353 ? 61.934 34.144 33.975 1.00 63.65 333 GLU A C 1
ATOM 2623 O O . GLU A 1 353 ? 62.513 33.503 33.097 1.00 63.62 333 GLU A O 1
ATOM 2629 N N . GLY A 1 354 ? 60.630 34.401 33.948 1.00 63.13 334 GLY A N 1
ATOM 2630 C CA . GLY A 1 354 ? 59.800 33.916 32.863 1.00 62.17 334 GLY A CA 1
ATOM 2631 C C . GLY A 1 354 ? 59.005 32.693 33.271 1.00 62.00 334 GLY A C 1
ATOM 2632 O O . GLY A 1 354 ? 58.143 32.226 32.528 1.00 61.99 334 GLY A O 1
ATOM 2633 N N . ILE A 1 355 ? 59.294 32.176 34.462 1.00 61.50 335 ILE A N 1
ATOM 2634 C CA . ILE A 1 355 ? 58.606 30.996 34.968 1.00 61.20 335 ILE A CA 1
ATOM 2635 C C . ILE A 1 355 ? 57.659 31.331 36.118 1.00 61.47 335 ILE A C 1
ATOM 2636 O O . ILE A 1 355 ? 58.091 31.734 37.202 1.00 61.48 335 ILE A O 1
ATOM 2641 N N . GLY A 1 356 ? 56.364 31.165 35.865 1.00 61.34 336 GLY A N 1
ATOM 2642 C CA . GLY A 1 356 ? 55.363 31.420 36.883 1.00 61.11 336 GLY A CA 1
ATOM 2643 C C . GLY A 1 356 ? 54.831 30.084 37.365 1.00 61.55 336 GLY A C 1
ATOM 2644 O O . GLY A 1 356 ? 55.353 29.039 36.977 1.00 62.27 336 GLY A O 1
ATOM 2645 N N . GLU A 1 357 ? 53.805 30.105 38.210 1.00 60.52 337 GLU A N 1
ATOM 2646 C CA . GLU A 1 357 ? 53.215 28.870 38.718 1.00 59.27 337 GLU A CA 1
ATOM 2647 C C . GLU A 1 357 ? 52.803 27.957 37.568 1.00 58.02 337 GLU A C 1
ATOM 2648 O O . GLU A 1 357 ? 52.814 26.734 37.698 1.00 58.64 337 GLU A O 1
ATOM 2654 N N . LYS A 1 358 ? 52.445 28.561 36.440 1.00 57.12 338 LYS A N 1
ATOM 2655 C CA . LYS A 1 358 ? 52.014 27.809 35.267 1.00 56.26 338 LYS A CA 1
ATOM 2656 C C . LYS A 1 358 ? 53.188 27.100 34.604 1.00 55.02 338 LYS A C 1
ATOM 2657 O O . LYS A 1 358 ? 53.160 25.882 34.424 1.00 54.57 338 LYS A O 1
ATOM 2663 N N . ARG A 1 359 ? 54.216 27.861 34.238 1.00 53.37 339 ARG A N 1
ATOM 2664 C CA . ARG A 1 359 ? 55.401 27.280 33.615 1.00 51.48 339 ARG A CA 1
ATOM 2665 C C . ARG A 1 359 ? 55.984 26.254 34.582 1.00 50.61 339 ARG A C 1
ATOM 2666 O O . ARG A 1 359 ? 56.353 25.149 34.191 1.00 48.90 339 ARG A O 1
ATOM 2674 N N . ALA A 1 360 ? 56.058 26.640 35.854 1.00 49.97 340 ALA A N 1
ATOM 2675 C CA . ALA A 1 360 ? 56.606 25.785 36.899 1.00 49.98 340 ALA A CA 1
ATOM 2676 C C . ALA A 1 360 ? 55.871 24.459 36.992 1.00 50.48 340 ALA A C 1
ATOM 2677 O O . ALA A 1 360 ? 56.487 23.409 37.187 1.00 50.30 340 ALA A O 1
ATOM 2679 N N . ARG A 1 361 ? 54.549 24.509 36.866 1.00 50.49 341 ARG A N 1
ATOM 2680 C CA . ARG A 1 361 ? 53.747 23.297 36.928 1.00 50.02 341 ARG A CA 1
ATOM 2681 C C . ARG A 1 361 ? 54.001 22.441 35.692 1.00 48.43 341 ARG A C 1
ATOM 2682 O O . ARG A 1 361 ? 54.322 21.260 35.796 1.00 47.77 341 ARG A O 1
ATOM 2690 N N . ALA A 1 362 ? 53.866 23.052 34.520 1.00 46.93 342 ALA A N 1
ATOM 2691 C CA . ALA A 1 362 ? 54.074 22.349 33.263 1.00 44.96 342 ALA A CA 1
ATOM 2692 C C . ALA A 1 362 ? 55.412 21.617 33.255 1.00 44.44 342 ALA A C 1
ATOM 2693 O O . ALA A 1 362 ? 55.479 20.438 32.902 1.00 43.72 342 ALA A O 1
ATOM 2695 N N . ILE A 1 363 ? 56.473 22.321 33.646 1.00 42.24 343 ILE A N 1
ATOM 2696 C CA . ILE A 1 363 ? 57.808 21.734 33.685 1.00 40.71 343 ILE A CA 1
ATOM 2697 C C . ILE A 1 363 ? 57.856 20.559 34.655 1.00 41.48 343 ILE A C 1
ATOM 2698 O O . ILE A 1 363 ? 58.172 19.432 34.276 1.00 40.92 343 ILE A O 1
ATOM 2703 N N . SER A 1 364 ? 57.534 20.837 35.910 1.00 42.45 344 SER A N 1
ATOM 2704 C CA . SER A 1 364 ? 57.557 19.826 36.958 1.00 44.23 344 SER A CA 1
ATOM 2705 C C . SER A 1 364 ? 56.681 18.605 36.676 1.00 44.77 344 SER A C 1
ATOM 2706 O O . SER A 1 364 ? 57.143 17.464 36.757 1.00 45.49 344 SER A O 1
ATOM 2709 N N . GLU A 1 365 ? 55.419 18.850 36.346 1.00 44.50 345 GLU A N 1
ATOM 2710 C CA . GLU A 1 365 ? 54.468 17.775 36.081 1.00 45.97 345 GLU A CA 1
ATOM 2711 C C . GLU A 1 365 ? 54.770 16.954 34.827 1.00 44.64 345 GLU A C 1
ATOM 2712 O O . GLU A 1 365 ? 54.548 15.744 34.805 1.00 44.09 345 GLU A O 1
ATOM 2718 N N . SER A 1 366 ? 55.278 17.605 33.786 1.00 44.03 346 SER A N 1
ATOM 2719 C CA . SER A 1 366 ? 55.581 16.903 32.549 1.00 43.78 346 SER A CA 1
ATOM 2720 C C . SER A 1 366 ? 56.768 15.958 32.724 1.00 43.33 346 SER A C 1
ATOM 2721 O O . SER A 1 366 ? 56.779 14.853 32.175 1.00 43.97 346 SER A O 1
ATOM 2724 N N . ILE A 1 367 ? 57.765 16.386 33.492 1.00 41.63 347 ILE A N 1
ATOM 2725 C CA . ILE A 1 367 ? 58.933 15.554 33.722 1.00 39.55 347 ILE A CA 1
ATOM 2726 C C . ILE A 1 367 ? 58.562 14.370 34.605 1.00 39.54 347 ILE A C 1
ATOM 2727 O O . ILE A 1 367 ? 58.903 13.226 34.298 1.00 40.39 347 ILE A O 1
ATOM 2732 N N . SER A 1 368 ? 57.857 14.644 35.696 1.00 38.73 348 SER A N 1
ATOM 2733 C CA . SER A 1 368 ? 57.448 13.591 36.619 1.00 38.69 348 SER A CA 1
ATOM 2734 C C . SER A 1 368 ? 56.568 12.550 35.932 1.00 36.89 348 SER A C 1
ATOM 2735 O O . SER A 1 368 ? 56.693 11.358 36.195 1.00 36.52 348 SER A O 1
ATOM 2738 N N . SER A 1 369 ? 55.687 13.005 35.046 1.00 36.96 349 SER A N 1
ATOM 2739 C CA . SER A 1 369 ? 54.799 12.106 34.315 1.00 36.53 349 SER A CA 1
ATOM 2740 C C . SER A 1 369 ? 55.585 11.177 33.382 1.00 36.45 349 SER A C 1
ATOM 2741 O O . SER A 1 369 ? 55.285 9.985 33.277 1.00 33.84 349 SER A O 1
ATOM 2744 N N . LEU A 1 370 ? 56.583 11.731 32.698 1.00 36.32 350 LEU A N 1
ATOM 2745 C CA . LEU A 1 370 ? 57.407 10.946 31.787 1.00 37.34 350 LEU A CA 1
ATOM 2746 C C . LEU A 1 370 ? 58.245 9.920 32.533 1.00 38.17 350 LEU A C 1
ATOM 2747 O O . LEU A 1 370 ? 58.365 8.773 32.098 1.00 36.84 350 LEU A O 1
ATOM 2752 N N . LYS A 1 371 ? 58.839 10.329 33.650 1.00 39.06 351 LYS A N 1
ATOM 2753 C CA . LYS A 1 371 ? 59.662 9.405 34.420 1.00 41.29 351 LYS A CA 1
ATOM 2754 C C . LYS A 1 371 ? 58.836 8.245 34.939 1.00 42.27 351 LYS A C 1
ATOM 2755 O O . LYS A 1 371 ? 59.353 7.147 35.130 1.00 44.53 351 LYS A O 1
ATOM 2761 N N . HIS A 1 372 ? 57.547 8.483 35.151 1.00 41.77 352 HIS A N 1
ATOM 2762 C CA . HIS A 1 372 ? 56.666 7.433 35.646 1.00 43.57 352 HIS A CA 1
ATOM 2763 C C . HIS A 1 372 ? 56.229 6.477 34.535 1.00 43.23 352 HIS A C 1
ATOM 2764 O O . HIS A 1 372 ? 56.094 5.278 34.760 1.00 44.33 352 HIS A O 1
ATOM 2771 N N . ARG A 1 373 ? 56.015 7.013 33.338 1.00 42.49 353 ARG A N 1
ATOM 2772 C CA . ARG A 1 373 ? 55.570 6.211 32.205 1.00 43.00 353 ARG A CA 1
ATOM 2773 C C . ARG A 1 373 ? 56.678 5.547 31.389 1.00 44.86 353 ARG A C 1
ATOM 2774 O O . ARG A 1 373 ? 56.490 4.446 30.867 1.00 44.68 353 ARG A O 1
ATOM 2782 N N . LYS A 1 374 ? 57.823 6.215 31.274 1.00 45.64 354 LYS A N 1
ATOM 2783 C CA . LYS A 1 374 ? 58.935 5.698 30.486 1.00 47.58 354 LYS A CA 1
ATOM 2784 C C . LYS A 1 374 ? 59.947 4.903 31.296 1.00 49.31 354 LYS A C 1
ATOM 2785 O O . LYS A 1 374 ? 60.662 4.063 30.752 1.00 48.99 354 LYS A O 1
ATOM 2791 N N . THR A 1 375 ? 60.020 5.185 32.589 1.00 51.65 355 THR A N 1
ATOM 2792 C CA . THR A 1 375 ? 60.948 4.487 33.467 1.00 54.78 355 THR A CA 1
ATOM 2793 C C . THR A 1 375 ? 60.231 4.083 34.754 1.00 56.12 355 THR A C 1
ATOM 2794 O O . THR A 1 375 ? 60.638 4.552 35.837 1.00 58.67 355 THR A O 1
ATOM 2798 N N . VAL B 1 27 ? 72.138 23.349 -71.099 1.00 65.43 7 VAL B N 1
ATOM 2799 C CA . VAL B 1 27 ? 72.700 22.763 -69.845 1.00 65.19 7 VAL B CA 1
ATOM 2800 C C . VAL B 1 27 ? 74.225 22.707 -69.930 1.00 64.30 7 VAL B C 1
ATOM 2801 O O . VAL B 1 27 ? 74.780 21.928 -70.703 1.00 64.44 7 VAL B O 1
ATOM 2805 N N . PRO B 1 28 ? 74.920 23.531 -69.128 1.00 63.53 8 PRO B N 1
ATOM 2806 C CA . PRO B 1 28 ? 76.387 23.575 -69.114 1.00 62.26 8 PRO B CA 1
ATOM 2807 C C . PRO B 1 28 ? 77.052 22.196 -69.092 1.00 61.50 8 PRO B C 1
ATOM 2808 O O . PRO B 1 28 ? 76.570 21.266 -68.443 1.00 61.80 8 PRO B O 1
ATOM 2812 N N . GLN B 1 29 ? 78.166 22.077 -69.807 1.00 60.01 9 GLN B N 1
ATOM 2813 C CA . GLN B 1 29 ? 78.910 20.825 -69.885 1.00 58.42 9 GLN B CA 1
ATOM 2814 C C . GLN B 1 29 ? 79.550 20.451 -68.543 1.00 56.33 9 GLN B C 1
ATOM 2815 O O . GLN B 1 29 ? 79.664 19.271 -68.209 1.00 55.66 9 GLN B O 1
ATOM 2821 N N . GLU B 1 30 ? 79.965 21.457 -67.780 1.00 54.96 10 GLU B N 1
ATOM 2822 C CA . GLU B 1 30 ? 80.585 21.217 -66.480 1.00 53.62 10 GLU B CA 1
ATOM 2823 C C . GLU B 1 30 ? 79.572 20.565 -65.539 1.00 51.14 10 GLU B C 1
ATOM 2824 O O . GLU B 1 30 ? 79.949 19.877 -64.597 1.00 50.72 10 GLU B O 1
ATOM 2830 N N . LEU B 1 31 ? 78.286 20.791 -65.801 1.00 49.33 11 LEU B N 1
ATOM 2831 C CA . LEU B 1 31 ? 77.222 20.207 -64.991 1.00 48.01 11 LEU B CA 1
ATOM 2832 C C . LEU B 1 31 ? 76.848 18.826 -65.528 1.00 46.94 11 LEU B C 1
ATOM 2833 O O . LEU B 1 31 ? 76.508 17.926 -64.760 1.00 46.86 11 LEU B O 1
ATOM 2838 N N . ILE B 1 32 ? 76.904 18.666 -66.849 1.00 46.42 12 ILE B N 1
ATOM 2839 C CA . ILE B 1 32 ? 76.575 17.386 -67.473 1.00 45.69 12 ILE B CA 1
ATOM 2840 C C . ILE B 1 32 ? 77.567 16.332 -66.995 1.00 44.93 12 ILE B C 1
ATOM 2841 O O . ILE B 1 32 ? 77.235 15.152 -66.893 1.00 43.62 12 ILE B O 1
ATOM 2846 N N . GLU B 1 33 ? 78.792 16.764 -66.713 1.00 44.76 13 GLU B N 1
ATOM 2847 C CA . GLU B 1 33 ? 79.822 15.851 -66.239 1.00 45.97 13 GLU B CA 1
ATOM 2848 C C . GLU B 1 33 ? 79.456 15.277 -64.878 1.00 43.89 13 GLU B C 1
ATOM 2849 O O . GLU B 1 33 ? 79.642 14.086 -64.634 1.00 44.82 13 GLU B O 1
ATOM 2855 N N . LYS B 1 34 ? 78.939 16.129 -63.996 1.00 40.94 14 LYS B N 1
ATOM 2856 C CA . LYS B 1 34 ? 78.553 15.693 -62.662 1.00 39.36 14 LYS B CA 1
ATOM 2857 C C . LYS B 1 34 ? 77.339 14.768 -62.729 1.00 38.05 14 LYS B C 1
ATOM 2858 O O . LYS B 1 34 ? 77.233 13.816 -61.957 1.00 37.56 14 LYS B O 1
ATOM 2864 N N . ILE B 1 35 ? 76.428 15.044 -63.656 1.00 37.18 15 ILE B N 1
ATOM 2865 C CA . ILE B 1 35 ? 75.237 14.213 -63.813 1.00 37.04 15 ILE B CA 1
ATOM 2866 C C . ILE B 1 35 ? 75.624 12.769 -64.116 1.00 36.37 15 ILE B C 1
ATOM 2867 O O . ILE B 1 35 ? 75.001 11.832 -63.625 1.00 36.24 15 ILE B O 1
ATOM 2872 N N . LYS B 1 36 ? 76.653 12.594 -64.935 1.00 35.59 16 LYS B N 1
ATOM 2873 C CA . LYS B 1 36 ? 77.106 11.259 -65.298 1.00 35.92 16 LYS B CA 1
ATOM 2874 C C . LYS B 1 36 ? 77.457 10.445 -64.059 1.00 33.49 16 LYS B C 1
ATOM 2875 O O . LYS B 1 36 ? 77.307 9.223 -64.049 1.00 34.11 16 LYS B O 1
ATOM 2881 N N . LEU B 1 37 ? 77.914 11.124 -63.010 1.00 31.10 17 LEU B N 1
ATOM 2882 C CA . LEU B 1 37 ? 78.285 10.439 -61.780 1.00 28.96 17 LEU B CA 1
ATOM 2883 C C . LEU B 1 37 ? 77.147 9.614 -61.183 1.00 27.46 17 LEU B C 1
ATOM 2884 O O . LEU B 1 37 ? 77.398 8.569 -60.587 1.00 25.97 17 LEU B O 1
ATOM 2889 N N . ILE B 1 38 ? 75.903 10.070 -61.332 1.00 28.62 18 ILE B N 1
ATOM 2890 C CA . ILE B 1 38 ? 74.770 9.324 -60.778 1.00 30.34 18 ILE B CA 1
ATOM 2891 C C . ILE B 1 38 ? 73.786 8.823 -61.838 1.00 31.17 18 ILE B C 1
ATOM 2892 O O . ILE B 1 38 ? 72.593 8.651 -61.571 1.00 30.97 18 ILE B O 1
ATOM 2897 N N . SER B 1 39 ? 74.287 8.582 -63.043 1.00 32.25 19 SER B N 1
ATOM 2898 C CA . SER B 1 39 ? 73.438 8.084 -64.116 1.00 32.40 19 SER B CA 1
ATOM 2899 C C . SER B 1 39 ? 73.386 6.563 -64.073 1.00 30.94 19 SER B C 1
ATOM 2900 O O . SER B 1 39 ? 74.353 5.908 -63.666 1.00 30.92 19 SER B O 1
ATOM 2903 N N . PRO B 1 40 ? 72.254 5.979 -64.496 1.00 29.90 20 PRO B N 1
ATOM 2904 C CA . PRO B 1 40 ? 72.077 4.522 -64.502 1.00 27.95 20 PRO B CA 1
ATOM 2905 C C . PRO B 1 40 ? 73.308 3.825 -65.076 1.00 29.48 20 PRO B C 1
ATOM 2906 O O . PRO B 1 40 ? 73.770 4.155 -66.169 1.00 30.03 20 PRO B O 1
ATOM 2910 N N . GLY B 1 41 ? 73.836 2.862 -64.332 1.00 29.65 21 GLY B N 1
ATOM 2911 C CA . GLY B 1 41 ? 75.016 2.156 -64.781 1.00 28.89 21 GLY B CA 1
ATOM 2912 C C . GLY B 1 41 ? 76.164 2.308 -63.800 1.00 28.46 21 GLY B C 1
ATOM 2913 O O . GLY B 1 41 ? 76.956 1.392 -63.626 1.00 29.38 21 GLY B O 1
ATOM 2914 N N . THR B 1 42 ? 76.267 3.467 -63.161 1.00 28.74 22 THR B N 1
ATOM 2915 C CA . THR B 1 42 ? 77.343 3.692 -62.199 1.00 29.27 22 THR B CA 1
ATOM 2916 C C . THR B 1 42 ? 77.070 2.994 -60.865 1.00 28.98 22 THR B C 1
ATOM 2917 O O . THR B 1 42 ? 75.931 2.687 -60.524 1.00 28.37 22 THR B O 1
ATOM 2921 N N . GLU B 1 43 ? 78.132 2.746 -60.114 1.00 29.45 23 GLU B N 1
ATOM 2922 C CA . GLU B 1 43 ? 78.013 2.092 -58.821 1.00 30.19 23 GLU B CA 1
ATOM 2923 C C . GLU B 1 43 ? 77.271 3.026 -57.863 1.00 27.53 23 GLU B C 1
ATOM 2924 O O . GLU B 1 43 ? 76.429 2.591 -57.078 1.00 27.72 23 GLU B O 1
ATOM 2930 N N . LEU B 1 44 ? 77.577 4.314 -57.948 1.00 25.57 24 LEU B N 1
ATOM 2931 C CA . LEU B 1 44 ? 76.934 5.306 -57.097 1.00 25.45 24 LEU B CA 1
ATOM 2932 C C . LEU B 1 44 ? 75.412 5.311 -57.270 1.00 26.13 24 LEU B C 1
ATOM 2933 O O . LEU B 1 44 ? 74.668 5.372 -56.286 1.00 23.67 24 LEU B O 1
ATOM 2938 N N . ARG B 1 45 ? 74.953 5.246 -58.520 1.00 25.22 25 ARG B N 1
ATOM 2939 C CA . ARG B 1 45 ? 73.522 5.256 -58.802 1.00 27.02 25 ARG B CA 1
ATOM 2940 C C . ARG B 1 45 ? 72.852 3.966 -58.332 1.00 27.63 25 ARG B C 1
ATOM 2941 O O . ARG B 1 45 ? 71.691 3.969 -57.920 1.00 26.06 25 ARG B O 1
ATOM 2949 N N . LYS B 1 46 ? 73.588 2.863 -58.401 1.00 28.34 26 LYS B N 1
ATOM 2950 C CA . LYS B 1 46 ? 73.067 1.574 -57.961 1.00 28.21 26 LYS B CA 1
ATOM 2951 C C . LYS B 1 46 ? 72.766 1.706 -56.473 1.00 26.46 26 LYS B C 1
ATOM 2952 O O . LYS B 1 46 ? 71.741 1.245 -55.984 1.00 26.08 26 LYS B O 1
ATOM 2958 N N . ALA B 1 47 ? 73.673 2.356 -55.755 1.00 25.85 27 ALA B N 1
ATOM 2959 C CA . ALA B 1 47 ? 73.504 2.555 -54.327 1.00 25.02 27 ALA B CA 1
ATOM 2960 C C . ALA B 1 47 ? 72.339 3.509 -54.040 1.00 24.07 27 ALA B C 1
ATOM 2961 O O . ALA B 1 47 ? 71.532 3.260 -53.146 1.00 24.85 27 ALA B O 1
ATOM 2963 N N . LEU B 1 48 ? 72.244 4.596 -54.799 1.00 23.35 28 LEU B N 1
ATOM 2964 C CA . LEU B 1 48 ? 71.166 5.561 -54.590 1.00 23.59 28 LEU B CA 1
ATOM 2965 C C . LEU B 1 48 ? 69.797 4.956 -54.881 1.00 23.17 28 LEU B C 1
ATOM 2966 O O . LEU B 1 48 ? 68.810 5.308 -54.230 1.00 21.61 28 LEU B O 1
ATOM 2971 N N . ASP B 1 49 ? 69.737 4.062 -55.866 1.00 24.42 29 ASP B N 1
ATOM 2972 C CA . ASP B 1 49 ? 68.484 3.399 -56.224 1.00 26.29 29 ASP B CA 1
ATOM 2973 C C . ASP B 1 49 ? 68.027 2.550 -55.048 1.00 26.97 29 ASP B C 1
ATOM 2974 O O . ASP B 1 49 ? 66.837 2.509 -54.717 1.00 26.01 29 ASP B O 1
ATOM 2979 N N . ASP B 1 50 ? 68.982 1.863 -54.425 1.00 27.32 30 ASP B N 1
ATOM 2980 C CA . ASP B 1 50 ? 68.687 1.027 -53.272 1.00 27.93 30 ASP B CA 1
ATOM 2981 C C . ASP B 1 50 ? 68.249 1.876 -52.088 1.00 25.43 30 ASP B C 1
ATOM 2982 O O . ASP B 1 50 ? 67.333 1.498 -51.365 1.00 23.18 30 ASP B O 1
ATOM 2987 N N . ILE B 1 51 ? 68.911 3.019 -51.898 1.00 21.81 31 ILE B N 1
ATOM 2988 C CA . ILE B 1 51 ? 68.591 3.935 -50.808 1.00 22.29 31 ILE B CA 1
ATOM 2989 C C . ILE B 1 51 ? 67.154 4.390 -50.962 1.00 21.75 31 ILE B C 1
ATOM 2990 O O . ILE B 1 51 ? 66.403 4.473 -49.987 1.00 21.79 31 ILE B O 1
ATOM 2995 N N . ILE B 1 52 ? 66.789 4.708 -52.199 1.00 22.24 32 ILE B N 1
ATOM 2996 C CA . ILE B 1 52 ? 65.447 5.157 -52.515 1.00 24.43 32 ILE B CA 1
ATOM 2997 C C . ILE B 1 52 ? 64.450 4.032 -52.251 1.00 25.22 32 ILE B C 1
ATOM 2998 O O . ILE B 1 52 ? 63.420 4.249 -51.628 1.00 25.04 32 ILE B O 1
ATOM 3003 N N . ASN B 1 53 ? 64.778 2.826 -52.702 1.00 26.60 33 ASN B N 1
ATOM 3004 C CA . ASN B 1 53 ? 63.907 1.668 -52.508 1.00 28.81 33 ASN B CA 1
ATOM 3005 C C . ASN B 1 53 ? 63.661 1.382 -51.025 1.00 28.69 33 ASN B C 1
ATOM 3006 O O . ASN B 1 53 ? 62.591 0.915 -50.647 1.00 28.70 33 ASN B O 1
ATOM 3011 N N . ALA B 1 54 ? 64.647 1.667 -50.182 1.00 28.21 34 ALA B N 1
ATOM 3012 C CA . ALA B 1 54 ? 64.509 1.413 -48.744 1.00 27.78 34 ALA B CA 1
ATOM 3013 C C . ALA B 1 54 ? 63.925 2.608 -48.002 1.00 28.02 34 ALA B C 1
ATOM 3014 O O . ALA B 1 54 ? 63.677 2.548 -46.801 1.00 29.88 34 ALA B O 1
ATOM 3016 N N . ASN B 1 55 ? 63.696 3.694 -48.723 1.00 28.53 35 ASN B N 1
ATOM 3017 C CA . ASN B 1 55 ? 63.161 4.903 -48.118 1.00 29.35 35 ASN B CA 1
ATOM 3018 C C . ASN B 1 55 ? 64.115 5.492 -47.087 1.00 28.96 35 ASN B C 1
ATOM 3019 O O . ASN B 1 55 ? 63.687 6.104 -46.108 1.00 26.75 35 ASN B O 1
ATOM 3024 N N . PHE B 1 56 ? 65.412 5.272 -47.277 1.00 28.32 36 PHE B N 1
ATOM 3025 C CA . PHE B 1 56 ? 66.376 5.869 -46.370 1.00 30.42 36 PHE B CA 1
ATOM 3026 C C . PHE B 1 56 ? 66.611 7.228 -47.022 1.00 31.55 36 PHE B C 1
ATOM 3027 O O . PHE B 1 56 ? 66.347 7.412 -48.216 1.00 33.16 36 PHE B O 1
ATOM 3035 N N . GLY B 1 57 ? 67.085 8.192 -46.257 1.00 32.23 37 GLY B N 1
ATOM 3036 C CA . GLY B 1 57 ? 67.358 9.475 -46.873 1.00 28.79 37 GLY B CA 1
ATOM 3037 C C . GLY B 1 57 ? 68.838 9.467 -47.182 1.00 28.66 37 GLY B C 1
ATOM 3038 O O . GLY B 1 57 ? 69.535 8.490 -46.867 1.00 27.68 37 GLY B O 1
ATOM 3039 N N . ALA B 1 58 ? 69.331 10.532 -47.802 1.00 25.52 38 ALA B N 1
ATOM 3040 C CA . ALA B 1 58 ? 70.745 10.606 -48.108 1.00 24.21 38 ALA B CA 1
ATOM 3041 C C . ALA B 1 58 ? 71.200 12.032 -48.352 1.00 24.38 38 ALA B C 1
ATOM 3042 O O . ALA B 1 58 ? 70.476 12.847 -48.928 1.00 23.29 38 ALA B O 1
ATOM 3044 N N . LEU B 1 59 ? 72.403 12.327 -47.878 1.00 23.97 39 LEU B N 1
ATOM 3045 C CA . LEU B 1 59 ? 73.017 13.634 -48.056 1.00 22.40 39 LEU B CA 1
ATOM 3046 C C . LEU B 1 59 ? 74.474 13.269 -48.265 1.00 23.24 39 LEU B C 1
ATOM 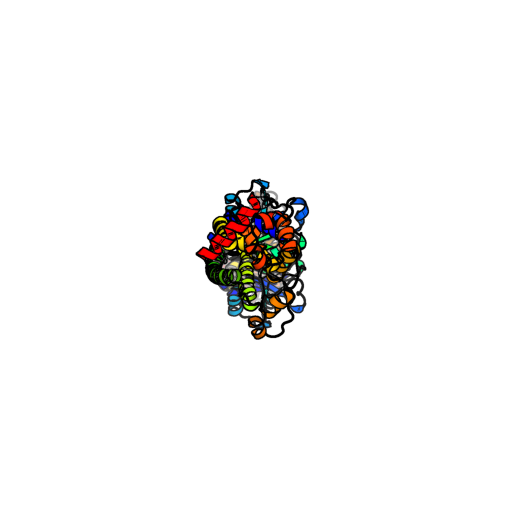3047 O O . LEU B 1 59 ? 75.167 12.891 -47.320 1.00 22.35 39 LEU B O 1
ATOM 3052 N N . ILE B 1 60 ? 74.920 13.355 -49.517 1.00 23.69 40 ILE B N 1
ATOM 3053 C CA . ILE B 1 60 ? 76.281 12.995 -49.893 1.00 25.39 40 ILE B CA 1
ATOM 3054 C C . ILE B 1 60 ? 77.061 14.225 -50.355 1.00 24.94 40 ILE B C 1
ATOM 3055 O O . ILE B 1 60 ? 76.578 15.002 -51.185 1.00 23.39 40 ILE B O 1
ATOM 3060 N N . PHE B 1 61 ? 78.271 14.378 -49.820 1.00 25.49 41 PHE B N 1
ATOM 3061 C CA . PHE B 1 61 ? 79.167 15.499 -50.130 1.00 26.01 41 PHE B CA 1
ATOM 3062 C C . PHE B 1 61 ? 80.404 14.933 -50.839 1.00 27.09 41 PHE B C 1
ATOM 3063 O O . PHE B 1 61 ? 81.074 14.044 -50.312 1.00 26.44 41 PHE B O 1
ATOM 3071 N N . LEU B 1 62 ? 80.683 15.423 -52.045 1.00 27.95 42 LEU B N 1
ATOM 3072 C CA . LEU B 1 62 ? 81.842 14.959 -52.816 1.00 31.84 42 LEU B CA 1
ATOM 3073 C C . LEU B 1 62 ? 82.982 15.976 -52.777 1.00 33.08 42 LEU B C 1
ATOM 3074 O O . LEU B 1 62 ? 82.867 17.068 -53.335 1.00 31.89 42 LEU B O 1
ATOM 3079 N N . VAL B 1 63 ? 84.077 15.612 -52.119 1.00 35.09 43 VAL B N 1
ATOM 3080 C CA . VAL B 1 63 ? 85.231 16.499 -52.012 1.00 38.60 43 VAL B CA 1
ATOM 3081 C C . VAL B 1 63 ? 86.509 15.748 -52.381 1.00 40.99 43 VAL B C 1
ATOM 3082 O O . VAL B 1 63 ? 86.519 14.519 -52.441 1.00 42.41 43 VAL B O 1
ATOM 3086 N N . ASP B 1 64 ? 87.588 16.486 -52.624 1.00 43.37 44 ASP B N 1
ATOM 3087 C CA . ASP B 1 64 ? 88.856 15.858 -52.977 1.00 44.27 44 ASP B CA 1
ATOM 3088 C C . ASP B 1 64 ? 89.833 15.820 -51.810 1.00 42.51 44 ASP B C 1
ATOM 3089 O O . ASP B 1 64 ? 90.546 14.837 -51.630 1.00 42.67 44 ASP B O 1
ATOM 3094 N N . ASP B 1 65 ? 89.860 16.887 -51.017 1.00 42.18 45 ASP B N 1
ATOM 3095 C CA . ASP B 1 65 ? 90.748 16.960 -49.860 1.00 41.58 45 ASP B CA 1
ATOM 3096 C C . ASP B 1 65 ? 89.908 17.122 -48.593 1.00 40.81 45 ASP B C 1
ATOM 3097 O O . ASP B 1 65 ? 89.581 18.239 -48.189 1.00 41.05 45 ASP B O 1
ATOM 3102 N N . PRO B 1 66 ? 89.568 16.000 -47.938 1.00 40.67 46 PRO B N 1
ATOM 3103 C CA . PRO B 1 66 ? 88.763 15.946 -46.712 1.00 40.51 46 PRO B CA 1
ATOM 3104 C C . PRO B 1 66 ? 89.254 16.849 -45.583 1.00 40.85 46 PRO B C 1
ATOM 3105 O O . PRO B 1 66 ? 88.455 17.450 -44.864 1.00 40.96 46 PRO B O 1
ATOM 3109 N N . LYS B 1 67 ? 90.570 16.926 -45.425 1.00 41.75 47 LYS B N 1
ATOM 3110 C CA . LYS B 1 67 ? 91.178 17.739 -44.376 1.00 42.78 47 LYS B CA 1
ATOM 3111 C C . LYS B 1 67 ? 90.837 19.219 -44.506 1.00 41.88 47 LYS B C 1
ATOM 3112 O O . LYS B 1 67 ? 90.854 19.954 -43.522 1.00 42.46 47 LYS B O 1
ATOM 3118 N N . LYS B 1 68 ? 90.522 19.653 -45.719 1.00 42.26 48 LYS B N 1
ATOM 3119 C CA . LYS B 1 68 ? 90.225 21.059 -45.962 1.00 44.04 48 LYS B CA 1
ATOM 3120 C C . LYS B 1 68 ? 88.806 21.539 -45.696 1.00 45.26 48 LYS B C 1
ATOM 3121 O O . LYS B 1 68 ? 88.485 22.691 -45.995 1.00 46.32 48 LYS B O 1
ATOM 3127 N N . TYR B 1 69 ? 87.951 20.686 -45.139 1.00 45.29 49 TYR B N 1
ATOM 3128 C CA . TYR B 1 69 ? 86.579 21.113 -44.870 1.00 46.34 49 TYR B CA 1
ATOM 3129 C C . TYR B 1 69 ? 86.160 20.963 -43.420 1.00 47.66 49 TYR B C 1
ATOM 3130 O O . TYR B 1 69 ? 84.982 20.767 -43.127 1.00 46.72 49 TYR B O 1
ATOM 3139 N N . GLU B 1 70 ? 87.125 21.076 -42.515 1.00 49.16 50 GLU B N 1
ATOM 3140 C CA . GLU B 1 70 ? 86.852 20.938 -41.094 1.00 51.21 50 GLU B CA 1
ATOM 3141 C C . GLU B 1 70 ? 85.889 22.023 -40.617 1.00 50.69 50 GLU B C 1
ATOM 3142 O O . GLU B 1 70 ? 85.358 21.954 -39.508 1.00 51.70 50 GLU B O 1
ATOM 3148 N N . ASP B 1 71 ? 85.653 23.021 -41.459 1.00 49.17 51 ASP B N 1
ATOM 3149 C CA . ASP B 1 71 ? 84.752 24.100 -41.086 1.00 48.74 51 ASP B CA 1
ATOM 3150 C C . ASP B 1 71 ? 83.282 23.826 -41.444 1.00 46.67 51 ASP B C 1
ATOM 3151 O O . ASP B 1 71 ? 82.380 24.409 -40.846 1.00 47.24 51 ASP B O 1
ATOM 3156 N N . VAL B 1 72 ? 83.039 22.942 -42.409 1.00 42.36 52 VAL B N 1
ATOM 3157 C CA . VAL B 1 72 ? 81.670 22.606 -42.809 1.00 40.02 52 VAL B CA 1
ATOM 3158 C C . VAL B 1 72 ? 81.290 21.165 -42.432 1.00 37.97 52 VAL B C 1
ATOM 3159 O O . VAL B 1 72 ? 80.108 20.810 -42.406 1.00 36.54 52 VAL B O 1
ATOM 3163 N N . ILE B 1 73 ? 82.300 20.350 -42.137 1.00 34.79 53 ILE B N 1
ATOM 3164 C CA . ILE B 1 73 ? 82.106 18.956 -41.757 1.00 33.65 53 ILE B CA 1
ATOM 3165 C C . ILE B 1 73 ? 82.354 18.777 -40.262 1.00 34.54 53 ILE B C 1
ATOM 3166 O O . ILE B 1 73 ? 83.445 19.065 -39.771 1.00 35.43 53 ILE B O 1
ATOM 3171 N N . GLN B 1 74 ? 81.344 18.308 -39.531 1.00 31.10 54 GLN B N 1
ATOM 3172 C CA . GLN B 1 74 ? 81.499 18.117 -38.097 1.00 29.96 54 GLN B CA 1
ATOM 3173 C C . GLN B 1 74 ? 81.084 16.730 -37.625 1.00 29.78 54 GLN B C 1
ATOM 3174 O O . GLN B 1 74 ? 80.122 16.151 -38.128 1.00 27.55 54 GLN B O 1
ATOM 3180 N N . GLY B 1 75 ? 81.831 16.209 -36.652 1.00 29.84 55 GLY B N 1
ATOM 3181 C CA . GLY B 1 75 ? 81.550 14.904 -36.079 1.00 27.77 55 GLY B CA 1
ATOM 3182 C C . GLY B 1 75 ? 81.578 13.736 -37.039 1.00 26.78 55 GLY B C 1
ATOM 3183 O O . GLY B 1 75 ? 82.354 13.717 -37.991 1.00 26.55 55 GLY B O 1
ATOM 3184 N N . GLY B 1 76 ? 80.728 12.746 -36.775 1.00 26.15 56 GLY B N 1
ATOM 3185 C CA . GLY B 1 76 ? 80.657 11.578 -37.630 1.00 24.78 56 GLY B CA 1
ATOM 3186 C C . GLY B 1 76 ? 81.830 10.646 -37.424 1.00 23.56 56 GLY B C 1
ATOM 3187 O O . GLY B 1 76 ? 82.523 10.731 -36.424 1.00 25.17 56 GLY B O 1
ATOM 3188 N N . PHE B 1 77 ? 82.045 9.750 -38.377 1.00 23.56 57 PHE B N 1
ATOM 3189 C CA . PHE B 1 77 ? 83.137 8.788 -38.306 1.00 24.26 57 PHE B CA 1
ATOM 3190 C C . PHE B 1 77 ? 84.075 8.926 -39.499 1.00 23.79 57 PHE B C 1
ATOM 3191 O O . PHE B 1 77 ? 83.630 9.012 -40.647 1.00 23.09 57 PHE B O 1
ATOM 3199 N N . TRP B 1 78 ? 85.374 8.945 -39.218 1.00 25.17 58 TRP B N 1
ATOM 3200 C CA . TRP B 1 78 ? 86.390 9.023 -40.261 1.00 26.07 58 TRP B CA 1
ATOM 3201 C C . TRP B 1 78 ? 86.590 7.585 -40.731 1.00 26.17 58 TRP B C 1
ATOM 3202 O O . TRP B 1 78 ? 86.932 6.708 -39.938 1.00 26.93 58 TRP B O 1
ATOM 3213 N N . LEU B 1 79 ? 86.359 7.344 -42.019 1.00 27.14 59 LEU B N 1
ATOM 3214 C CA . LEU B 1 79 ? 86.471 6.007 -42.582 1.00 28.90 59 LEU B CA 1
ATOM 3215 C C . LEU B 1 79 ? 87.664 5.809 -43.498 1.00 30.02 59 LEU B C 1
ATOM 3216 O O . LEU B 1 79 ? 88.401 4.840 -43.349 1.00 29.19 59 LEU B O 1
ATOM 3221 N N . ASP B 1 80 ? 87.832 6.719 -44.454 1.00 30.92 60 ASP B N 1
ATOM 3222 C CA . ASP B 1 80 ? 88.921 6.646 -45.423 1.00 32.80 60 ASP B CA 1
ATOM 3223 C C . ASP B 1 80 ? 89.038 5.224 -45.972 1.00 32.63 60 ASP B C 1
ATOM 3224 O O . ASP B 1 80 ? 90.100 4.599 -45.892 1.00 32.51 60 ASP B O 1
ATOM 3229 N N . THR B 1 81 ? 87.945 4.714 -46.523 1.00 30.74 61 THR B N 1
ATOM 3230 C CA . THR B 1 81 ? 87.934 3.360 -47.061 1.00 31.76 61 THR B CA 1
ATOM 3231 C C . THR B 1 81 ? 87.496 3.364 -48.523 1.00 30.76 61 THR B C 1
ATOM 3232 O O . THR B 1 81 ? 86.974 4.366 -49.018 1.00 32.71 61 THR B O 1
ATOM 3236 N N . ASP B 1 82 ? 87.726 2.257 -49.218 1.00 30.28 62 ASP B N 1
ATOM 3237 C CA . ASP B 1 82 ? 87.353 2.158 -50.622 1.00 33.03 62 ASP B CA 1
ATOM 3238 C C . ASP B 1 82 ? 85.835 2.161 -50.774 1.00 32.59 62 ASP B C 1
ATOM 3239 O O . ASP B 1 82 ? 85.112 1.547 -49.987 1.00 31.59 62 ASP B O 1
ATOM 3244 N N . PHE B 1 83 ? 85.361 2.866 -51.792 1.00 30.95 63 PHE B N 1
ATOM 3245 C CA . PHE B 1 83 ? 83.938 2.960 -52.059 1.00 30.50 63 PHE B CA 1
ATOM 3246 C C . PHE B 1 83 ? 83.380 1.684 -52.674 1.00 29.52 63 PHE B C 1
ATOM 3247 O O . PHE B 1 83 ? 84.094 0.939 -53.347 1.00 29.63 63 PHE B O 1
ATOM 3255 N N . SER B 1 84 ? 82.093 1.454 -52.424 1.00 29.31 64 SER B N 1
ATOM 3256 C CA . SER B 1 84 ? 81.339 0.334 -52.984 1.00 26.96 64 SER B CA 1
ATOM 3257 C C . SER B 1 84 ? 79.865 0.698 -52.798 1.00 25.81 64 SER B C 1
ATOM 3258 O O . SER B 1 84 ? 79.521 1.478 -51.912 1.00 25.06 64 SER B O 1
ATOM 3261 N N . ALA B 1 85 ? 78.996 0.154 -53.637 1.00 24.88 65 ALA B N 1
ATOM 3262 C CA . ALA B 1 85 ? 77.574 0.453 -53.530 1.00 24.37 65 ALA B CA 1
ATOM 3263 C C . ALA B 1 85 ? 76.997 -0.039 -52.205 1.00 22.31 65 ALA B C 1
ATOM 3264 O O . ALA B 1 85 ? 76.221 0.665 -51.574 1.00 20.40 65 ALA B O 1
ATOM 3266 N N . GLU B 1 86 ? 77.379 -1.242 -51.789 1.00 22.17 66 GLU B N 1
ATOM 3267 C CA . GLU B 1 86 ? 76.870 -1.821 -50.546 1.00 24.66 66 GLU B CA 1
ATOM 3268 C C . GLU B 1 86 ? 77.297 -1.027 -49.316 1.00 24.95 66 GLU B C 1
ATOM 3269 O O . GLU B 1 86 ? 76.521 -0.866 -48.372 1.00 23.33 66 GLU B O 1
ATOM 3275 N N . LYS B 1 87 ? 78.530 -0.531 -49.320 1.00 23.51 67 LYS B N 1
ATOM 3276 C CA . LYS B 1 87 ? 79.003 0.251 -48.192 1.00 24.41 67 LYS B CA 1
ATOM 3277 C C . LYS B 1 87 ? 78.201 1.542 -48.068 1.00 23.20 67 LYS B C 1
ATOM 3278 O O . LYS B 1 87 ? 77.762 1.899 -46.975 1.00 23.61 67 LYS B O 1
ATOM 3284 N N . LEU B 1 88 ? 78.022 2.250 -49.182 1.00 23.19 68 LEU B N 1
ATOM 3285 C CA . LEU B 1 88 ? 77.264 3.506 -49.159 1.00 23.17 68 LEU B CA 1
ATOM 3286 C C . LEU B 1 88 ? 75.865 3.242 -48.621 1.00 21.50 68 LEU B C 1
ATOM 3287 O O . LEU B 1 88 ? 75.376 3.959 -47.737 1.00 21.65 68 LEU B O 1
ATOM 3292 N N . TYR B 1 89 ? 75.224 2.209 -49.159 1.00 19.92 69 TYR B N 1
ATOM 3293 C CA . TYR B 1 89 ? 73.886 1.848 -48.725 1.00 21.67 69 TYR B CA 1
ATOM 3294 C C . TYR B 1 89 ? 73.833 1.605 -47.221 1.00 20.53 69 TYR B C 1
ATOM 3295 O O . TYR B 1 89 ? 73.016 2.203 -46.518 1.00 20.13 69 TYR B O 1
ATOM 3304 N N . GLU B 1 90 ? 74.719 0.753 -46.723 1.00 18.97 70 GLU B N 1
ATOM 3305 C CA . GLU B 1 90 ? 74.731 0.438 -45.298 1.00 19.43 70 GLU B CA 1
ATOM 3306 C C . GLU B 1 90 ? 74.925 1.687 -44.433 1.00 19.90 70 GLU B C 1
ATOM 3307 O O . GLU B 1 90 ? 74.253 1.863 -43.412 1.00 17.07 70 GLU B O 1
ATOM 3313 N N . LEU B 1 91 ? 75.837 2.558 -44.854 1.00 18.37 71 LEU B N 1
ATOM 3314 C CA . LEU B 1 91 ? 76.126 3.792 -44.131 1.00 18.94 71 LEU B CA 1
ATOM 3315 C C . LEU B 1 91 ? 74.957 4.786 -44.140 1.00 18.62 71 LEU B C 1
ATOM 3316 O O . LEU B 1 91 ? 74.815 5.596 -43.222 1.00 18.85 71 LEU B O 1
ATOM 3321 N N . SER B 1 92 ? 74.125 4.735 -45.176 1.00 19.75 72 SER B N 1
ATOM 3322 C CA . SER B 1 92 ? 72.998 5.661 -45.281 1.00 17.84 72 SER B CA 1
ATOM 3323 C C . SER B 1 92 ? 71.914 5.358 -44.240 1.00 19.41 72 SER B C 1
ATOM 3324 O O . SER B 1 92 ? 70.947 6.119 -44.092 1.00 18.78 72 SER B O 1
ATOM 3327 N N . LYS B 1 93 ? 72.076 4.248 -43.520 1.00 19.24 73 LYS B N 1
ATOM 3328 C CA . LYS B 1 93 ? 71.119 3.865 -42.489 1.00 20.98 73 LYS B CA 1
ATOM 3329 C C . LYS B 1 93 ? 71.265 4.778 -41.282 1.00 21.24 73 LYS B C 1
ATOM 3330 O O . LYS B 1 93 ? 70.345 4.913 -40.477 1.00 20.64 73 LYS B O 1
ATOM 3336 N N . MET B 1 94 ? 72.434 5.396 -41.150 1.00 20.71 74 MET B N 1
ATOM 3337 C CA . MET B 1 94 ? 72.665 6.306 -40.036 1.00 21.43 74 MET B CA 1
ATOM 3338 C C . MET B 1 94 ? 72.165 7.690 -40.417 1.00 21.86 74 MET B C 1
ATOM 3339 O O . MET B 1 94 ? 71.980 7.980 -41.598 1.00 22.51 74 MET B O 1
ATOM 3344 N N . ASP B 1 95 ? 71.932 8.536 -39.423 1.00 21.96 75 ASP B N 1
ATOM 3345 C CA . ASP B 1 95 ? 71.467 9.894 -39.696 1.00 27.12 75 ASP B CA 1
ATOM 3346 C C . ASP B 1 95 ? 72.667 10.714 -40.175 1.00 26.27 75 ASP B C 1
ATOM 3347 O O . ASP B 1 95 ? 73.812 10.284 -40.039 1.00 23.80 75 ASP B O 1
ATOM 3352 N N . GLY B 1 96 ? 72.415 11.889 -40.733 1.00 24.05 76 GLY B N 1
ATOM 3353 C CA . GLY B 1 96 ? 73.536 12.714 -41.151 1.00 26.36 76 GLY B CA 1
ATOM 3354 C C . GLY B 1 96 ? 73.971 12.559 -42.592 1.00 25.54 76 GLY B C 1
ATOM 3355 O O . GLY B 1 96 ? 73.221 12.062 -43.439 1.00 27.11 76 GLY B O 1
ATOM 3356 N N . ALA B 1 97 ? 75.200 12.979 -42.866 1.00 21.30 77 ALA B N 1
ATOM 3357 C CA . ALA B 1 97 ? 75.733 12.942 -44.212 1.00 20.06 77 ALA B CA 1
ATOM 3358 C C . ALA B 1 97 ? 76.931 12.028 -44.393 1.00 19.88 77 ALA B C 1
ATOM 3359 O O . ALA B 1 97 ? 77.593 11.632 -43.433 1.00 22.64 77 ALA B O 1
ATOM 3361 N N . ILE B 1 98 ? 77.191 11.709 -45.652 1.00 21.25 78 ILE B N 1
ATOM 3362 C CA . ILE B 1 98 ? 78.302 10.873 -46.053 1.00 23.05 78 ILE B CA 1
ATOM 3363 C C . ILE B 1 98 ? 79.181 11.763 -46.923 1.00 24.13 78 ILE B C 1
ATOM 3364 O O . ILE B 1 98 ? 78.669 12.557 -47.706 1.00 25.23 78 ILE B O 1
ATOM 3369 N N . VAL B 1 99 ? 80.495 11.637 -46.786 1.00 23.69 79 VAL B N 1
ATOM 3370 C CA . VAL B 1 99 ? 81.424 12.428 -47.586 1.00 22.52 79 VAL B CA 1
ATOM 3371 C C . VAL B 1 99 ? 82.233 11.482 -48.460 1.00 23.15 79 VAL B C 1
ATOM 3372 O O . VAL B 1 99 ? 82.910 10.589 -47.948 1.00 24.34 79 VAL B O 1
ATOM 3376 N N . LEU B 1 100 ? 82.156 11.672 -49.775 1.00 22.19 80 LEU B N 1
ATOM 3377 C CA . LEU B 1 100 ? 82.892 10.827 -50.717 1.00 24.89 80 LEU B CA 1
ATOM 3378 C C . LEU B 1 100 ? 83.954 11.636 -51.456 1.00 25.64 80 LEU B C 1
ATOM 3379 O O . LEU B 1 100 ? 83.948 12.866 -51.424 1.00 24.48 80 LEU B O 1
ATOM 3384 N N . SER B 1 101 ? 84.865 10.938 -52.125 1.00 28.67 81 SER B N 1
ATOM 3385 C CA . SER B 1 101 ? 85.897 11.606 -52.912 1.00 28.92 81 SER B CA 1
ATOM 3386 C C . SER B 1 101 ? 85.218 11.950 -54.239 1.00 29.68 81 SER B C 1
ATOM 3387 O O . SER B 1 101 ? 84.249 11.296 -54.627 1.00 27.08 81 SER B O 1
ATOM 3390 N N . GLU B 1 102 ? 85.723 12.964 -54.933 1.00 32.11 82 GLU B N 1
ATOM 3391 C CA . GLU B 1 102 ? 85.129 13.396 -56.197 1.00 34.66 82 GLU B CA 1
ATOM 3392 C C . GLU B 1 102 ? 84.990 12.336 -57.285 1.00 34.68 82 GLU B C 1
ATOM 3393 O O . GLU B 1 102 ? 84.027 12.360 -58.050 1.00 35.98 82 GLU B O 1
ATOM 3399 N N . ASP B 1 103 ? 85.937 11.409 -57.370 1.00 35.48 83 ASP B N 1
ATOM 3400 C CA . ASP B 1 103 ? 85.852 10.368 -58.387 1.00 36.75 83 ASP B CA 1
ATOM 3401 C C . ASP B 1 103 ? 85.114 9.117 -57.898 1.00 36.77 83 ASP B C 1
ATOM 3402 O O . ASP B 1 103 ? 85.131 8.079 -58.559 1.00 35.28 83 ASP B O 1
ATOM 3407 N N . ILE B 1 104 ? 84.478 9.221 -56.732 1.00 36.07 84 ILE B N 1
ATOM 3408 C CA . ILE B 1 104 ? 83.713 8.116 -56.163 1.00 35.40 84 ILE B CA 1
ATOM 3409 C C . ILE B 1 104 ? 84.536 6.847 -55.940 1.00 33.57 84 ILE B C 1
ATOM 3410 O O . ILE B 1 104 ? 84.070 5.738 -56.206 1.00 33.06 84 ILE B O 1
ATOM 3415 N N . THR B 1 105 ? 85.757 7.002 -55.444 1.00 32.17 85 THR B N 1
ATOM 3416 C CA . THR B 1 105 ? 86.607 5.844 -55.196 1.00 31.95 85 THR B CA 1
ATOM 3417 C C . THR B 1 105 ? 86.828 5.614 -53.711 1.00 30.30 85 THR B C 1
ATOM 3418 O O . THR B 1 105 ? 87.262 4.538 -53.300 1.00 29.06 85 THR B O 1
ATOM 3422 N N . LYS B 1 106 ? 86.531 6.631 -52.911 1.00 28.83 86 LYS B N 1
ATOM 3423 C CA . LYS B 1 106 ? 86.711 6.540 -51.472 1.00 29.78 86 LYS B CA 1
ATOM 3424 C C . LYS B 1 106 ? 85.516 7.098 -50.707 1.00 29.98 86 LYS B C 1
ATOM 3425 O O . LYS B 1 106 ? 84.806 7.994 -51.179 1.00 29.61 86 LYS B O 1
ATOM 3431 N N . ILE B 1 107 ? 85.303 6.548 -49.521 1.00 28.24 87 ILE B N 1
ATOM 3432 C CA . ILE B 1 107 ? 84.261 7.018 -48.629 1.00 26.02 87 ILE B CA 1
ATOM 3433 C C . ILE B 1 107 ? 85.099 7.598 -47.499 1.00 25.25 87 ILE B C 1
ATOM 3434 O O . ILE B 1 107 ? 85.817 6.861 -46.817 1.00 22.91 87 ILE B O 1
ATOM 3439 N N . TYR B 1 108 ? 85.039 8.915 -47.320 1.00 24.08 88 TYR B N 1
ATOM 3440 C CA . TYR B 1 108 ? 85.825 9.573 -46.277 1.00 27.22 88 TYR B CA 1
ATOM 3441 C C . TYR B 1 108 ? 85.157 9.613 -44.910 1.00 26.86 88 TYR B C 1
ATOM 3442 O O . TYR B 1 108 ? 85.752 9.195 -43.910 1.00 26.45 88 TYR B O 1
ATOM 3451 N N . TYR B 1 109 ? 83.933 10.135 -44.863 1.00 25.57 89 TYR B N 1
ATOM 3452 C CA . TYR B 1 109 ? 83.190 10.226 -43.611 1.00 25.48 89 TYR B CA 1
ATOM 3453 C C . TYR B 1 109 ? 81.789 9.641 -43.742 1.00 25.47 89 TYR B C 1
ATOM 3454 O O . TYR B 1 109 ? 81.288 9.422 -44.843 1.00 23.13 89 TYR B O 1
ATOM 3463 N N . ALA B 1 110 ? 81.166 9.411 -42.591 1.00 25.16 90 ALA B N 1
ATOM 3464 C CA . ALA B 1 110 ? 79.805 8.903 -42.511 1.00 25.35 90 ALA B CA 1
ATOM 3465 C C . ALA B 1 110 ? 79.206 9.511 -41.244 1.00 25.12 90 ALA B C 1
ATOM 3466 O O . ALA B 1 110 ? 79.936 9.871 -40.317 1.00 23.33 90 ALA B O 1
ATOM 3468 N N . ASN B 1 111 ? 77.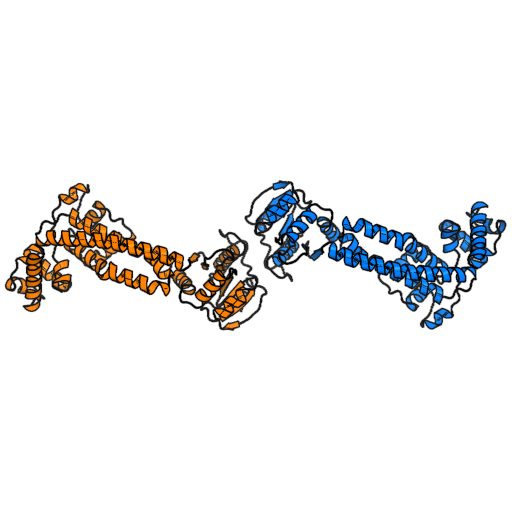886 9.653 -41.223 1.00 23.75 91 ASN B N 1
ATOM 3469 C CA . ASN B 1 111 ? 77.188 10.204 -40.065 1.00 23.04 91 ASN B CA 1
ATOM 3470 C C . ASN B 1 111 ? 77.700 11.591 -39.647 1.00 21.59 91 ASN B C 1
ATOM 3471 O O . ASN B 1 111 ? 77.748 11.899 -38.454 1.00 21.76 91 ASN B O 1
ATOM 3476 N N . VAL B 1 112 ? 78.070 12.439 -40.598 1.00 19.42 92 VAL B N 1
ATOM 3477 C CA . VAL B 1 112 ? 78.564 13.767 -40.210 1.00 19.69 92 VAL B CA 1
ATOM 3478 C C . VAL B 1 112 ? 77.466 14.825 -40.244 1.00 18.84 92 VAL B C 1
ATOM 3479 O O . VAL B 1 112 ? 76.423 14.640 -40.875 1.00 18.54 92 VAL B O 1
ATOM 3483 N N . HIS B 1 113 ? 77.718 15.935 -39.559 1.00 17.60 93 HIS B N 1
ATOM 3484 C CA . HIS B 1 113 ? 76.802 17.070 -39.531 1.00 19.30 93 HIS B CA 1
ATOM 3485 C C . HIS B 1 113 ? 77.406 18.123 -40.475 1.00 21.91 93 HIS B C 1
ATOM 3486 O O . HIS B 1 113 ? 78.513 18.592 -40.232 1.00 22.11 93 HIS B O 1
ATOM 3493 N N . LEU B 1 114 ? 76.694 18.488 -41.541 1.00 21.35 94 LEU B N 1
ATOM 3494 C CA . LEU B 1 114 ? 77.182 19.491 -42.497 1.00 22.00 94 LEU B CA 1
ATOM 3495 C C . LEU B 1 114 ? 76.704 20.876 -42.078 1.00 24.04 94 LEU B C 1
ATOM 3496 O O . LEU B 1 114 ? 75.512 21.092 -41.867 1.00 24.35 94 LEU B O 1
ATOM 3501 N N . VAL B 1 115 ? 77.633 21.826 -41.967 1.00 25.17 95 VAL B N 1
ATOM 3502 C CA . VAL B 1 115 ? 77.268 23.161 -41.519 1.00 25.40 95 VAL B CA 1
ATOM 3503 C C . VAL B 1 115 ? 77.643 24.318 -42.440 1.00 27.89 95 VAL B C 1
ATOM 3504 O O . VAL B 1 115 ? 78.536 25.107 -42.130 1.00 26.27 95 VAL B O 1
ATOM 3508 N N . PRO B 1 116 ? 76.950 24.448 -43.579 1.00 27.81 96 PRO B N 1
ATOM 3509 C CA . PRO B 1 116 ? 77.248 25.540 -44.510 1.00 26.57 96 PRO B CA 1
ATOM 3510 C C . PRO B 1 116 ? 76.786 26.887 -43.941 1.00 29.12 96 PRO B C 1
ATOM 3511 O O . PRO B 1 116 ? 75.980 26.936 -43.014 1.00 28.90 96 PRO B O 1
ATOM 3515 N N . ASP B 1 117 ? 77.296 27.975 -44.509 1.00 29.92 97 ASP B N 1
ATOM 3516 C CA . ASP B 1 117 ? 76.952 29.322 -44.073 1.00 32.33 97 ASP B CA 1
ATOM 3517 C C . ASP B 1 117 ? 75.446 29.611 -44.226 1.00 32.05 97 ASP B C 1
ATOM 3518 O O . ASP B 1 117 ? 74.909 29.598 -45.332 1.00 34.04 97 ASP B O 1
ATOM 3523 N N . PRO B 1 118 ? 74.754 29.887 -43.106 1.00 31.89 98 PRO B N 1
ATOM 3524 C CA . PRO B 1 118 ? 73.317 30.186 -43.018 1.00 32.74 98 PRO B CA 1
ATOM 3525 C C . PRO B 1 118 ? 72.868 31.424 -43.795 1.00 34.68 98 PRO B C 1
ATOM 3526 O O . PRO B 1 118 ? 71.681 31.576 -44.098 1.00 34.64 98 PRO B O 1
ATOM 3530 N N . THR B 1 119 ? 73.813 32.308 -44.104 1.00 35.16 99 THR B N 1
ATOM 3531 C CA . THR B 1 119 ? 73.499 33.544 -44.820 1.00 35.97 99 THR B CA 1
ATOM 3532 C C . THR B 1 119 ? 73.371 33.346 -46.322 1.00 36.61 99 THR B C 1
ATOM 3533 O O . THR B 1 119 ? 72.798 34.183 -47.015 1.00 38.99 99 THR B O 1
ATOM 3537 N N . ILE B 1 120 ? 73.912 32.244 -46.828 1.00 36.37 100 ILE B N 1
ATOM 3538 C CA . ILE B 1 120 ? 73.837 31.975 -48.252 1.00 35.70 100 ILE B CA 1
ATOM 3539 C C . ILE B 1 120 ? 72.390 31.756 -48.673 1.00 36.93 100 ILE B C 1
ATOM 3540 O O . ILE B 1 120 ? 71.674 30.960 -48.076 1.00 36.64 100 ILE B O 1
ATOM 3545 N N . PRO B 1 121 ? 71.944 32.472 -49.715 1.00 37.65 101 PRO B N 1
ATOM 3546 C CA . PRO B 1 121 ? 70.572 32.364 -50.220 1.00 37.05 101 PRO B CA 1
ATOM 3547 C C . PRO B 1 121 ? 70.229 30.967 -50.723 1.00 36.04 101 PRO B C 1
ATOM 3548 O O . PRO B 1 121 ? 71.057 30.296 -51.334 1.00 36.44 101 PRO B O 1
ATOM 3552 N N . THR B 1 122 ? 69.000 30.537 -50.468 1.00 34.37 102 THR B N 1
ATOM 3553 C CA . THR B 1 122 ? 68.548 29.229 -50.926 1.00 34.04 102 THR B CA 1
ATOM 3554 C C . THR B 1 122 ? 67.037 29.222 -51.150 1.00 32.52 102 THR B C 1
ATOM 3555 O O . THR B 1 122 ? 66.282 29.782 -50.363 1.00 32.33 102 THR B O 1
ATOM 3559 N N . GLY B 1 123 ? 66.601 28.583 -52.227 1.00 32.22 103 GLY B N 1
ATOM 3560 C CA . GLY B 1 123 ? 65.179 28.506 -52.500 1.00 32.00 103 GLY B CA 1
ATOM 3561 C C . GLY B 1 123 ? 64.623 27.132 -52.154 1.00 31.42 103 GLY B C 1
ATOM 3562 O O . GLY B 1 123 ? 63.486 26.810 -52.491 1.00 30.51 103 GLY B O 1
ATOM 3563 N N . GLU B 1 124 ? 65.427 26.318 -51.481 1.00 30.28 104 GLU B N 1
ATOM 3564 C CA . GLU B 1 124 ? 64.999 24.975 -51.114 1.00 29.32 104 GLU B CA 1
ATOM 3565 C C . GLU B 1 124 ? 64.177 24.957 -49.838 1.00 28.10 104 GLU B C 1
ATOM 3566 O O . GLU B 1 124 ? 64.168 25.914 -49.061 1.00 26.97 104 GLU B O 1
ATOM 3572 N N . THR B 1 125 ? 63.485 23.844 -49.637 1.00 28.80 105 THR B N 1
ATOM 3573 C CA . THR B 1 125 ? 62.645 23.636 -48.467 1.00 27.89 105 THR B CA 1
ATOM 3574 C C . THR B 1 125 ? 63.189 22.456 -47.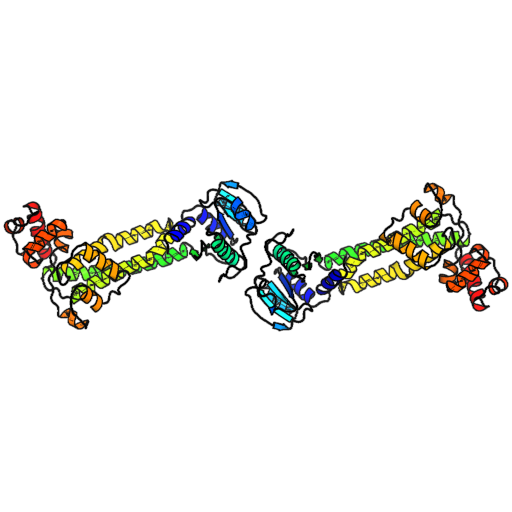652 1.00 24.89 105 THR B C 1
ATOM 3575 O O . THR B 1 125 ? 63.629 21.464 -48.223 1.00 25.09 105 THR B O 1
ATOM 3579 N N . GLY B 1 126 ? 63.151 22.568 -46.327 1.00 24.55 106 GLY B N 1
ATOM 3580 C CA . GLY B 1 126 ? 63.632 21.490 -45.475 1.00 23.71 106 GLY B CA 1
ATOM 3581 C C . GLY B 1 126 ? 65.120 21.591 -45.183 1.00 22.67 106 GLY B C 1
ATOM 3582 O O . GLY B 1 126 ? 65.883 22.083 -46.017 1.00 20.99 106 GLY B O 1
ATOM 3583 N N . THR B 1 127 ? 65.538 21.112 -44.012 1.00 21.75 107 THR B N 1
ATOM 3584 C CA . THR B 1 127 ? 66.945 21.192 -43.615 1.00 23.95 107 THR B CA 1
ATOM 3585 C C . THR B 1 127 ? 67.911 20.516 -44.581 1.00 24.31 107 THR B C 1
ATOM 3586 O O . THR B 1 127 ? 68.928 21.099 -44.957 1.00 25.00 107 THR B O 1
ATOM 3590 N N . ARG B 1 128 ? 67.594 19.290 -44.992 1.00 23.86 108 ARG B N 1
ATOM 3591 C CA . ARG B 1 128 ? 68.467 18.544 -45.896 1.00 24.33 108 ARG B CA 1
ATOM 3592 C C . ARG B 1 128 ? 68.753 19.185 -47.261 1.00 24.21 108 ARG B C 1
ATOM 3593 O O . ARG B 1 128 ? 69.896 19.198 -47.707 1.00 22.73 108 ARG B O 1
ATOM 3601 N N . HIS B 1 129 ? 67.722 19.711 -47.918 1.00 23.97 109 HIS B N 1
ATOM 3602 C CA . HIS B 1 129 ? 67.895 20.319 -49.230 1.00 24.31 109 HIS B CA 1
ATOM 3603 C C . HIS B 1 129 ? 68.459 21.733 -49.148 1.00 22.83 109 HIS B C 1
ATOM 3604 O O . HIS B 1 129 ? 69.202 22.156 -50.031 1.00 23.01 109 HIS B O 1
ATOM 3611 N N . ARG B 1 130 ? 68.108 22.459 -48.094 1.00 22.83 110 ARG B N 1
ATOM 3612 C CA . ARG B 1 130 ? 68.623 23.811 -47.899 1.00 23.58 110 ARG B CA 1
ATOM 3613 C C . ARG B 1 130 ? 70.108 23.683 -47.565 1.00 24.92 110 ARG B C 1
ATOM 3614 O O . ARG B 1 130 ? 70.931 24.504 -47.991 1.00 23.17 110 ARG B O 1
ATOM 3622 N N . THR B 1 131 ? 70.443 22.645 -46.800 1.00 22.66 111 THR B N 1
ATOM 3623 C CA . THR B 1 131 ? 71.824 22.394 -46.424 1.00 22.19 111 THR B CA 1
ATOM 3624 C C . THR B 1 131 ? 72.612 22.067 -47.679 1.00 21.73 111 THR B C 1
ATOM 3625 O O . THR B 1 131 ? 73.689 22.615 -47.901 1.00 21.76 111 THR B O 1
ATOM 3629 N N . ALA B 1 132 ? 72.062 21.186 -48.508 1.00 21.58 112 ALA B N 1
ATOM 3630 C CA . ALA B 1 132 ? 72.732 20.765 -49.738 1.00 21.59 112 ALA B CA 1
ATOM 3631 C C . ALA B 1 132 ? 73.008 21.907 -50.719 1.00 22.03 112 ALA B C 1
ATOM 3632 O O . ALA B 1 132 ? 74.097 21.996 -51.278 1.00 20.88 112 ALA B O 1
ATOM 3634 N N . GLU B 1 133 ? 72.028 22.773 -50.939 1.00 21.14 113 GLU B N 1
ATOM 3635 C CA . GLU B 1 133 ? 72.235 23.867 -51.873 1.00 24.08 113 GLU B CA 1
ATOM 3636 C C . GLU B 1 133 ? 73.253 24.869 -51.330 1.00 24.16 113 GLU B C 1
ATOM 3637 O O . GLU B 1 133 ? 74.092 25.374 -52.073 1.00 24.13 113 GLU B O 1
ATOM 3643 N N . ARG B 1 134 ? 73.183 25.145 -50.033 1.00 24.97 114 ARG B N 1
ATOM 3644 C CA . ARG B 1 134 ? 74.117 26.078 -49.417 1.00 25.84 114 ARG B CA 1
ATOM 3645 C C . ARG B 1 134 ? 75.552 25.586 -49.475 1.00 27.26 114 ARG B C 1
ATOM 3646 O O . ARG B 1 134 ? 76.464 26.355 -49.816 1.00 27.65 114 ARG B O 1
ATOM 3654 N N . LEU B 1 135 ? 75.751 24.308 -49.159 1.00 24.23 115 LEU B N 1
ATOM 3655 C CA . LEU B 1 135 ? 77.081 23.726 -49.175 1.00 25.80 115 LEU B CA 1
ATOM 3656 C C . LEU B 1 135 ? 77.676 23.692 -50.577 1.00 26.78 115 LEU B C 1
ATOM 3657 O O . LEU B 1 135 ? 78.871 23.937 -50.748 1.00 28.68 115 LEU B O 1
ATOM 3662 N N . ALA B 1 136 ? 76.851 23.384 -51.575 1.00 25.21 116 ALA B N 1
ATOM 3663 C CA . ALA B 1 136 ? 77.317 23.331 -52.957 1.00 26.76 116 ALA B CA 1
ATOM 3664 C C . ALA B 1 136 ? 77.741 24.716 -53.447 1.00 27.13 116 ALA B C 1
ATOM 3665 O O . ALA B 1 136 ? 78.735 24.846 -54.154 1.00 28.29 116 ALA B O 1
ATOM 3667 N N . LYS B 1 137 ? 76.969 25.737 -53.084 1.00 27.08 117 LYS B N 1
ATOM 3668 C CA . LYS B 1 137 ? 77.266 27.111 -53.471 1.00 30.27 117 LYS B CA 1
ATOM 3669 C C . LYS B 1 137 ? 78.500 27.621 -52.736 1.00 31.07 117 LYS B C 1
ATOM 3670 O O . LYS B 1 137 ? 79.363 28.269 -53.327 1.00 32.79 117 LYS B O 1
ATOM 3676 N N . GLN B 1 138 ? 78.576 27.318 -51.445 1.00 31.21 118 GLN B N 1
ATOM 3677 C CA . GLN B 1 138 ? 79.697 27.744 -50.619 1.00 32.21 118 GLN B CA 1
ATOM 3678 C C . GLN B 1 138 ? 81.041 27.115 -50.997 1.00 33.49 118 GLN B C 1
ATOM 3679 O O . GLN B 1 138 ? 82.082 27.777 -50.922 1.00 34.30 118 GLN B O 1
ATOM 3685 N N . THR B 1 139 ? 81.013 25.850 -51.415 1.00 31.67 119 THR B N 1
ATOM 3686 C CA . THR B 1 139 ? 82.234 25.114 -51.739 1.00 31.53 119 THR B CA 1
ATOM 3687 C C . THR B 1 139 ? 82.509 24.845 -53.213 1.00 32.80 119 THR B C 1
ATOM 3688 O O . THR B 1 139 ? 83.607 24.415 -53.573 1.00 32.91 119 THR B O 1
ATOM 3692 N N . GLY B 1 140 ? 81.520 25.074 -54.065 1.00 34.11 120 GLY B N 1
ATOM 3693 C CA . GLY B 1 140 ? 81.720 24.796 -55.473 1.00 34.14 120 GLY B CA 1
ATOM 3694 C C . GLY B 1 140 ? 81.854 23.299 -55.708 1.00 33.97 120 GLY B C 1
ATOM 3695 O O . GLY B 1 140 ? 82.374 22.869 -56.739 1.00 34.60 120 GLY B O 1
ATOM 3696 N N . LYS B 1 141 ? 81.386 22.492 -54.758 1.00 34.22 121 LYS B N 1
ATOM 3697 C CA . LYS B 1 141 ? 81.461 21.033 -54.902 1.00 33.03 121 LYS B CA 1
ATOM 3698 C C . LYS B 1 141 ? 80.085 20.393 -55.095 1.00 31.65 121 LYS B C 1
ATOM 3699 O O . LYS B 1 141 ? 79.057 21.042 -54.922 1.00 30.55 121 LYS B O 1
ATOM 3705 N N . VAL B 1 142 ? 80.074 19.115 -55.455 1.00 29.85 122 VAL B N 1
ATOM 3706 C CA . VAL B 1 142 ? 78.823 18.397 -55.654 1.00 29.73 122 VAL B CA 1
ATOM 3707 C C . VAL B 1 142 ? 78.207 17.911 -54.340 1.00 29.41 122 VAL B C 1
ATOM 3708 O O . VAL B 1 142 ? 78.900 17.357 -53.484 1.00 25.43 122 VAL B O 1
ATOM 3712 N N . VAL B 1 143 ? 76.907 18.147 -54.183 1.00 27.90 123 VAL B N 1
ATOM 3713 C CA . VAL B 1 143 ? 76.172 17.682 -53.014 1.00 27.52 123 VAL B CA 1
ATOM 3714 C C . VAL B 1 143 ? 74.913 16.989 -53.526 1.00 27.50 123 VAL B C 1
ATOM 3715 O O . VAL B 1 143 ? 74.148 17.565 -54.308 1.00 26.77 123 VAL B O 1
ATOM 3719 N N . ILE B 1 144 ? 74.697 15.756 -53.080 1.00 26.27 124 ILE B N 1
ATOM 3720 C CA . ILE B 1 144 ? 73.530 14.986 -53.501 1.00 26.19 124 ILE B CA 1
ATOM 3721 C C . ILE B 1 144 ? 72.569 14.780 -52.339 1.00 25.55 124 ILE B C 1
ATOM 3722 O O . ILE B 1 144 ? 72.974 14.351 -51.255 1.00 24.43 124 ILE B O 1
ATOM 3727 N N . ALA B 1 145 ? 71.297 15.096 -52.565 1.00 24.48 125 ALA B N 1
ATOM 3728 C CA . ALA B 1 145 ? 70.283 14.937 -51.530 1.00 22.90 125 ALA B CA 1
ATOM 3729 C C . ALA B 1 145 ? 69.145 14.040 -51.997 1.00 23.51 125 ALA B C 1
ATOM 3730 O O . ALA B 1 145 ? 68.708 14.108 -53.154 1.00 21.42 125 ALA B O 1
ATOM 3732 N N . VAL B 1 146 ? 68.675 13.203 -51.079 1.00 22.43 126 VAL B N 1
ATOM 3733 C CA . VAL B 1 146 ? 67.569 12.280 -51.330 1.00 25.42 126 VAL B CA 1
ATOM 3734 C C . VAL B 1 146 ? 66.688 12.293 -50.085 1.00 26.17 126 VAL B C 1
ATOM 3735 O O . VAL B 1 146 ? 67.173 12.067 -48.980 1.00 23.73 126 VAL B O 1
ATOM 3739 N N . SER B 1 147 ? 65.406 12.594 -50.257 1.00 28.67 127 SER B N 1
ATOM 3740 C CA . SER B 1 147 ? 64.487 12.605 -49.127 1.00 33.70 127 SER B CA 1
ATOM 3741 C C . SER B 1 147 ? 64.018 11.173 -48.905 1.00 34.77 127 SER B C 1
ATOM 3742 O O . SER B 1 147 ? 64.074 10.344 -49.814 1.00 34.36 127 SER B O 1
ATOM 3745 N N . ARG B 1 148 ? 63.551 10.883 -47.699 1.00 36.81 128 ARG B N 1
ATOM 3746 C CA . ARG B 1 148 ? 63.093 9.539 -47.380 1.00 39.61 128 ARG B CA 1
ATOM 3747 C C . ARG B 1 148 ? 61.816 9.145 -48.114 1.00 39.96 128 ARG B C 1
ATOM 3748 O O . ARG B 1 148 ? 61.685 8.011 -48.575 1.00 40.44 128 ARG B O 1
ATOM 3756 N N . ARG B 1 149 ? 60.892 10.087 -48.252 1.00 39.65 129 ARG B N 1
ATOM 3757 C CA . ARG B 1 149 ? 59.609 9.803 -48.886 1.00 42.87 129 ARG B CA 1
ATOM 3758 C C . ARG B 1 149 ? 59.555 9.815 -50.419 1.00 42.11 129 ARG B C 1
ATOM 3759 O O . ARG B 1 149 ? 58.761 9.081 -51.009 1.00 43.35 129 ARG B O 1
ATOM 3767 N N . ARG B 1 150 ? 60.392 10.622 -51.068 1.00 40.64 130 ARG B N 1
ATOM 3768 C CA . ARG B 1 150 ? 60.369 10.711 -52.530 1.00 38.69 130 ARG B CA 1
ATOM 3769 C C . ARG B 1 150 ? 61.443 9.902 -53.256 1.00 38.27 130 ARG B C 1
ATOM 3770 O O . ARG B 1 150 ? 62.443 9.492 -52.657 1.00 36.38 130 ARG B O 1
ATOM 3778 N N . ASN B 1 151 ? 61.231 9.675 -54.551 1.00 35.73 131 ASN B N 1
ATOM 3779 C CA . ASN B 1 151 ? 62.161 8.873 -55.335 1.00 36.97 131 ASN B CA 1
ATOM 3780 C C . ASN B 1 151 ? 63.057 9.619 -56.317 1.00 36.12 131 ASN B C 1
ATOM 3781 O O . ASN B 1 151 ? 63.572 9.014 -57.259 1.00 37.97 131 ASN B O 1
ATOM 3786 N N . ILE B 1 152 ? 63.252 10.919 -56.110 1.00 36.33 132 ILE B N 1
ATOM 3787 C CA . ILE B 1 152 ? 64.116 11.695 -57.000 1.00 35.32 132 ILE B CA 1
ATOM 3788 C C . ILE B 1 152 ? 65.451 11.975 -56.329 1.00 34.83 132 ILE B C 1
ATOM 3789 O O . ILE B 1 152 ? 65.545 12.029 -55.100 1.00 34.38 132 ILE B O 1
ATOM 3794 N N . ILE B 1 153 ? 66.476 12.158 -57.153 1.00 33.69 133 ILE B N 1
ATOM 3795 C CA . ILE B 1 153 ? 67.815 12.464 -56.678 1.00 32.17 133 ILE B CA 1
ATOM 3796 C C . ILE B 1 153 ? 68.050 13.936 -57.013 1.00 32.40 133 ILE B C 1
ATOM 3797 O O . ILE B 1 153 ? 67.947 14.333 -58.173 1.00 32.76 133 ILE B O 1
ATOM 3802 N N . SER B 1 154 ? 68.349 14.752 -56.013 1.00 31.32 134 SER B N 1
ATOM 3803 C CA . SER B 1 154 ? 68.606 16.161 -56.276 1.00 30.52 134 SER B CA 1
ATOM 3804 C C . SER B 1 154 ? 70.105 16.403 -56.224 1.00 29.50 134 SER B C 1
ATOM 3805 O O . SER B 1 154 ? 70.742 16.161 -55.200 1.00 30.12 134 SER B O 1
ATOM 3808 N N . LEU B 1 155 ? 70.671 16.868 -57.331 1.00 27.76 135 LEU B N 1
ATOM 3809 C CA . LEU B 1 155 ? 72.103 17.127 -57.380 1.00 29.18 135 LEU B CA 1
ATOM 3810 C C . LEU B 1 155 ? 72.368 18.620 -57.420 1.00 28.97 135 LEU B C 1
ATOM 3811 O O . LEU B 1 155 ? 71.820 19.336 -58.252 1.00 29.91 135 LEU B O 1
ATOM 3816 N N . TYR B 1 156 ? 73.207 19.076 -56.500 1.00 29.04 136 TYR B N 1
ATOM 3817 C CA . TYR B 1 156 ? 73.577 20.481 -56.401 1.00 28.21 136 TYR B CA 1
ATOM 3818 C C . TYR B 1 156 ? 75.061 20.600 -56.702 1.00 29.26 136 TYR B C 1
ATOM 3819 O O . TYR B 1 156 ? 75.865 19.793 -56.234 1.00 28.71 136 TYR B O 1
ATOM 3828 N N . TYR B 1 157 ? 75.408 21.601 -57.497 1.00 29.58 137 TYR B N 1
ATOM 3829 C CA . TYR B 1 157 ? 76.791 21.856 -57.877 1.00 32.63 137 TYR B CA 1
ATOM 3830 C C . TYR B 1 157 ? 76.900 23.353 -58.125 1.00 31.98 137 TYR B C 1
ATOM 3831 O O . TYR B 1 157 ? 76.235 23.885 -59.014 1.00 31.22 137 TYR B O 1
ATOM 3840 N N . LYS B 1 158 ? 77.735 24.025 -57.336 1.00 34.00 138 LYS B N 1
ATOM 3841 C CA . LYS B 1 158 ? 77.906 25.474 -57.444 1.00 36.97 138 LYS B CA 1
ATOM 3842 C C . LYS B 1 158 ? 76.527 26.112 -57.329 1.00 37.34 138 LYS B C 1
ATOM 3843 O O . LYS B 1 158 ? 75.837 25.934 -56.328 1.00 37.81 138 LYS B O 1
ATOM 3849 N N . ASN B 1 159 ? 76.120 26.846 -58.356 1.00 38.96 139 ASN B N 1
ATOM 3850 C CA . ASN B 1 159 ? 74.808 27.477 -58.347 1.00 40.05 139 ASN B CA 1
ATOM 3851 C C . ASN B 1 159 ? 73.777 26.693 -59.150 1.00 37.88 139 ASN B C 1
ATOM 3852 O O . ASN B 1 159 ? 72.683 27.193 -59.407 1.00 36.44 139 ASN B O 1
ATOM 3857 N N . TYR B 1 160 ? 74.123 25.472 -59.547 1.00 36.01 140 TYR B N 1
ATOM 3858 C CA . TYR B 1 160 ? 73.193 24.652 -60.313 1.00 36.58 140 TYR B CA 1
ATOM 3859 C C . TYR B 1 160 ? 72.468 23.638 -59.435 1.00 36.07 140 TYR B C 1
ATOM 3860 O O . TYR B 1 160 ? 72.950 23.255 -58.362 1.00 33.13 140 TYR B O 1
ATOM 3869 N N . LYS B 1 161 ? 71.302 23.211 -59.915 1.00 35.44 141 LYS B N 1
ATOM 3870 C CA . LYS B 1 161 ? 70.499 22.188 -59.258 1.00 34.89 141 LYS B CA 1
ATOM 3871 C C . LYS B 1 161 ? 69.895 21.340 -60.365 1.00 36.14 141 LYS B C 1
ATOM 3872 O O . LYS B 1 161 ? 69.227 21.862 -61.258 1.00 37.13 141 LYS B O 1
ATOM 3878 N N . TYR B 1 162 ? 70.134 20.037 -60.319 1.00 36.44 142 TYR B N 1
ATOM 3879 C CA . TYR B 1 162 ? 69.583 19.148 -61.331 1.00 36.88 142 TYR B CA 1
ATOM 3880 C C . TYR B 1 162 ? 68.844 18.000 -60.657 1.00 35.50 142 TYR B C 1
ATOM 3881 O O . TYR B 1 162 ? 69.405 17.303 -59.813 1.00 34.22 142 TYR B O 1
ATOM 3890 N N . VAL B 1 163 ? 67.583 17.815 -61.028 1.00 33.81 143 VAL B N 1
ATOM 3891 C CA . VAL B 1 163 ? 66.769 16.740 -60.473 1.00 34.30 143 VAL B CA 1
ATOM 3892 C C . VAL B 1 163 ? 66.817 15.550 -61.419 1.00 34.93 143 VAL B C 1
ATOM 3893 O O . VAL B 1 163 ? 66.377 15.641 -62.568 1.00 33.78 143 VAL B O 1
ATOM 3897 N N . VAL B 1 164 ? 67.371 14.440 -60.937 1.00 34.64 144 VAL B N 1
ATOM 3898 C CA . VAL B 1 164 ? 67.476 13.220 -61.731 1.00 36.47 144 VAL B CA 1
ATOM 3899 C C . VAL B 1 164 ? 66.281 12.309 -61.452 1.00 37.14 144 VAL B C 1
ATOM 3900 O O . VAL B 1 164 ? 65.915 12.093 -60.296 1.00 38.54 144 VAL B O 1
ATOM 3904 N N . ASN B 1 165 ? 65.684 11.761 -62.507 1.00 37.41 145 ASN B N 1
ATOM 3905 C CA . ASN B 1 165 ? 64.526 10.883 -62.345 1.00 36.09 145 ASN B CA 1
ATOM 3906 C C . ASN B 1 165 ? 64.839 9.401 -62.443 1.00 34.62 145 ASN B C 1
ATOM 3907 O O . ASN B 1 165 ? 65.857 9.004 -63.011 1.00 32.99 145 ASN B O 1
ATOM 3912 N N . GLN B 1 166 ? 63.948 8.584 -61.885 1.00 35.16 146 GLN B N 1
ATOM 3913 C CA . GLN B 1 166 ? 64.106 7.140 -61.936 1.00 35.70 146 GLN B CA 1
ATOM 3914 C C . GLN B 1 166 ? 63.932 6.707 -63.389 1.00 34.66 146 GLN B C 1
ATOM 3915 O O . GLN B 1 166 ? 63.292 7.395 -64.182 1.00 32.30 146 GLN B O 1
ATOM 3921 N N . VAL B 1 167 ? 64.518 5.566 -63.729 1.00 35.14 147 VAL B N 1
ATOM 3922 C CA . VAL B 1 167 ? 64.457 5.029 -65.075 1.00 34.93 147 VAL B CA 1
ATOM 3923 C C . VAL B 1 167 ? 63.039 4.821 -65.616 1.00 36.39 147 VAL B C 1
ATOM 3924 O O . VAL B 1 167 ? 62.774 5.123 -66.779 1.00 33.55 147 VAL B O 1
ATOM 3928 N N . ASP B 1 168 ? 62.132 4.312 -64.783 1.00 37.08 148 ASP B N 1
ATOM 3929 C CA . ASP B 1 168 ? 60.760 4.062 -65.224 1.00 37.89 148 ASP B CA 1
ATOM 3930 C C . ASP B 1 168 ? 60.072 5.312 -65.765 1.00 35.98 148 ASP B C 1
ATOM 3931 O O . ASP B 1 168 ? 59.312 5.241 -66.735 1.00 34.84 148 ASP B O 1
ATOM 3936 N N . PHE B 1 169 ? 60.339 6.458 -65.146 1.00 32.59 149 PHE B N 1
ATOM 3937 C CA . PHE B 1 169 ? 59.735 7.709 -65.590 1.00 31.78 149 PHE B CA 1
ATOM 3938 C C . PHE B 1 169 ? 60.358 8.125 -66.926 1.00 31.29 149 PHE B C 1
ATOM 3939 O O . PHE B 1 169 ? 59.662 8.553 -67.850 1.00 27.15 149 PHE B O 1
ATOM 3947 N N . LEU B 1 170 ? 61.678 7.996 -67.013 1.00 30.52 150 LEU B N 1
ATOM 3948 C CA . LEU B 1 170 ? 62.412 8.349 -68.223 1.00 31.79 150 LEU B CA 1
ATOM 3949 C C . LEU B 1 170 ? 62.032 7.452 -69.404 1.00 30.17 150 LEU B C 1
ATOM 3950 O O . LEU B 1 170 ? 61.855 7.934 -70.522 1.00 29.99 150 LEU B O 1
ATOM 3955 N N . ILE B 1 171 ? 61.911 6.152 -69.158 1.00 29.29 151 ILE B N 1
ATOM 3956 C CA . ILE B 1 171 ? 61.551 5.212 -70.219 1.00 28.96 151 ILE B CA 1
ATOM 3957 C C . ILE B 1 171 ? 60.163 5.525 -70.784 1.00 28.47 151 ILE B C 1
ATOM 3958 O O . ILE B 1 171 ? 59.935 5.413 -71.983 1.00 28.85 151 ILE B O 1
ATOM 3963 N N . SER B 1 172 ? 59.234 5.918 -69.924 1.00 29.10 152 SER B N 1
ATOM 3964 C CA . SER B 1 172 ? 57.894 6.246 -70.385 1.00 29.03 152 SER B CA 1
ATOM 3965 C C . SER B 1 172 ? 57.911 7.437 -71.333 1.00 27.71 152 SER B C 1
ATOM 3966 O O . SER B 1 172 ? 57.251 7.425 -72.371 1.00 27.14 152 SER B O 1
ATOM 3969 N N . LYS B 1 173 ? 58.661 8.470 -70.971 1.00 26.88 153 LYS B N 1
ATOM 3970 C CA . LYS B 1 173 ? 58.749 9.667 -71.801 1.00 27.52 153 LYS B CA 1
ATOM 3971 C C . LYS B 1 173 ? 59.475 9.372 -73.101 1.00 25.85 153 LYS B C 1
ATOM 3972 O O . LYS B 1 173 ? 59.058 9.811 -74.170 1.00 25.55 153 LYS B O 1
ATOM 3978 N N . VAL B 1 174 ? 60.577 8.639 -72.999 1.00 24.14 154 VAL B N 1
ATOM 3979 C CA . VAL B 1 174 ? 61.367 8.308 -74.175 1.00 23.77 154 VAL B CA 1
ATOM 3980 C C . VAL B 1 174 ? 60.605 7.402 -75.134 1.00 22.84 154 VAL B C 1
ATOM 3981 O O . VAL B 1 174 ? 60.663 7.592 -76.347 1.00 22.76 154 VAL B O 1
ATOM 3985 N N . THR B 1 175 ? 59.875 6.429 -74.596 1.00 22.59 155 THR B N 1
ATOM 3986 C CA . THR B 1 175 ? 59.107 5.522 -75.440 1.00 21.72 155 THR B CA 1
ATOM 3987 C C . THR B 1 175 ? 58.025 6.295 -76.182 1.00 21.31 155 THR B C 1
ATOM 3988 O O . THR B 1 175 ? 57.740 6.023 -77.347 1.00 20.98 155 THR B O 1
ATOM 3992 N N . GLN B 1 176 ? 57.435 7.276 -75.509 1.00 21.17 156 GLN B N 1
ATOM 3993 C CA . GLN B 1 176 ? 56.399 8.093 -76.122 1.00 21.30 156 GLN B CA 1
ATOM 3994 C C . GLN B 1 176 ? 56.977 8.956 -77.225 1.00 19.84 156 GLN B C 1
ATOM 3995 O O . GLN B 1 176 ? 56.371 9.097 -78.285 1.00 18.67 156 GLN B O 1
ATOM 4001 N N . ALA B 1 177 ? 58.147 9.538 -76.965 1.00 18.86 157 ALA B N 1
ATOM 4002 C CA . ALA B 1 177 ? 58.803 10.402 -77.939 1.00 19.27 157 ALA B CA 1
ATOM 4003 C C . ALA B 1 177 ? 59.184 9.632 -79.199 1.00 19.63 157 ALA B C 1
ATOM 4004 O O . ALA B 1 177 ? 59.012 10.131 -80.313 1.00 18.54 157 ALA B O 1
ATOM 4006 N N . ILE B 1 178 ? 59.700 8.415 -79.016 1.00 21.34 158 ILE B N 1
ATOM 4007 C CA . ILE B 1 178 ? 60.094 7.558 -80.130 1.00 23.38 158 ILE B CA 1
ATOM 4008 C C . ILE B 1 178 ? 58.858 7.219 -80.969 1.00 23.66 158 ILE B C 1
ATOM 4009 O O . ILE B 1 178 ? 58.880 7.291 -82.201 1.00 23.18 158 ILE B O 1
ATOM 4014 N N . SER B 1 179 ? 57.781 6.839 -80.291 1.00 23.95 159 SER B N 1
ATOM 4015 C CA . SER B 1 179 ? 56.532 6.510 -80.967 1.00 25.16 159 SER B CA 1
ATOM 4016 C C . SER B 1 179 ? 56.047 7.740 -81.754 1.00 24.83 159 SER B C 1
ATOM 4017 O O . SER B 1 179 ? 55.491 7.620 -82.850 1.00 23.42 159 SER B O 1
ATOM 4020 N N . THR B 1 180 ? 56.281 8.922 -81.191 1.00 24.57 160 THR B N 1
ATOM 4021 C CA . THR B 1 180 ? 55.891 10.171 -81.839 1.00 24.94 160 THR B CA 1
ATOM 4022 C C . THR B 1 180 ? 56.777 10.401 -83.073 1.00 24.90 160 THR B C 1
ATOM 4023 O O . THR B 1 180 ? 56.293 10.807 -84.137 1.00 22.26 160 THR B O 1
ATOM 4027 N N . LEU B 1 181 ? 58.071 10.130 -82.919 1.00 24.20 161 LEU B N 1
ATOM 4028 C CA . LEU B 1 181 ? 59.027 10.271 -84.014 1.00 25.00 161 LEU B CA 1
ATOM 4029 C C . LEU B 1 181 ? 58.667 9.350 -85.179 1.00 26.52 161 LEU B C 1
ATOM 4030 O O . LEU B 1 181 ? 58.812 9.728 -86.346 1.00 27.22 161 LEU B O 1
ATOM 4035 N N . GLU B 1 182 ? 58.209 8.143 -84.856 1.00 25.35 162 GLU B N 1
ATOM 4036 C CA . GLU B 1 182 ? 57.808 7.178 -85.874 1.00 25.90 162 GLU B CA 1
ATOM 4037 C C . GLU B 1 182 ? 56.700 7.790 -86.728 1.00 23.91 162 GLU B C 1
ATOM 4038 O O . GLU B 1 182 ? 56.681 7.614 -87.948 1.00 23.31 162 GLU B O 1
ATOM 4044 N N . LYS B 1 183 ? 55.778 8.506 -86.085 1.00 23.64 163 LYS B N 1
ATOM 4045 C CA . LYS B 1 183 ? 54.676 9.156 -86.793 1.00 24.26 163 LYS B CA 1
ATOM 4046 C C . LYS B 1 183 ? 55.181 10.266 -87.709 1.00 23.26 163 LYS B C 1
ATOM 4047 O O . LYS B 1 183 ? 54.784 10.348 -88.865 1.00 23.58 163 LYS B O 1
ATOM 4053 N N . TYR B 1 184 ? 56.035 11.137 -87.186 1.00 21.38 164 TYR B N 1
ATOM 4054 C CA . TYR B 1 184 ? 56.566 12.225 -87.995 1.00 23.17 164 TYR B CA 1
ATOM 4055 C C . TYR B 1 184 ? 57.354 11.671 -89.168 1.00 22.12 164 TYR B C 1
ATOM 4056 O O . TYR B 1 184 ? 57.237 12.172 -90.285 1.00 22.75 164 TYR B O 1
ATOM 4065 N N . LYS B 1 185 ? 58.139 10.625 -88.910 1.00 21.20 165 LYS B N 1
ATOM 4066 C CA . LYS B 1 185 ? 58.958 9.997 -89.938 1.00 22.34 165 LYS B CA 1
ATOM 4067 C C . LYS B 1 185 ? 58.097 9.384 -91.040 1.00 24.98 165 LYS B C 1
ATOM 4068 O O . LYS B 1 185 ? 58.439 9.464 -92.224 1.00 22.09 165 LYS B O 1
ATOM 4074 N N . ASP B 1 186 ? 56.986 8.759 -90.653 1.00 27.12 166 ASP B N 1
ATOM 4075 C CA . ASP B 1 186 ? 56.083 8.167 -91.631 1.00 27.85 166 ASP B CA 1
ATOM 4076 C C . ASP B 1 186 ? 55.523 9.270 -92.536 1.00 28.53 166 ASP B C 1
ATOM 4077 O O . ASP B 1 186 ? 55.386 9.071 -93.743 1.00 26.86 166 ASP B O 1
ATOM 4082 N N . ASN B 1 187 ? 55.196 10.425 -91.954 1.00 26.29 167 ASN B N 1
ATOM 4083 C CA . ASN B 1 187 ? 54.682 11.535 -92.749 1.00 26.82 167 ASN B CA 1
ATOM 4084 C C . ASN B 1 187 ? 55.787 12.163 -93.601 1.00 24.82 167 ASN B C 1
ATOM 4085 O O . ASN B 1 187 ? 55.525 12.676 -94.687 1.00 23.17 167 ASN B O 1
ATOM 4090 N N . PHE B 1 188 ? 57.017 12.139 -93.099 1.00 24.89 168 PHE B N 1
ATOM 4091 C CA . PHE B 1 188 ? 58.151 12.696 -93.843 1.00 25.27 168 PHE B CA 1
ATOM 4092 C C . PHE B 1 188 ? 58.381 11.840 -95.080 1.00 25.12 168 PHE B C 1
ATOM 4093 O O . PHE B 1 188 ? 58.603 12.360 -96.181 1.00 26.35 168 PHE B O 1
ATOM 4101 N N . ASN B 1 189 ? 58.319 10.523 -94.890 1.00 24.50 169 ASN B N 1
ATOM 4102 C CA . ASN B 1 189 ? 58.531 9.575 -95.971 1.00 25.74 169 ASN B CA 1
ATOM 4103 C C . ASN B 1 189 ? 57.485 9.710 -97.071 1.00 26.38 169 ASN B C 1
ATOM 4104 O O . ASN B 1 189 ? 57.800 9.572 -98.251 1.00 26.82 169 ASN B O 1
ATOM 4109 N N . LYS B 1 190 ? 56.243 9.980 -96.688 1.00 27.00 170 LYS B N 1
ATOM 4110 C CA . LYS B 1 190 ? 55.179 10.140 -97.670 1.00 27.54 170 LYS B CA 1
ATOM 4111 C C . LYS B 1 190 ? 55.396 11.433 -98.463 1.00 26.73 170 LYS B C 1
ATOM 4112 O O . LYS B 1 190 ? 55.164 11.489 -99.673 1.00 24.43 170 LYS B O 1
ATOM 4118 N N . LEU B 1 191 ? 55.827 12.483 -97.775 1.00 25.69 171 LEU B N 1
ATOM 4119 C CA . LEU B 1 191 ? 56.059 13.755 -98.447 1.00 26.49 171 LEU B CA 1
ATOM 4120 C C . LEU B 1 191 ? 57.241 13.633 -99.390 1.00 25.54 171 LEU B C 1
ATOM 4121 O O . LEU B 1 191 ? 57.259 14.228 -100.460 1.00 25.22 171 LEU B O 1
ATOM 4126 N N . LEU B 1 192 ? 58.225 12.840 -98.986 1.00 26.07 172 LEU B N 1
ATOM 4127 C CA . LEU B 1 192 ? 59.422 12.658 -99.785 1.00 27.26 172 LEU B CA 1
ATOM 4128 C C . LEU B 1 192 ? 59.133 11.880 -101.061 1.00 26.75 172 LEU B C 1
ATOM 4129 O O . LEU B 1 192 ? 59.617 12.247 -102.126 1.00 25.31 172 LEU B O 1
ATOM 4134 N N . SER B 1 193 ? 58.353 10.807 -100.959 1.00 25.66 173 SER B N 1
ATOM 4135 C CA . SER B 1 193 ? 58.040 10.019 -102.139 1.00 26.15 173 SER B CA 1
ATOM 4136 C C . SER B 1 193 ? 57.184 10.844 -103.094 1.00 26.40 173 SER B C 1
ATOM 4137 O O . SER B 1 193 ? 57.304 10.725 -104.313 1.00 23.43 173 SER B O 1
ATOM 4140 N N . GLU B 1 194 ? 56.326 11.690 -102.538 1.00 25.64 174 GLU B N 1
ATOM 4141 C CA . GLU B 1 194 ? 55.479 12.537 -103.357 1.00 26.51 174 GLU B CA 1
ATOM 4142 C C . GLU B 1 194 ? 56.360 13.575 -104.070 1.00 27.05 174 GLU B C 1
ATOM 4143 O O . GLU B 1 194 ? 56.195 13.820 -105.272 1.00 24.51 174 GLU B O 1
ATOM 4149 N N . LEU B 1 195 ? 57.302 14.173 -103.336 1.00 24.68 175 LEU B N 1
ATOM 4150 C CA . LEU B 1 195 ? 58.203 15.163 -103.926 1.00 26.78 175 LEU B CA 1
ATOM 4151 C C . LEU B 1 195 ? 59.085 14.506 -104.984 1.00 28.38 175 LEU B C 1
ATOM 4152 O O . LEU B 1 195 ? 59.445 15.133 -105.984 1.00 28.17 175 LEU B O 1
ATOM 4157 N N . GLU B 1 196 ? 59.441 13.245 -104.752 1.00 28.66 176 GLU B N 1
ATOM 4158 C CA . GLU B 1 196 ? 60.270 12.505 -105.692 1.00 29.44 176 GLU B CA 1
ATOM 4159 C C . GLU B 1 196 ? 59.570 12.433 -107.046 1.00 28.76 176 GLU B C 1
ATOM 4160 O O . GLU B 1 196 ? 60.187 12.646 -108.094 1.00 26.85 176 GLU B O 1
ATOM 4166 N N . VAL B 1 197 ? 58.280 12.125 -107.026 1.00 27.08 177 VAL B N 1
ATOM 4167 C CA . VAL B 1 197 ? 57.529 12.043 -108.265 1.00 26.70 177 VAL B CA 1
ATOM 4168 C C . VAL B 1 197 ? 57.562 13.403 -108.952 1.00 26.03 177 VAL B C 1
ATOM 4169 O O . VAL B 1 197 ? 57.851 13.503 -110.145 1.00 23.08 177 VAL B O 1
ATOM 4173 N N . LEU B 1 198 ? 57.279 14.448 -108.185 1.00 25.13 178 LEU B N 1
ATOM 4174 C CA . LEU B 1 198 ? 57.257 15.805 -108.728 1.00 27.14 178 LEU B CA 1
ATOM 4175 C C . LEU B 1 198 ? 58.601 16.242 -109.301 1.00 27.19 178 LEU B C 1
ATOM 4176 O O . LEU B 1 198 ? 58.658 16.977 -110.288 1.00 27.89 178 LEU B O 1
ATOM 4181 N N . GLU B 1 199 ? 59.683 15.789 -108.681 1.00 26.57 179 GLU B N 1
ATOM 4182 C CA . GLU B 1 199 ? 61.023 16.152 -109.126 1.00 26.47 179 GLU B CA 1
ATOM 4183 C C . GLU B 1 199 ? 61.338 15.492 -110.466 1.00 27.06 179 GLU B C 1
ATOM 4184 O O . GLU B 1 199 ? 61.809 16.144 -111.397 1.00 24.58 179 GLU B O 1
ATOM 4190 N N . LEU B 1 200 ? 61.067 14.194 -110.552 1.00 27.98 180 LEU B N 1
ATOM 4191 C CA . LEU B 1 200 ? 61.308 13.429 -111.768 1.00 30.16 180 LEU B CA 1
ATOM 4192 C C . LEU B 1 200 ? 60.488 13.965 -112.932 1.00 31.18 180 LEU B C 1
ATOM 4193 O O . LEU B 1 200 ? 60.882 13.835 -114.090 1.00 33.09 180 LEU B O 1
ATOM 4198 N N . GLU B 1 201 ? 59.347 14.569 -112.615 1.00 31.47 181 GLU B N 1
ATOM 4199 C CA . GLU B 1 201 ? 58.465 15.130 -113.630 1.00 30.55 181 GLU B CA 1
ATOM 4200 C C . GLU B 1 201 ? 58.666 16.631 -113.799 1.00 30.39 181 GLU B C 1
ATOM 4201 O O . GLU B 1 201 ? 58.066 17.242 -114.679 1.00 31.30 181 GLU B O 1
ATOM 4207 N N . ASN B 1 202 ? 59.502 17.218 -112.949 1.00 29.44 182 ASN B N 1
ATOM 4208 C CA . ASN B 1 202 ? 59.792 18.646 -113.009 1.00 29.75 182 ASN B CA 1
ATOM 4209 C C . ASN B 1 202 ? 58.518 19.479 -112.861 1.00 30.66 182 ASN B C 1
ATOM 4210 O O . ASN B 1 202 ? 58.247 20.354 -113.686 1.00 31.64 182 ASN B O 1
ATOM 4215 N N . ARG B 1 203 ? 57.738 19.198 -111.817 1.00 29.41 183 ARG B N 1
ATOM 4216 C CA . ARG B 1 203 ? 56.492 19.925 -111.541 1.00 29.83 183 ARG B CA 1
ATOM 4217 C C . ARG B 1 203 ? 56.482 20.387 -110.088 1.00 28.35 183 ARG B C 1
ATOM 4218 O O . ARG B 1 203 ? 55.420 20.590 -109.509 1.00 27.48 183 ARG B O 1
ATOM 4226 N N . VAL B 1 204 ? 57.663 20.541 -109.499 1.00 28.56 184 VAL B N 1
ATOM 4227 C CA . VAL B 1 204 ? 57.777 20.950 -108.103 1.00 28.74 184 VAL B CA 1
ATOM 4228 C C . VAL B 1 204 ? 57.464 22.434 -107.885 1.00 30.50 184 VAL B C 1
ATOM 4229 O O . VAL B 1 204 ? 57.836 23.280 -108.699 1.00 31.49 184 VAL B O 1
ATOM 4233 N N . THR B 1 205 ? 56.766 22.742 -106.794 1.00 30.68 185 THR B N 1
ATOM 4234 C CA . THR B 1 205 ? 56.465 24.130 -106.451 1.00 32.15 185 THR B CA 1
ATOM 4235 C C . THR B 1 205 ? 57.161 24.374 -105.123 1.00 32.15 185 THR B C 1
ATOM 4236 O O . THR B 1 205 ? 57.498 23.424 -104.409 1.00 30.19 185 THR B O 1
ATOM 4240 N N . LEU B 1 206 ? 57.369 25.641 -104.790 1.00 32.50 186 LEU B N 1
ATOM 4241 C CA . LEU B 1 206 ? 58.044 26.004 -103.553 1.00 33.14 186 LEU B CA 1
ATOM 4242 C C . LEU B 1 206 ? 57.288 25.483 -102.333 1.00 33.35 186 LEU B C 1
ATOM 4243 O O . LEU B 1 206 ? 57.876 25.269 -101.273 1.00 34.61 186 LEU B O 1
ATOM 4248 N N . ALA B 1 207 ? 55.986 25.275 -102.493 1.00 32.09 187 ALA B N 1
ATOM 4249 C CA . ALA B 1 207 ? 55.153 24.770 -101.411 1.00 32.32 187 ALA B CA 1
ATOM 4250 C C . ALA B 1 207 ? 55.557 23.339 -101.060 1.00 33.19 187 ALA B C 1
ATOM 4251 O O . ALA B 1 207 ? 55.670 22.986 -99.884 1.00 32.20 187 ALA B O 1
ATOM 4253 N N . ASP B 1 208 ? 55.759 22.521 -102.092 1.00 32.84 188 ASP B N 1
ATOM 4254 C CA . ASP B 1 208 ? 56.155 21.124 -101.929 1.00 30.97 188 ASP B CA 1
ATOM 4255 C C . ASP B 1 208 ? 57.476 21.016 -101.172 1.00 30.15 188 ASP B C 1
ATOM 4256 O O . ASP B 1 208 ? 57.608 20.237 -100.232 1.00 29.70 188 ASP B O 1
ATOM 4261 N N . VAL B 1 209 ? 58.457 21.797 -101.602 1.00 28.84 189 VAL B N 1
ATOM 4262 C CA . VAL B 1 209 ? 59.768 21.796 -100.971 1.00 29.07 189 VAL B CA 1
ATOM 4263 C C . VAL B 1 209 ? 59.705 22.203 -99.499 1.00 28.21 189 VAL B C 1
ATOM 4264 O O . VAL B 1 209 ? 60.164 21.475 -98.617 1.00 27.88 189 VAL B O 1
ATOM 4268 N N . VAL B 1 210 ? 59.132 23.370 -99.240 1.00 29.68 190 VAL B N 1
ATOM 4269 C CA . VAL B 1 210 ? 59.024 23.884 -97.885 1.00 30.86 190 VAL B CA 1
ATOM 4270 C C . VAL B 1 210 ? 58.249 22.939 -96.957 1.00 31.05 190 VAL B C 1
ATOM 4271 O O . VAL B 1 210 ? 58.603 22.773 -95.789 1.00 31.15 190 VAL B O 1
ATOM 4275 N N . ARG B 1 211 ? 57.203 22.309 -97.480 1.00 30.13 191 ARG B N 1
ATOM 4276 C CA . ARG B 1 211 ? 56.400 21.377 -96.693 1.00 30.06 191 ARG B CA 1
ATOM 4277 C C . ARG B 1 211 ? 57.251 20.179 -96.244 1.00 28.11 191 ARG B C 1
ATOM 4278 O O . ARG B 1 211 ? 57.146 19.718 -95.106 1.00 24.96 191 ARG B O 1
ATOM 4286 N N . THR B 1 212 ? 58.096 19.685 -97.146 1.00 26.46 192 THR B N 1
ATOM 4287 C CA . THR B 1 212 ? 58.961 18.546 -96.849 1.00 25.89 192 THR B CA 1
ATOM 4288 C C . THR B 1 212 ? 60.049 18.933 -95.855 1.00 25.75 192 THR B C 1
ATOM 4289 O O . THR B 1 212 ? 60.358 18.169 -94.931 1.00 25.69 192 THR B O 1
ATOM 4293 N N . LEU B 1 213 ? 60.625 20.119 -96.040 1.00 23.91 193 LEU B N 1
ATOM 4294 C CA . LEU B 1 213 ? 61.670 20.591 -95.144 1.00 25.93 193 LEU B CA 1
ATOM 4295 C C . LEU B 1 213 ? 61.099 20.849 -93.755 1.00 26.53 193 LEU B C 1
ATOM 4296 O O . LEU B 1 213 ? 61.747 20.570 -92.746 1.00 25.72 193 LEU B O 1
ATOM 4301 N N . ALA B 1 214 ? 59.884 21.387 -93.712 1.00 25.84 194 ALA B N 1
ATOM 4302 C CA . ALA B 1 214 ? 59.243 21.686 -92.440 1.00 27.48 194 ALA B CA 1
ATOM 4303 C C . ALA B 1 214 ? 59.098 20.417 -91.599 1.00 27.76 194 ALA B C 1
ATOM 4304 O O . ALA B 1 214 ? 59.473 20.392 -90.425 1.00 27.68 194 ALA B O 1
ATOM 4306 N N . LYS B 1 215 ? 58.562 19.363 -92.202 1.00 27.34 195 LYS B N 1
ATOM 4307 C CA . LYS B 1 215 ? 58.384 18.107 -91.488 1.00 26.23 195 LYS B CA 1
ATOM 4308 C C . LYS B 1 215 ? 59.737 17.542 -91.059 1.00 27.00 195 LYS B C 1
ATOM 4309 O O . LYS B 1 215 ? 59.854 16.918 -89.996 1.00 26.73 195 LYS B O 1
ATOM 4315 N N . GLY B 1 216 ? 60.753 17.764 -91.892 1.00 26.45 196 GLY B N 1
ATOM 4316 C CA . GLY B 1 216 ? 62.091 17.275 -91.593 1.00 27.69 196 GLY B CA 1
ATOM 4317 C C . GLY B 1 216 ? 62.724 18.026 -90.433 1.00 30.62 196 GLY B C 1
ATOM 4318 O O . GLY B 1 216 ? 63.483 17.456 -89.639 1.00 32.33 196 GLY B O 1
ATOM 4319 N N . PHE B 1 217 ? 62.408 19.311 -90.326 1.00 30.66 197 PHE B N 1
ATOM 4320 C CA . PHE B 1 217 ? 62.937 20.131 -89.243 1.00 32.53 197 PHE B CA 1
ATOM 4321 C C . PHE B 1 217 ? 62.222 19.794 -87.930 1.00 32.87 197 PHE B C 1
ATOM 4322 O O . PHE B 1 217 ? 62.838 19.797 -86.865 1.00 32.90 197 PHE B O 1
ATOM 4330 N N . GLU B 1 218 ? 60.926 19.499 -88.019 1.00 33.47 198 GLU B N 1
ATOM 4331 C CA . GLU B 1 218 ? 60.120 19.145 -86.852 1.00 33.67 198 GLU B CA 1
ATOM 4332 C C . GLU B 1 218 ? 60.542 17.788 -86.305 1.00 33.29 198 GLU B C 1
ATOM 4333 O O . GLU B 1 218 ? 60.538 17.558 -85.095 1.00 33.93 198 GLU B O 1
ATOM 4339 N N . LEU B 1 219 ? 60.905 16.888 -87.206 1.00 32.85 199 LEU B N 1
ATOM 4340 C CA . LEU B 1 219 ? 61.335 15.558 -86.813 1.00 31.97 199 LEU B CA 1
ATOM 4341 C C . LEU B 1 219 ? 62.663 15.633 -86.051 1.00 32.68 199 LEU B C 1
ATOM 4342 O O . LEU B 1 219 ? 62.811 15.040 -84.978 1.00 31.97 199 LEU B O 1
ATOM 4347 N N . LEU B 1 220 ? 63.623 16.378 -86.590 1.00 32.36 200 LEU B N 1
ATOM 4348 C CA . LEU B 1 220 ? 64.919 16.498 -85.933 1.00 33.22 200 LEU B CA 1
ATOM 4349 C C . LEU B 1 220 ? 64.855 17.282 -84.627 1.00 32.27 200 LEU B C 1
ATOM 4350 O O . LEU B 1 220 ? 65.677 17.065 -83.740 1.00 32.38 200 LEU B O 1
ATOM 4355 N N . ARG B 1 221 ? 63.889 18.195 -84.513 1.00 33.62 201 ARG B N 1
ATOM 4356 C CA . ARG B 1 221 ? 63.716 18.988 -83.295 1.00 35.83 201 ARG B CA 1
ATOM 4357 C C . ARG B 1 221 ? 63.301 18.065 -82.155 1.00 35.24 201 ARG B C 1
ATOM 4358 O O . ARG B 1 221 ? 63.793 18.189 -81.034 1.00 35.28 201 ARG B O 1
ATOM 4366 N N . ILE B 1 222 ? 62.379 17.151 -82.447 1.00 32.69 202 ILE B N 1
ATOM 4367 C CA . ILE B 1 222 ? 61.912 16.204 -81.448 1.00 31.76 202 ILE B CA 1
ATOM 4368 C C . ILE B 1 222 ? 63.122 15.433 -80.943 1.00 30.94 202 ILE B C 1
ATOM 4369 O O . ILE B 1 222 ? 63.261 15.190 -79.743 1.00 29.55 202 ILE B O 1
ATOM 4374 N N . VAL B 1 223 ? 64.000 15.052 -81.863 1.00 28.88 203 VAL B N 1
ATOM 4375 C CA . VAL B 1 223 ? 65.195 14.318 -81.482 1.00 31.11 203 VAL B CA 1
ATOM 4376 C C . VAL B 1 223 ? 66.000 15.159 -80.494 1.00 32.43 203 VAL B C 1
ATOM 4377 O O . VAL B 1 223 ? 66.425 14.663 -79.454 1.00 31.35 203 VAL B O 1
ATOM 4381 N N . GLU B 1 224 ? 66.196 16.435 -80.817 1.00 34.39 204 GLU B N 1
ATOM 4382 C CA . GLU B 1 224 ? 66.957 17.331 -79.948 1.00 36.93 204 GLU B CA 1
ATOM 4383 C C . GLU B 1 224 ? 66.345 17.492 -78.556 1.00 36.73 204 GLU B C 1
ATOM 4384 O O . GLU B 1 224 ? 67.065 17.593 -77.568 1.00 36.50 204 GLU B O 1
ATOM 4390 N N . GLU B 1 225 ? 65.019 17.502 -78.476 1.00 36.70 205 GLU B N 1
ATOM 4391 C CA . GLU B 1 225 ? 64.338 17.659 -77.199 1.00 38.25 205 GLU B CA 1
ATOM 4392 C C . GLU B 1 225 ? 64.346 16.407 -76.323 1.00 38.19 205 GLU B C 1
ATOM 4393 O O . GLU B 1 225 ? 64.250 16.501 -75.100 1.00 37.21 205 GLU B O 1
ATOM 4399 N N . ILE B 1 226 ? 64.455 15.233 -76.933 1.00 36.75 206 ILE B N 1
ATOM 4400 C CA . ILE B 1 226 ? 64.456 14.012 -76.145 1.00 35.91 206 ILE B CA 1
ATOM 4401 C C . ILE B 1 226 ? 65.878 13.636 -75.742 1.00 34.89 206 ILE B C 1
ATOM 4402 O O . ILE B 1 226 ? 66.083 12.818 -74.846 1.00 31.96 206 ILE B O 1
ATOM 4407 N N . ARG B 1 227 ? 66.854 14.257 -76.395 1.00 35.78 207 ARG B N 1
ATOM 4408 C CA . ARG B 1 227 ? 68.265 13.986 -76.127 1.00 36.96 207 ARG B CA 1
ATOM 4409 C C . ARG B 1 227 ? 68.688 13.993 -74.656 1.00 35.50 207 ARG B C 1
ATOM 4410 O O . ARG B 1 227 ? 69.433 13.120 -74.224 1.00 35.46 207 ARG B O 1
ATOM 4418 N N . PRO B 1 228 ? 68.248 14.992 -73.873 1.00 35.49 208 PRO B N 1
ATOM 4419 C CA . PRO B 1 228 ? 68.649 15.006 -72.458 1.00 35.06 208 PRO B CA 1
ATOM 4420 C C . PRO B 1 228 ? 68.059 13.836 -71.677 1.00 34.57 208 PRO B C 1
ATOM 4421 O O . PRO B 1 228 ? 68.661 13.346 -70.718 1.00 32.37 208 PRO B O 1
ATOM 4425 N N . TYR B 1 229 ? 66.873 13.395 -72.087 1.00 34.07 209 TYR B N 1
ATOM 4426 C CA . TYR B 1 229 ? 66.230 12.267 -71.436 1.00 32.79 209 TYR B CA 1
ATOM 4427 C C . TYR B 1 229 ? 67.065 11.024 -71.702 1.00 32.38 209 TYR B C 1
ATOM 4428 O O . TYR B 1 229 ? 67.272 10.199 -70.809 1.00 31.88 209 TYR B O 1
ATOM 4437 N N . ILE B 1 230 ? 67.558 10.908 -72.932 1.00 32.02 210 ILE B N 1
ATOM 4438 C CA . ILE B 1 230 ? 68.380 9.772 -73.340 1.00 32.80 210 ILE B CA 1
ATOM 4439 C C . ILE B 1 230 ? 69.687 9.718 -72.560 1.00 32.35 210 ILE B C 1
ATOM 4440 O O . ILE B 1 230 ? 70.093 8.654 -72.089 1.00 32.47 210 ILE B O 1
ATOM 4445 N N . VAL B 1 231 ? 70.348 10.866 -72.439 1.00 32.58 211 VAL B N 1
ATOM 4446 C CA . VAL B 1 231 ? 71.612 10.947 -71.715 1.00 31.69 211 VAL B CA 1
ATOM 4447 C C . VAL B 1 231 ? 71.399 10.514 -70.269 1.00 32.72 211 VAL B C 1
ATOM 4448 O O . VAL B 1 231 ? 72.138 9.681 -69.738 1.00 31.37 211 VAL B O 1
ATOM 4452 N N . GLU B 1 232 ? 70.367 11.081 -69.648 1.00 31.44 212 GLU B N 1
ATOM 4453 C CA . GLU B 1 232 ? 70.034 10.791 -68.260 1.00 32.29 212 GLU B CA 1
ATOM 4454 C C . GLU B 1 232 ? 69.719 9.316 -68.003 1.00 30.86 212 GLU B C 1
ATOM 4455 O O . GLU B 1 232 ? 69.802 8.848 -66.870 1.00 29.56 212 GLU B O 1
ATOM 4461 N N . LEU B 1 233 ? 69.348 8.585 -69.049 1.00 29.07 213 LEU B N 1
ATOM 4462 C CA . LEU B 1 233 ? 69.043 7.168 -68.901 1.00 26.72 213 LEU B CA 1
ATOM 4463 C C . LEU B 1 233 ? 70.314 6.333 -68.773 1.00 26.17 213 LEU B C 1
ATOM 4464 O O . LEU B 1 233 ? 70.260 5.157 -68.402 1.00 24.55 213 LEU B O 1
ATOM 4469 N N . GLY B 1 234 ? 71.456 6.940 -69.079 1.00 26.91 214 GLY B N 1
ATOM 4470 C CA . GLY B 1 234 ? 72.715 6.223 -68.986 1.00 29.37 214 GLY B CA 1
ATOM 4471 C C . GLY B 1 234 ? 72.703 4.914 -69.758 1.00 32.28 214 GLY B C 1
ATOM 4472 O O . GLY B 1 234 ? 72.228 4.861 -70.898 1.00 32.97 214 GLY B O 1
ATOM 4473 N N . GLU B 1 235 ? 73.228 3.859 -69.134 1.00 32.70 215 GLU B N 1
ATOM 4474 C CA . GLU B 1 235 ? 73.287 2.530 -69.740 1.00 33.07 215 GLU B CA 1
ATOM 4475 C C . GLU B 1 235 ? 71.912 2.043 -70.172 1.00 32.21 215 GLU B C 1
ATOM 4476 O O . GLU B 1 235 ? 71.783 1.287 -71.138 1.00 31.61 215 GLU B O 1
ATOM 4482 N N . GLU B 1 236 ? 70.886 2.472 -69.447 1.00 31.31 216 GLU B N 1
ATOM 4483 C CA . GLU B 1 236 ? 69.515 2.080 -69.749 1.00 31.75 216 GLU B CA 1
ATOM 4484 C C . GLU B 1 236 ? 68.967 2.773 -70.996 1.00 29.73 216 GLU B C 1
ATOM 4485 O O . GLU B 1 236 ? 67.813 2.558 -71.374 1.00 27.42 216 GLU B O 1
ATOM 4491 N N . GLY B 1 237 ? 69.793 3.603 -71.626 1.00 29.59 217 GLY B N 1
ATOM 4492 C CA . GLY B 1 237 ? 69.359 4.307 -72.821 1.00 28.94 217 GLY B CA 1
ATOM 4493 C C . GLY B 1 237 ? 69.954 3.758 -74.109 1.00 28.67 217 GLY B C 1
ATOM 4494 O O . GLY B 1 237 ? 69.823 4.379 -75.159 1.00 30.55 217 GLY B O 1
ATOM 4495 N N . ARG B 1 238 ? 70.600 2.595 -74.039 1.00 27.76 218 ARG B N 1
ATOM 4496 C CA . ARG B 1 238 ? 71.219 1.978 -75.214 1.00 27.23 218 ARG B CA 1
ATOM 4497 C C . ARG B 1 238 ? 70.225 1.669 -76.339 1.00 26.37 218 ARG B C 1
ATOM 4498 O O . ARG B 1 238 ? 70.434 2.074 -77.476 1.00 27.33 218 ARG B O 1
ATOM 4506 N N . LEU B 1 239 ? 69.160 0.935 -76.028 1.00 24.84 219 LEU B N 1
ATOM 4507 C CA . LEU B 1 239 ? 68.146 0.596 -77.025 1.00 25.62 219 LEU B CA 1
ATOM 4508 C C . LEU B 1 239 ? 67.473 1.854 -77.567 1.00 24.64 219 LEU B C 1
ATOM 4509 O O . LEU B 1 239 ? 67.188 1.945 -78.761 1.00 24.18 219 LEU B O 1
ATOM 4514 N N . ALA B 1 240 ? 67.225 2.819 -76.686 1.00 24.52 220 ALA B N 1
ATOM 4515 C CA . ALA B 1 240 ? 66.596 4.077 -77.087 1.00 23.72 220 ALA B CA 1
ATOM 4516 C C . ALA B 1 240 ? 67.455 4.795 -78.117 1.00 23.72 220 ALA B C 1
ATOM 4517 O O . ALA B 1 240 ? 66.934 5.317 -79.106 1.00 24.10 220 ALA B O 1
ATOM 4519 N N . ARG B 1 241 ? 68.768 4.818 -77.894 1.00 22.46 221 ARG B N 1
ATOM 4520 C CA . ARG B 1 241 ? 69.688 5.472 -78.831 1.00 25.40 221 ARG B CA 1
ATOM 4521 C C . ARG B 1 241 ? 69.662 4.762 -80.192 1.00 25.24 221 ARG B C 1
ATOM 4522 O O . ARG B 1 241 ? 69.583 5.406 -81.243 1.00 24.86 221 ARG B O 1
ATOM 4530 N N . MET B 1 242 ? 69.745 3.435 -80.169 1.00 26.77 222 MET B N 1
ATOM 4531 C CA . MET B 1 242 ? 69.718 2.654 -81.405 1.00 26.79 222 MET B CA 1
ATOM 4532 C C . MET B 1 242 ? 68.435 2.922 -82.190 1.00 26.97 222 MET B C 1
ATOM 4533 O O . MET B 1 242 ? 68.451 2.999 -83.423 1.00 26.12 222 MET B O 1
ATOM 4538 N N . GLN B 1 243 ? 67.324 3.065 -81.474 1.00 25.46 223 GLN B N 1
ATOM 4539 C CA . GLN B 1 243 ? 66.052 3.334 -82.129 1.00 27.92 223 GLN B CA 1
ATOM 4540 C C . GLN B 1 243 ? 66.058 4.712 -82.786 1.00 28.20 223 GLN B C 1
ATOM 4541 O O . GLN B 1 243 ? 65.583 4.864 -83.912 1.00 27.43 223 GLN B O 1
ATOM 4547 N N . LEU B 1 244 ? 66.589 5.711 -82.083 1.00 29.14 224 LEU B N 1
ATOM 4548 C CA . LEU B 1 244 ? 66.654 7.066 -82.627 1.00 29.09 224 LEU B CA 1
ATOM 4549 C C . LEU B 1 244 ? 67.547 7.108 -83.862 1.00 27.60 224 LEU B C 1
ATOM 4550 O O . LEU B 1 244 ? 67.250 7.815 -84.824 1.00 26.16 224 LEU B O 1
ATOM 4555 N N . ARG B 1 245 ? 68.635 6.350 -83.831 1.00 25.79 225 ARG B N 1
ATOM 4556 C CA . ARG B 1 245 ? 69.556 6.306 -84.961 1.00 28.05 225 ARG B CA 1
ATOM 4557 C C . ARG B 1 245 ? 68.914 5.675 -86.203 1.00 27.62 225 ARG B C 1
ATOM 4558 O O . ARG B 1 245 ? 69.027 6.213 -87.301 1.00 25.42 225 ARG B O 1
ATOM 4566 N N . GLU B 1 246 ? 68.257 4.530 -86.028 1.00 26.95 226 GLU B N 1
ATOM 4567 C CA . GLU B 1 246 ? 67.612 3.844 -87.143 1.00 26.70 226 GLU B CA 1
ATOM 4568 C C . GLU B 1 246 ? 66.526 4.697 -87.767 1.00 26.14 226 GLU B C 1
ATOM 4569 O O . GLU B 1 246 ? 66.342 4.679 -88.976 1.00 25.82 226 GLU B O 1
ATOM 4575 N N . LEU B 1 247 ? 65.802 5.434 -86.934 1.00 26.27 227 LEU B N 1
ATOM 4576 C CA . LEU B 1 247 ? 64.723 6.293 -87.408 1.00 27.52 227 LEU B CA 1
ATOM 4577 C C . LEU B 1 247 ? 65.146 7.568 -88.120 1.00 28.48 227 LEU B C 1
ATOM 4578 O O . LEU B 1 247 ? 64.500 7.980 -89.080 1.00 28.26 227 LEU B O 1
ATOM 4583 N N . THR B 1 248 ? 66.215 8.199 -87.650 1.00 29.29 228 THR B N 1
ATOM 4584 C CA . THR B 1 248 ? 66.665 9.465 -88.229 1.00 35.13 228 THR B CA 1
ATOM 4585 C C . THR B 1 248 ? 67.988 9.382 -88.968 1.00 37.53 228 THR B C 1
ATOM 4586 O O . THR B 1 248 ? 68.557 10.404 -89.352 1.00 37.34 228 THR B O 1
ATOM 4590 N N . GLU B 1 249 ? 68.458 8.157 -89.173 1.00 41.46 229 GLU B N 1
ATOM 4591 C CA . GLU B 1 249 ? 69.718 7.889 -89.860 1.00 45.74 229 GLU B CA 1
ATOM 4592 C C . GLU B 1 249 ? 70.159 8.999 -90.822 1.00 45.65 229 GLU B C 1
ATOM 4593 O O . GLU B 1 249 ? 70.823 9.953 -90.408 1.00 48.47 229 GLU B O 1
ATOM 4599 N N . ASP B 1 250 ? 69.781 8.889 -92.093 1.00 43.00 230 ASP B N 1
ATOM 4600 C CA . ASP B 1 250 ? 70.195 9.881 -93.086 1.00 41.16 230 ASP B CA 1
ATOM 4601 C C . ASP B 1 250 ? 69.277 11.083 -93.301 1.00 37.36 230 ASP B C 1
ATOM 4602 O O . ASP B 1 250 ? 69.332 11.725 -94.351 1.00 36.77 230 ASP B O 1
ATOM 4607 N N . VAL B 1 251 ? 68.455 11.413 -92.317 1.00 34.01 231 VAL B N 1
ATOM 4608 C CA . VAL B 1 251 ? 67.552 12.541 -92.465 1.00 32.10 231 VAL B CA 1
ATOM 4609 C C . VAL B 1 251 ? 68.283 13.875 -92.636 1.00 33.78 231 VAL B C 1
ATOM 4610 O O . VAL B 1 251 ? 67.966 14.643 -93.548 1.00 31.02 231 VAL B O 1
ATOM 4614 N N . ASP B 1 252 ? 69.260 14.143 -91.772 1.00 33.91 232 ASP B N 1
ATOM 4615 C CA . ASP B 1 252 ? 70.020 15.392 -91.837 1.00 36.95 232 ASP B CA 1
ATOM 4616 C C . ASP B 1 252 ? 70.654 15.622 -93.213 1.00 35.06 232 ASP B C 1
ATOM 4617 O O . ASP B 1 252 ? 70.508 16.694 -93.797 1.00 35.42 232 ASP B O 1
ATOM 4622 N N . ASP B 1 253 ? 71.341 14.612 -93.734 1.00 35.91 233 ASP B N 1
ATOM 4623 C CA . ASP B 1 253 ? 71.979 14.711 -95.041 1.00 36.62 233 ASP B CA 1
ATOM 4624 C C . ASP B 1 253 ? 70.940 15.047 -96.103 1.00 35.94 233 ASP B C 1
ATOM 4625 O O . ASP B 1 253 ? 71.136 15.924 -96.947 1.00 36.04 233 ASP B O 1
ATOM 4630 N N . LEU B 1 254 ? 69.822 14.342 -96.035 1.00 33.86 234 LEU B N 1
ATOM 4631 C CA . LEU B 1 254 ? 68.739 14.522 -96.977 1.00 32.17 234 LEU B CA 1
ATOM 4632 C C . LEU B 1 254 ? 68.224 15.963 -96.959 1.00 30.45 234 LEU B C 1
ATOM 4633 O O . LEU B 1 254 ? 67.975 16.552 -98.012 1.00 29.88 234 LEU B O 1
ATOM 4638 N N . LEU B 1 255 ? 68.068 16.533 -95.770 1.00 28.35 235 LEU B N 1
ATOM 4639 C CA . LEU B 1 255 ? 67.593 17.910 -95.660 1.00 28.52 235 LEU B CA 1
ATOM 4640 C C . LEU B 1 255 ? 68.614 18.890 -96.243 1.00 27.85 235 LEU B C 1
ATOM 4641 O O . LEU B 1 255 ? 68.243 19.858 -96.904 1.00 26.72 235 LEU B O 1
ATOM 4646 N N . VAL B 1 256 ? 69.896 18.630 -95.999 1.00 29.07 236 VAL B N 1
ATOM 4647 C CA . VAL B 1 256 ? 70.962 19.484 -96.511 1.00 31.24 236 VAL B CA 1
ATOM 4648 C C . VAL B 1 256 ? 70.975 19.450 -98.042 1.00 31.05 236 VAL B C 1
ATOM 4649 O O . VAL B 1 256 ? 71.125 20.486 -98.691 1.00 31.71 236 VAL B O 1
ATOM 4653 N N . LEU B 1 257 ? 70.807 18.262 -98.615 1.00 29.72 237 LEU B N 1
ATOM 4654 C CA . LEU B 1 257 ? 70.790 18.121 -100.065 1.00 29.67 237 LEU B CA 1
ATOM 4655 C C . LEU B 1 257 ? 69.578 18.819 -100.691 1.00 30.20 237 LEU B C 1
ATOM 4656 O O . LEU B 1 257 ? 69.671 19.349 -101.807 1.00 29.17 237 LEU B O 1
ATOM 4661 N N . LEU B 1 258 ? 68.447 18.818 -99.983 1.00 27.54 238 LEU B N 1
ATOM 4662 C CA . LEU B 1 258 ? 67.238 19.474 -100.484 1.00 27.71 238 LEU B CA 1
ATOM 4663 C C . LEU B 1 258 ? 67.457 20.983 -100.516 1.00 27.20 238 LEU B C 1
ATOM 4664 O O . LEU B 1 258 ? 67.042 21.664 -101.453 1.00 27.28 238 LEU B O 1
ATOM 4669 N N . ILE B 1 259 ? 68.102 21.492 -99.472 1.00 27.63 239 ILE B N 1
ATOM 4670 C CA . ILE B 1 259 ? 68.398 22.908 -99.366 1.00 28.17 239 ILE B CA 1
ATOM 4671 C C . ILE B 1 259 ? 69.297 23.294 -100.533 1.00 28.64 239 ILE B C 1
ATOM 4672 O O . ILE B 1 259 ? 69.056 24.293 -101.200 1.00 30.30 239 ILE B O 1
ATOM 4677 N N . MET B 1 260 ? 70.312 22.479 -100.800 1.00 28.57 240 MET B N 1
ATOM 4678 C CA . MET B 1 260 ? 71.232 22.739 -101.899 1.00 29.68 240 MET B CA 1
ATOM 4679 C C . MET B 1 260 ? 70.538 22.670 -103.257 1.00 30.76 240 MET B C 1
ATOM 4680 O O . MET B 1 260 ? 70.879 23.422 -104.181 1.00 29.58 240 MET B O 1
ATOM 4685 N N . ASP B 1 261 ? 69.566 21.768 -103.385 1.00 29.86 241 ASP B N 1
ATOM 4686 C CA . ASP B 1 261 ? 68.852 21.610 -104.649 1.00 29.68 241 ASP B CA 1
ATOM 4687 C C . ASP B 1 261 ? 67.783 22.657 -104.914 1.00 28.85 241 ASP B C 1
ATOM 4688 O O . ASP B 1 261 ? 67.453 22.920 -106.066 1.00 27.61 241 ASP B O 1
ATOM 4693 N N . TYR B 1 262 ? 67.233 23.250 -103.863 1.00 29.26 242 TYR B N 1
ATOM 4694 C CA . TYR B 1 262 ? 66.162 24.220 -104.061 1.00 31.67 242 TYR B CA 1
ATOM 4695 C C . TYR B 1 262 ? 66.396 25.646 -103.594 1.00 32.53 242 TYR B C 1
ATOM 4696 O O . TYR B 1 262 ? 65.514 26.489 -103.746 1.00 33.19 242 TYR B O 1
ATOM 4705 N N . SER B 1 263 ? 67.560 25.933 -103.023 1.00 34.05 243 SER B N 1
ATOM 4706 C CA . SER B 1 263 ? 67.812 27.296 -102.584 1.00 37.88 243 SER B CA 1
ATOM 4707 C C . SER B 1 263 ? 67.771 28.180 -103.834 1.00 39.28 243 SER B C 1
ATOM 4708 O O . SER B 1 263 ? 68.085 27.725 -104.937 1.00 37.00 243 SER B O 1
ATOM 4711 N N . SER B 1 264 ? 67.362 29.434 -103.664 1.00 41.04 244 SER B N 1
ATOM 4712 C CA . SER B 1 264 ? 67.248 30.356 -104.790 1.00 44.01 244 SER B CA 1
ATOM 4713 C C . SER B 1 264 ? 68.546 30.495 -105.577 1.00 45.23 244 SER B C 1
ATOM 4714 O O . SER B 1 264 ? 68.537 30.552 -106.807 1.00 44.80 244 SER B O 1
ATOM 4717 N N . GLU B 1 265 ? 69.663 30.552 -104.865 1.00 48.61 245 GLU B N 1
ATOM 4718 C CA . GLU B 1 265 ? 70.961 30.662 -105.512 1.00 51.28 245 GLU B CA 1
ATOM 4719 C C . GLU B 1 265 ? 71.856 29.536 -105.001 1.00 51.31 245 GLU B C 1
ATOM 4720 O O . GLU B 1 265 ? 71.645 29.013 -103.906 1.00 50.54 245 GLU B O 1
ATOM 4726 N N . GLU B 1 266 ? 72.842 29.161 -105.809 1.00 50.97 246 GLU B N 1
ATOM 4727 C CA . GLU B 1 266 ? 73.782 28.104 -105.460 1.00 50.82 246 GLU B CA 1
ATOM 4728 C C . GLU B 1 266 ? 74.238 28.303 -104.011 1.00 50.65 246 GLU B C 1
ATOM 4729 O O . GLU B 1 266 ? 74.574 29.416 -103.607 1.00 51.54 246 GLU B O 1
ATOM 4735 N N . VAL B 1 267 ? 74.226 27.228 -103.227 1.00 49.15 247 VAL B N 1
ATOM 4736 C CA . VAL B 1 267 ? 74.637 27.300 -101.828 1.00 48.73 247 VAL B CA 1
ATOM 4737 C C . VAL B 1 267 ? 75.624 26.195 -101.468 1.00 47.35 247 VAL B C 1
ATOM 4738 O O . VAL B 1 267 ? 75.462 25.046 -101.876 1.00 47.69 247 VAL B O 1
ATOM 4742 N N . GLU B 1 268 ? 76.647 26.548 -100.699 1.00 47.09 248 GLU B N 1
ATOM 4743 C CA . GLU B 1 268 ? 77.657 25.582 -100.283 1.00 46.40 248 GLU B CA 1
ATOM 4744 C C . GLU B 1 268 ? 77.061 24.611 -99.262 1.00 46.46 248 GLU B C 1
ATOM 4745 O O . GLU B 1 268 ? 76.105 24.948 -98.557 1.00 44.23 248 GLU B O 1
ATOM 4751 N N . GLU B 1 269 ? 77.626 23.409 -99.186 1.00 46.11 249 GLU B N 1
ATOM 4752 C CA . GLU B 1 269 ? 77.138 22.402 -98.258 1.00 47.49 249 GLU B CA 1
ATOM 4753 C C . GLU B 1 269 ? 77.153 22.900 -96.822 1.00 47.47 249 GLU B C 1
ATOM 4754 O O . GLU B 1 269 ? 76.151 22.792 -96.116 1.00 46.85 249 GLU B O 1
ATOM 4760 N N . GLU B 1 270 ? 78.286 23.448 -96.389 1.00 47.72 250 GLU B N 1
ATOM 4761 C CA . GLU B 1 270 ? 78.396 23.948 -95.025 1.00 47.75 250 GLU B CA 1
ATOM 4762 C C . GLU B 1 270 ? 77.285 24.947 -94.741 1.00 46.17 250 GLU B C 1
ATOM 4763 O O . GLU B 1 270 ? 76.654 24.903 -93.686 1.00 45.95 250 GLU B O 1
ATOM 4769 N N . THR B 1 271 ? 77.045 25.848 -95.688 1.00 45.14 251 THR B N 1
ATOM 4770 C CA . THR B 1 271 ? 75.999 26.849 -95.524 1.00 44.13 251 THR B CA 1
ATOM 4771 C C . THR B 1 271 ? 74.640 26.170 -95.388 1.00 44.31 251 THR B C 1
ATOM 4772 O O . THR B 1 271 ? 73.767 26.650 -94.659 1.00 43.64 251 THR B O 1
ATOM 4776 N N . ALA B 1 272 ? 74.460 25.059 -96.099 1.00 42.28 252 ALA B N 1
ATOM 4777 C CA . ALA B 1 272 ? 73.206 24.317 -96.040 1.00 42.09 252 ALA B CA 1
ATOM 4778 C C . ALA B 1 272 ? 73.072 23.668 -94.664 1.00 41.34 252 ALA B C 1
ATOM 4779 O O . ALA B 1 272 ? 71.997 23.670 -94.068 1.00 39.79 252 ALA B O 1
ATOM 4781 N N . GLN B 1 273 ? 74.176 23.125 -94.162 1.00 41.91 253 GLN B N 1
ATOM 4782 C CA . GLN B 1 273 ? 74.185 22.480 -92.856 1.00 43.85 253 GLN B CA 1
ATOM 4783 C C . GLN B 1 273 ? 73.906 23.500 -91.758 1.00 44.05 253 GLN B C 1
ATOM 4784 O O . GLN B 1 273 ? 73.317 23.169 -90.725 1.00 43.03 253 GLN B O 1
ATOM 4790 N N . ASN B 1 274 ? 74.329 24.741 -91.981 1.00 44.83 254 ASN B N 1
ATOM 4791 C CA . ASN B 1 274 ? 74.094 25.788 -90.998 1.00 45.57 254 ASN B CA 1
ATOM 4792 C C . ASN B 1 274 ? 72.638 26.220 -91.050 1.00 45.24 254 ASN B C 1
ATOM 4793 O O . ASN B 1 274 ? 72.061 26.597 -90.029 1.00 46.53 254 ASN B O 1
ATOM 4798 N N . ILE B 1 275 ? 72.048 26.167 -92.241 1.00 43.48 255 ILE B N 1
ATOM 4799 C CA . ILE B 1 275 ? 70.637 26.504 -92.404 1.00 43.24 255 ILE B CA 1
ATOM 4800 C C . ILE B 1 275 ? 69.863 25.482 -91.561 1.00 42.58 255 ILE B C 1
ATOM 4801 O O . ILE B 1 275 ? 68.974 25.834 -90.786 1.00 41.25 255 ILE B O 1
ATOM 4806 N N . LEU B 1 276 ? 70.228 24.213 -91.722 1.00 42.25 256 LEU B N 1
ATOM 4807 C CA . LEU B 1 276 ? 69.596 23.113 -91.002 1.00 43.06 256 LEU B CA 1
ATOM 4808 C C . LEU B 1 276 ? 69.673 23.279 -89.486 1.00 43.95 256 LEU B C 1
ATOM 4809 O O . LEU B 1 276 ? 68.659 23.164 -88.791 1.00 42.92 256 LEU B O 1
ATOM 4814 N N . GLN B 1 277 ? 70.879 23.537 -88.982 1.00 45.90 257 GLN B N 1
ATOM 4815 C CA . GLN B 1 277 ? 71.106 23.711 -87.549 1.00 47.42 257 GLN B CA 1
ATOM 4816 C C . GLN B 1 277 ? 70.253 24.817 -86.956 1.00 47.72 257 GLN B C 1
ATOM 4817 O O . GLN B 1 277 ? 69.780 24.711 -85.821 1.00 46.98 257 GLN B O 1
ATOM 4823 N N . ASP B 1 278 ? 70.054 25.880 -87.725 1.00 48.17 258 ASP B N 1
ATOM 4824 C CA . ASP B 1 278 ? 69.260 27.003 -87.258 1.00 49.53 258 ASP B CA 1
ATOM 4825 C C . ASP B 1 278 ? 67.779 26.656 -87.125 1.00 49.68 258 ASP B C 1
ATOM 4826 O O . ASP B 1 278 ? 67.152 26.986 -86.120 1.00 49.74 258 ASP B O 1
ATOM 4831 N N . PHE B 1 279 ? 67.215 25.993 -88.130 1.00 49.73 259 PHE B N 1
ATOM 4832 C CA . PHE B 1 279 ? 65.803 25.629 -88.077 1.00 50.63 259 PHE B CA 1
ATOM 4833 C C . PHE B 1 279 ? 65.535 24.493 -87.094 1.00 50.76 259 PHE B C 1
ATOM 4834 O O . PHE B 1 279 ? 64.391 24.239 -86.725 1.00 49.72 259 PHE B O 1
ATOM 4842 N N . ILE B 1 280 ? 66.600 23.826 -86.664 1.00 52.67 260 ILE B N 1
ATOM 4843 C CA . ILE B 1 280 ? 66.497 22.721 -85.721 1.00 54.50 260 ILE B CA 1
ATOM 4844 C C . ILE B 1 280 ? 66.609 23.195 -84.270 1.00 56.99 260 ILE B C 1
ATOM 4845 O O . ILE B 1 280 ? 66.345 22.435 -83.338 1.00 58.06 260 ILE B O 1
ATOM 4850 N N . THR B 1 281 ? 66.985 24.456 -84.077 1.00 59.06 261 THR B N 1
ATOM 4851 C CA . THR B 1 281 ? 67.125 24.992 -82.730 1.00 61.61 261 THR B CA 1
ATOM 4852 C C . THR B 1 281 ? 66.581 26.410 -82.559 1.00 63.86 261 THR B C 1
ATOM 4853 O O . THR B 1 281 ? 65.565 26.617 -81.891 1.00 64.29 261 THR B O 1
ATOM 4857 N N . ARG B 1 282 ? 67.258 27.379 -83.166 1.00 65.63 262 ARG B N 1
ATOM 4858 C CA . ARG B 1 282 ? 66.869 28.786 -83.062 1.00 67.76 262 ARG B CA 1
ATOM 4859 C C . ARG B 1 282 ? 65.549 29.177 -83.728 1.00 68.40 262 ARG B C 1
ATOM 4860 O O . ARG B 1 282 ? 64.544 29.407 -83.052 1.00 69.05 262 ARG B O 1
ATOM 4868 N N . ARG B 1 283 ? 65.566 29.260 -85.055 1.00 69.03 263 ARG B N 1
ATOM 4869 C CA . ARG B 1 283 ? 64.399 29.655 -85.837 1.00 69.84 263 ARG B CA 1
ATOM 4870 C C . ARG B 1 283 ? 63.249 28.654 -85.817 1.00 70.33 263 ARG B C 1
ATOM 4871 O O . ARG B 1 283 ? 63.432 27.488 -85.464 1.00 71.26 263 ARG B O 1
ATOM 4879 N N . GLU B 1 284 ? 62.062 29.124 -86.196 1.00 70.53 264 GLU B N 1
ATOM 4880 C CA . GLU B 1 284 ? 60.868 28.282 -86.247 1.00 70.27 264 GLU B CA 1
ATOM 4881 C C . GLU B 1 284 ? 60.520 27.914 -87.689 1.00 69.46 264 GLU B C 1
ATOM 4882 O O . GLU B 1 284 ? 60.368 28.785 -88.549 1.00 69.30 264 GLU B O 1
ATOM 4888 N N . PRO B 1 285 ? 60.381 26.609 -87.966 1.00 68.56 265 PRO B N 1
ATOM 4889 C CA . PRO B 1 285 ? 60.056 26.102 -89.301 1.00 67.20 265 PRO B CA 1
ATOM 4890 C C . PRO B 1 285 ? 58.655 26.410 -89.830 1.00 65.68 265 PRO B C 1
ATOM 4891 O O . PRO B 1 285 ? 57.826 25.509 -89.964 1.00 65.96 265 PRO B O 1
ATOM 4895 N N . SER B 1 286 ? 58.392 27.679 -90.127 1.00 63.69 266 SER B N 1
ATOM 4896 C CA . SER B 1 286 ? 57.101 28.067 -90.687 1.00 61.32 266 SER B CA 1
ATOM 4897 C C . SER B 1 286 ? 57.319 28.191 -92.194 1.00 59.98 266 SER B C 1
ATOM 489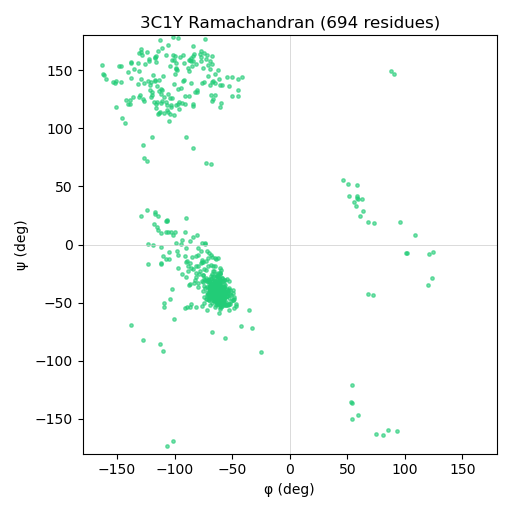8 O O . SER B 1 286 ? 58.424 28.507 -92.645 1.00 59.30 266 SER B O 1
ATOM 4901 N N . PRO B 1 287 ? 56.269 27.948 -92.992 1.00 58.20 267 PRO B N 1
ATOM 4902 C CA . PRO B 1 287 ? 56.359 28.027 -94.453 1.00 56.49 267 PRO B CA 1
ATOM 4903 C C . PRO B 1 287 ? 57.151 29.228 -94.961 1.00 55.14 267 PRO B C 1
ATOM 4904 O O . PRO B 1 287 ? 58.257 29.086 -95.486 1.00 52.88 267 PRO B O 1
ATOM 4908 N N . ILE B 1 288 ? 56.571 30.411 -94.795 1.00 54.85 268 ILE B N 1
ATOM 4909 C CA . ILE B 1 288 ? 57.189 31.651 -95.240 1.00 54.63 268 ILE B CA 1
ATOM 4910 C C . ILE B 1 288 ? 58.620 31.821 -94.741 1.00 52.43 268 ILE B C 1
ATOM 4911 O O . ILE B 1 288 ? 59.504 32.235 -95.491 1.00 52.04 268 ILE B O 1
ATOM 4916 N N . SER B 1 289 ? 58.852 31.496 -93.477 1.00 50.92 269 SER B N 1
ATOM 4917 C CA . SER B 1 289 ? 60.183 31.627 -92.900 1.00 49.31 269 SER B CA 1
ATOM 4918 C C . SER B 1 289 ? 61.199 30.748 -93.630 1.00 47.39 269 SER B C 1
ATOM 4919 O O . SER B 1 289 ? 62.317 31.184 -93.916 1.00 47.26 269 SER B O 1
ATOM 4922 N N . ILE B 1 290 ? 60.813 29.511 -93.931 1.00 44.21 270 ILE B N 1
ATOM 4923 C CA . ILE B 1 290 ? 61.715 28.599 -94.629 1.00 41.98 270 ILE B CA 1
ATOM 4924 C C . ILE B 1 290 ? 61.943 29.093 -96.057 1.00 41.91 270 ILE B C 1
ATOM 4925 O O . ILE B 1 290 ? 63.074 29.125 -96.536 1.00 40.59 270 ILE B O 1
ATOM 4930 N N . SER B 1 291 ? 60.872 29.499 -96.728 1.00 43.35 271 SER B N 1
ATOM 4931 C CA . SER B 1 291 ? 60.994 29.998 -98.091 1.00 45.86 271 SER B CA 1
ATOM 4932 C C . SER B 1 291 ? 61.880 31.244 -98.107 1.00 46.39 271 SER B C 1
ATOM 4933 O O . SER B 1 291 ? 62.660 31.450 -99.036 1.00 46.33 271 SER B O 1
ATOM 4936 N N . ARG B 1 292 ? 61.758 32.063 -97.067 1.00 47.98 272 ARG B N 1
ATOM 4937 C CA . ARG B 1 292 ? 62.552 33.283 -96.934 1.00 48.62 272 ARG B CA 1
ATOM 4938 C C . ARG B 1 292 ? 64.043 32.965 -96.885 1.00 47.98 272 ARG B C 1
ATOM 4939 O O . ARG B 1 292 ? 64.833 33.532 -97.637 1.00 48.25 272 ARG B O 1
ATOM 4947 N N . VAL B 1 293 ? 64.418 32.055 -95.992 1.00 46.73 273 VAL B N 1
ATOM 4948 C CA . VAL B 1 293 ? 65.808 31.659 -95.822 1.00 44.71 273 VAL B CA 1
ATOM 4949 C C . VAL B 1 293 ? 66.367 30.938 -97.047 1.00 45.39 273 VAL B C 1
ATOM 4950 O O . VAL B 1 293 ? 67.580 30.897 -97.242 1.00 45.25 273 VAL B O 1
ATOM 4954 N N . LEU B 1 294 ? 65.488 30.364 -97.864 1.00 45.55 274 LEU B N 1
ATOM 4955 C CA . LEU B 1 294 ? 65.926 29.672 -99.072 1.00 46.97 274 LEU B CA 1
ATOM 4956 C C . LEU B 1 294 ? 66.321 30.688 -100.140 1.00 48.87 274 LEU B C 1
ATOM 4957 O O . LEU B 1 294 ? 66.974 30.342 -101.123 1.00 49.74 274 LEU B O 1
ATOM 4962 N N . GLY B 1 295 ? 65.916 31.940 -99.938 1.00 50.81 275 GLY B N 1
ATOM 4963 C CA . GLY B 1 295 ? 66.245 32.993 -100.884 1.00 52.01 275 GLY B CA 1
ATOM 4964 C C . GLY B 1 295 ? 65.070 33.492 -101.702 1.00 52.65 275 GLY B C 1
ATOM 4965 O O . GLY B 1 295 ? 65.251 34.268 -102.637 1.00 54.32 275 GLY B O 1
ATOM 4966 N N . TYR B 1 296 ? 63.864 33.056 -101.355 1.00 53.07 276 TYR B N 1
ATOM 4967 C CA . TYR B 1 296 ? 62.663 33.467 -102.076 1.00 53.92 276 TYR B CA 1
ATOM 4968 C C . TYR B 1 296 ? 61.901 34.538 -101.303 1.00 56.47 276 TYR B C 1
ATOM 4969 O O . TYR B 1 296 ? 61.561 34.355 -100.133 1.00 56.34 276 TYR B O 1
ATOM 4978 N N . ASP B 1 297 ? 61.640 35.659 -101.968 1.00 59.47 277 ASP B N 1
ATOM 4979 C CA . ASP B 1 297 ? 60.922 36.771 -101.358 1.00 62.29 277 ASP B CA 1
ATOM 4980 C C . ASP B 1 297 ? 59.421 36.533 -101.458 1.00 63.14 277 ASP B C 1
ATOM 4981 O O . ASP B 1 297 ? 58.759 37.041 -102.365 1.00 63.09 277 ASP B O 1
ATOM 4986 N N . VAL B 1 298 ? 58.891 35.758 -100.520 1.00 63.97 278 VAL B N 1
ATOM 4987 C CA . VAL B 1 298 ? 57.470 35.450 -100.508 1.00 64.84 278 VAL B CA 1
ATOM 4988 C C . VAL B 1 298 ? 56.795 36.145 -99.335 1.00 65.69 278 VAL B C 1
ATOM 4989 O O . VAL B 1 298 ? 57.386 36.289 -98.264 1.00 66.42 278 VAL B O 1
ATOM 4993 N N . GLN B 1 299 ? 55.557 36.577 -99.544 1.00 66.03 279 GLN B N 1
ATOM 4994 C CA . GLN B 1 299 ? 54.808 37.258 -98.498 1.00 66.36 279 GLN B CA 1
ATOM 4995 C C . GLN B 1 299 ? 53.825 36.313 -97.815 1.00 66.21 279 GLN B C 1
ATOM 4996 O O . GLN B 1 299 ? 53.954 36.030 -96.626 1.00 66.54 279 GLN B O 1
ATOM 5002 N N . GLN B 1 300 ? 52.847 35.825 -98.572 1.00 66.54 280 GLN B N 1
ATOM 5003 C CA . GLN B 1 300 ? 51.837 34.919 -98.035 1.00 66.57 280 GLN B CA 1
ATOM 5004 C C . GLN B 1 300 ? 52.140 33.462 -98.377 1.00 66.86 280 GLN B C 1
ATOM 5005 O O . GLN B 1 300 ? 52.690 33.162 -99.438 1.00 67.42 280 GLN B O 1
ATOM 5011 N N . ALA B 1 301 ? 51.771 32.561 -97.472 1.00 66.08 281 ALA B N 1
ATOM 5012 C CA . ALA B 1 301 ? 52.000 31.134 -97.670 1.00 64.59 281 ALA B CA 1
ATOM 5013 C C . ALA B 1 301 ? 51.203 30.600 -98.861 1.00 63.45 281 ALA B C 1
ATOM 5014 O O . ALA B 1 301 ? 51.434 29.482 -99.326 1.00 62.37 281 ALA B O 1
ATOM 5016 N N . ALA B 1 302 ? 50.266 31.404 -99.353 1.00 61.78 282 ALA B N 1
ATOM 5017 C CA . ALA B 1 302 ? 49.444 31.007 -100.490 1.00 60.02 282 ALA B CA 1
ATOM 5018 C C . ALA B 1 302 ? 50.219 31.198 -101.789 1.00 58.87 282 ALA B C 1
ATOM 5019 O O . ALA B 1 302 ? 49.868 30.632 -102.825 1.00 57.71 282 ALA B O 1
ATOM 5021 N N . GLN B 1 303 ? 51.276 32.002 -101.725 1.00 58.06 283 GLN B N 1
ATOM 5022 C CA . GLN B 1 303 ? 52.103 32.263 -102.895 1.00 57.86 283 GLN B CA 1
ATOM 5023 C C . GLN B 1 303 ? 53.050 31.103 -103.182 1.00 56.38 283 GLN B C 1
ATOM 5024 O O . GLN B 1 303 ? 53.501 30.930 -104.313 1.00 56.75 283 GLN B O 1
ATOM 5030 N N . LEU B 1 304 ? 53.345 30.307 -102.156 1.00 54.30 284 LEU B N 1
ATOM 5031 C CA . LEU B 1 304 ? 54.250 29.171 -102.301 1.00 51.56 284 LEU B CA 1
ATOM 5032 C C . LEU B 1 304 ? 53.839 28.228 -103.425 1.00 50.04 284 LEU B C 1
ATOM 5033 O O . LEU B 1 304 ? 54.688 27.759 -104.180 1.00 48.93 284 LEU B O 1
ATOM 5038 N N . ASP B 1 305 ? 52.543 27.951 -103.538 1.00 49.54 285 ASP B N 1
ATOM 5039 C CA . ASP B 1 305 ? 52.039 27.068 -104.591 1.00 50.80 285 ASP B CA 1
ATOM 5040 C C . ASP B 1 305 ? 52.220 27.706 -105.968 1.00 50.52 285 ASP B C 1
ATOM 5041 O O . ASP B 1 305 ? 52.176 27.022 -106.991 1.00 50.07 285 ASP B O 1
ATOM 5046 N N . ASP B 1 306 ? 52.420 29.020 -105.981 1.00 50.37 286 ASP B N 1
ATOM 5047 C CA . ASP B 1 306 ? 52.586 29.768 -107.223 1.00 50.92 286 ASP B CA 1
ATOM 5048 C C . ASP B 1 306 ? 54.021 29.782 -107.743 1.00 48.78 286 ASP B C 1
ATOM 5049 O O . ASP B 1 306 ? 54.251 30.037 -108.924 1.00 49.17 286 ASP B O 1
ATOM 5054 N N . VAL B 1 307 ? 54.986 29.511 -106.870 1.00 45.93 287 VAL B N 1
ATOM 5055 C CA . VAL B 1 307 ? 56.387 29.513 -107.283 1.00 43.56 287 VAL B CA 1
ATOM 5056 C C . VAL B 1 307 ? 56.867 28.139 -107.742 1.00 43.19 287 VAL B C 1
ATOM 5057 O O . VAL B 1 307 ? 56.810 27.169 -106.983 1.00 43.11 287 VAL B O 1
ATOM 5061 N N . LEU B 1 308 ? 57.333 28.065 -108.987 1.00 40.57 288 LEU B N 1
ATOM 5062 C CA . LEU B 1 308 ? 57.852 26.821 -109.549 1.00 39.58 288 LEU B CA 1
ATOM 5063 C C . LEU B 1 308 ? 59.357 26.779 -109.327 1.00 38.27 288 LEU B C 1
ATOM 5064 O O . LEU B 1 308 ? 60.029 27.798 -109.445 1.00 36.73 288 LEU B O 1
ATOM 5069 N N . VAL B 1 309 ? 59.881 25.602 -108.999 1.00 37.21 289 VAL B N 1
ATOM 5070 C CA . VAL B 1 309 ? 61.313 25.445 -108.765 1.00 37.54 289 VAL B CA 1
ATOM 5071 C C . VAL B 1 309 ? 61.820 24.137 -109.352 1.00 36.57 289 VAL B C 1
ATOM 5072 O O . VAL B 1 309 ? 61.094 23.145 -109.413 1.00 37.78 289 VAL B O 1
ATOM 5076 N N . SER B 1 310 ? 63.071 24.141 -109.789 1.00 36.91 290 SER B N 1
ATOM 5077 C CA . SER B 1 310 ? 63.674 22.952 -110.375 1.00 35.99 290 SER B CA 1
ATOM 5078 C C . SER B 1 310 ? 64.907 22.515 -109.594 1.00 34.37 290 SER B C 1
ATOM 5079 O O . SER B 1 310 ? 65.817 23.305 -109.361 1.00 35.24 290 SER B O 1
ATOM 5082 N N . ALA B 1 311 ? 64.922 21.249 -109.191 1.00 33.07 291 ALA B N 1
ATOM 5083 C CA . ALA B 1 311 ? 66.037 20.692 -108.436 1.00 32.03 291 ALA B CA 1
ATOM 5084 C C . ALA B 1 311 ? 67.350 20.799 -109.205 1.00 32.37 291 ALA B C 1
ATOM 5085 O O . ALA B 1 311 ? 67.407 20.541 -110.409 1.00 32.03 291 ALA B O 1
ATOM 5087 N N . ARG B 1 312 ? 68.399 21.179 -108.488 1.00 32.28 292 ARG B N 1
ATOM 5088 C CA . ARG B 1 312 ? 69.731 21.322 -109.053 1.00 32.67 292 ARG B CA 1
ATOM 5089 C C . ARG B 1 312 ? 70.173 19.917 -109.482 1.00 31.72 292 ARG B C 1
ATOM 5090 O O . ARG B 1 312 ? 70.699 19.726 -110.574 1.00 30.97 292 ARG B O 1
ATOM 5098 N N . GLY B 1 313 ? 69.943 18.930 -108.615 1.00 30.67 293 GLY B N 1
ATOM 5099 C CA . GLY B 1 313 ? 70.316 17.563 -108.940 1.00 27.92 293 GLY B CA 1
ATOM 5100 C C . GLY B 1 313 ? 71.237 16.899 -107.934 1.00 27.72 293 GLY B C 1
ATOM 5101 O O . GLY B 1 313 ? 71.511 15.708 -108.045 1.00 27.33 293 GLY B O 1
ATOM 5102 N N . TYR B 1 314 ? 71.711 17.660 -106.952 1.00 27.06 294 TYR B N 1
ATOM 5103 C CA . TYR B 1 314 ? 72.617 17.133 -105.936 1.00 29.13 294 TYR B CA 1
ATOM 5104 C C . TYR B 1 314 ? 72.086 15.888 -105.222 1.00 30.12 294 TYR B C 1
ATOM 5105 O O . TYR B 1 314 ? 72.776 14.871 -105.139 1.00 26.48 294 TYR B O 1
ATOM 5114 N N . ARG B 1 315 ? 70.861 15.978 -104.704 1.00 31.22 295 ARG B N 1
ATOM 5115 C CA . ARG B 1 315 ? 70.251 14.859 -103.992 1.00 31.01 295 ARG B CA 1
ATOM 5116 C C . ARG B 1 315 ? 70.352 13.544 -104.755 1.00 30.07 295 ARG B C 1
ATOM 5117 O O . ARG B 1 315 ? 70.856 12.548 -104.241 1.00 27.69 295 ARG B O 1
ATOM 5125 N N . LEU B 1 316 ? 69.874 13.542 -105.989 1.00 30.90 296 LEU B N 1
ATOM 5126 C CA . LEU B 1 316 ? 69.916 12.332 -106.786 1.00 31.64 296 LEU B CA 1
ATOM 5127 C C . LEU B 1 316 ? 71.329 11.912 -107.174 1.00 32.11 296 LEU B C 1
ATOM 5128 O O . LEU B 1 316 ? 71.655 10.724 -107.165 1.00 29.96 296 LEU B O 1
ATOM 5133 N N . LEU B 1 317 ? 72.170 12.884 -107.512 1.00 31.75 297 LEU B N 1
ATOM 5134 C CA . LEU B 1 317 ? 73.538 12.587 -107.906 1.00 31.18 297 LEU B CA 1
ATOM 5135 C C . LEU B 1 317 ? 74.328 11.912 -106.796 1.00 32.23 297 LEU B C 1
ATOM 5136 O O . LEU B 1 317 ? 75.053 10.953 -107.040 1.00 31.81 297 LEU B O 1
ATOM 5141 N N . LYS B 1 318 ? 74.189 12.416 -105.577 1.00 35.79 298 LYS B N 1
ATOM 5142 C CA . LYS B 1 318 ? 74.927 11.860 -104.453 1.00 39.28 298 LYS B CA 1
ATOM 5143 C C . LYS B 1 318 ? 74.310 10.607 -103.850 1.00 40.60 298 LYS B C 1
ATOM 5144 O O . LYS B 1 318 ? 74.982 9.587 -103.722 1.00 41.84 298 LYS B O 1
ATOM 5150 N N . THR B 1 319 ? 73.035 10.684 -103.481 1.00 41.16 299 THR B N 1
ATOM 5151 C CA . THR B 1 319 ? 72.365 9.552 -102.851 1.00 42.15 299 THR B CA 1
ATOM 5152 C C . THR B 1 319 ? 72.048 8.375 -103.766 1.00 42.30 299 THR B C 1
ATOM 5153 O O . THR B 1 319 ? 72.042 7.232 -103.317 1.00 43.74 299 THR B O 1
ATOM 5157 N N . VAL B 1 320 ? 71.783 8.640 -105.040 1.00 42.04 300 VAL B N 1
ATOM 5158 C CA . VAL B 1 320 ? 71.457 7.568 -105.971 1.00 40.61 300 VAL B CA 1
ATOM 5159 C C . VAL B 1 320 ? 72.586 7.188 -106.929 1.00 41.96 300 VAL B C 1
ATOM 5160 O O . VAL B 1 320 ? 72.879 6.006 -107.103 1.00 42.04 300 VAL B O 1
ATOM 5164 N N . ALA B 1 321 ? 73.224 8.177 -107.550 1.00 40.79 301 ALA B N 1
ATOM 5165 C CA . ALA B 1 321 ? 74.309 7.889 -108.483 1.00 39.82 301 ALA B CA 1
ATOM 5166 C C . ALA B 1 321 ? 75.632 7.713 -107.754 1.00 39.63 301 ALA B C 1
ATOM 5167 O O . ALA B 1 321 ? 76.612 7.277 -108.348 1.00 39.29 301 ALA B O 1
ATOM 5169 N N . ARG B 1 322 ? 75.650 8.058 -106.468 1.00 39.45 302 ARG B N 1
ATOM 5170 C CA . ARG B 1 322 ? 76.849 7.947 -105.639 1.00 39.72 302 ARG B CA 1
ATOM 5171 C C . ARG B 1 322 ? 77.966 8.846 -106.153 1.00 40.68 302 ARG B C 1
ATOM 5172 O O . ARG B 1 322 ? 79.136 8.470 -106.140 1.00 41.26 302 ARG B O 1
ATOM 5180 N N . ILE B 1 323 ? 77.593 10.039 -106.606 1.00 40.51 303 ILE B N 1
ATOM 5181 C CA . ILE B 1 323 ? 78.554 11.012 -107.115 1.00 39.95 303 ILE B CA 1
ATOM 5182 C C . ILE B 1 323 ? 78.905 12.018 -106.021 1.00 40.15 303 ILE B C 1
ATOM 5183 O O . ILE B 1 323 ? 78.033 12.709 -105.503 1.00 40.57 303 ILE B O 1
ATOM 5188 N N . PRO B 1 324 ? 80.191 12.116 -105.658 1.00 41.49 304 PRO B N 1
ATOM 5189 C CA . PRO B 1 324 ? 80.623 13.058 -104.618 1.00 41.86 304 PRO B CA 1
ATOM 5190 C C . PRO B 1 324 ? 80.165 14.488 -104.932 1.00 41.62 304 PRO B C 1
ATOM 5191 O O . PRO B 1 324 ? 80.139 14.897 -106.096 1.00 41.13 304 PRO B O 1
ATOM 5195 N N . LEU B 1 325 ? 79.808 15.245 -103.900 1.00 40.73 305 LEU B N 1
ATOM 5196 C CA . LEU B 1 325 ? 79.349 16.618 -104.095 1.00 41.78 305 LEU B CA 1
ATOM 5197 C C . LEU B 1 325 ? 80.329 17.493 -104.882 1.00 43.02 305 LEU B C 1
ATOM 5198 O O . LEU B 1 325 ? 79.917 18.332 -105.689 1.00 41.23 305 LEU B O 1
ATOM 5203 N N . SER B 1 326 ? 81.623 17.304 -104.641 1.00 43.35 306 SER B N 1
ATOM 5204 C CA . SER B 1 326 ? 82.639 18.086 -105.336 1.00 44.02 306 SER B CA 1
ATOM 5205 C C . SER B 1 326 ? 82.545 17.858 -106.840 1.00 43.38 306 SER B C 1
ATOM 5206 O O . SER B 1 326 ? 82.824 18.755 -107.637 1.00 45.20 306 SER B O 1
ATOM 5209 N N . ILE B 1 327 ? 82.143 16.654 -107.225 1.00 41.52 307 ILE B N 1
ATOM 5210 C CA . ILE B 1 327 ? 82.022 16.312 -108.633 1.00 41.84 307 ILE B CA 1
ATOM 5211 C C . ILE B 1 327 ? 80.621 16.622 -109.143 1.00 42.40 307 ILE B C 1
ATOM 5212 O O . ILE B 1 327 ? 80.429 16.913 -110.325 1.00 42.54 307 ILE B O 1
ATOM 5217 N N . GLY B 1 328 ? 79.646 16.567 -108.241 1.00 41.60 308 GLY B N 1
ATOM 5218 C CA . GLY B 1 328 ? 78.282 16.873 -108.618 1.00 40.52 308 GLY B CA 1
ATOM 5219 C C . GLY B 1 328 ? 78.163 18.345 -108.967 1.00 39.75 308 GLY B C 1
ATOM 5220 O O . GLY B 1 328 ? 77.346 18.730 -109.809 1.00 39.72 308 GLY B O 1
ATOM 5221 N N . TYR B 1 329 ? 78.974 19.177 -108.320 1.00 38.99 309 TYR B N 1
ATOM 5222 C CA . TYR B 1 329 ? 78.941 20.606 -108.607 1.00 39.49 309 TYR B CA 1
ATOM 5223 C C . TYR B 1 329 ? 79.235 20.773 -110.094 1.00 37.70 309 TYR B C 1
ATOM 5224 O O . TYR B 1 329 ? 78.565 21.533 -110.797 1.00 38.16 309 TYR B O 1
ATOM 5233 N N . ASN B 1 330 ? 80.232 20.035 -110.568 1.00 36.49 310 ASN B N 1
ATOM 5234 C CA . ASN B 1 330 ? 80.624 20.087 -111.966 1.00 36.43 310 ASN B CA 1
ATOM 5235 C C . ASN B 1 330 ? 79.456 19.759 -112.888 1.00 35.20 310 ASN B C 1
ATOM 5236 O O . ASN B 1 330 ? 79.213 20.461 -113.875 1.00 34.22 310 ASN B O 1
ATOM 5241 N N . VAL B 1 331 ? 78.729 18.691 -112.568 1.00 34.83 311 VAL B N 1
ATOM 5242 C CA . VAL B 1 331 ? 77.591 18.277 -113.387 1.00 32.83 311 VAL B CA 1
ATOM 5243 C C . VAL B 1 331 ? 76.516 19.366 -113.398 1.00 32.18 311 VAL B C 1
ATOM 5244 O O . VAL B 1 331 ? 75.960 19.699 -114.445 1.00 31.17 311 VAL B O 1
ATOM 5248 N N . VAL B 1 332 ? 76.226 19.923 -112.232 1.00 31.99 312 VAL B N 1
ATOM 5249 C CA . VAL B 1 332 ? 75.220 20.970 -112.148 1.00 36.03 312 VAL B CA 1
ATOM 5250 C C . VAL B 1 332 ? 75.690 22.222 -112.884 1.00 39.15 312 VAL B C 1
ATOM 5251 O O . VAL B 1 332 ? 74.911 22.890 -113.564 1.00 39.06 312 VAL B O 1
ATOM 5255 N N . ARG B 1 333 ? 76.974 22.530 -112.733 1.00 41.48 313 ARG B N 1
ATOM 5256 C CA . ARG B 1 333 ? 77.572 23.693 -113.370 1.00 43.85 313 ARG B CA 1
ATOM 5257 C C . ARG B 1 333 ? 77.282 23.649 -114.872 1.00 44.79 313 ARG B C 1
ATOM 5258 O O . ARG B 1 333 ? 76.978 24.671 -115.488 1.00 45.49 313 ARG B O 1
ATOM 5266 N N . MET B 1 334 ? 77.347 22.456 -115.453 1.00 44.39 314 MET B N 1
ATOM 5267 C CA . MET B 1 334 ? 77.099 22.292 -116.878 1.00 44.81 314 MET B CA 1
ATOM 5268 C C . MET B 1 334 ? 75.631 22.111 -117.266 1.00 44.98 314 MET B C 1
ATOM 5269 O O . MET B 1 334 ? 75.130 22.808 -118.145 1.00 45.42 314 MET B O 1
ATOM 5274 N N . PHE B 1 335 ? 74.935 21.181 -116.619 1.00 43.89 315 PHE B N 1
ATOM 5275 C CA . PHE B 1 335 ? 73.540 20.938 -116.967 1.00 42.20 315 PHE B CA 1
ATOM 5276 C C . PHE B 1 335 ? 72.519 21.788 -116.216 1.00 41.69 315 PHE B C 1
ATOM 5277 O O . PHE B 1 335 ? 71.352 21.853 -116.610 1.00 43.06 315 PHE B O 1
ATOM 5285 N N . LYS B 1 336 ? 72.959 22.432 -115.140 1.00 39.52 316 LYS B N 1
ATOM 5286 C CA . LYS B 1 336 ? 72.106 23.314 -114.350 1.00 40.19 316 LYS B CA 1
ATOM 5287 C C . LYS B 1 336 ? 70.955 22.683 -113.556 1.00 38.91 316 LYS B C 1
ATOM 5288 O O . LYS B 1 336 ? 70.728 23.059 -112.408 1.00 39.31 316 LYS B O 1
ATOM 5294 N N . THR B 1 337 ? 70.231 21.737 -114.147 1.00 36.69 317 THR B N 1
ATOM 5295 C CA . THR B 1 337 ? 69.114 21.112 -113.443 1.00 35.77 317 THR B CA 1
ATOM 5296 C C . THR B 1 337 ? 69.034 19.610 -113.644 1.00 33.87 317 THR B C 1
ATOM 5297 O O . THR B 1 337 ? 69.533 19.079 -114.634 1.00 33.45 317 THR B O 1
ATOM 5301 N N . LEU B 1 338 ? 68.392 18.935 -112.693 1.00 33.68 318 LEU B N 1
ATOM 5302 C CA . LEU B 1 338 ? 68.207 17.489 -112.753 1.00 30.90 318 LEU B CA 1
ATOM 5303 C C . LEU B 1 338 ? 67.487 17.134 -114.048 1.00 28.70 318 LEU B C 1
ATOM 5304 O O . LEU B 1 338 ? 67.810 16.141 -114.693 1.00 27.27 318 LEU B O 1
ATOM 5309 N N . ASP B 1 339 ? 66.504 17.955 -114.412 1.00 29.46 319 ASP B N 1
ATOM 5310 C CA . ASP B 1 339 ? 65.724 17.760 -115.634 1.00 31.38 319 ASP B CA 1
ATOM 5311 C C . ASP B 1 339 ? 66.625 17.621 -116.867 1.00 30.63 319 ASP B C 1
ATOM 5312 O O . ASP B 1 339 ? 66.429 16.732 -117.699 1.00 28.97 319 ASP B O 1
ATOM 5317 N N . GLN B 1 340 ? 67.607 18.507 -116.980 1.00 31.78 320 GLN B N 1
ATOM 5318 C CA . GLN B 1 340 ? 68.552 18.460 -118.094 1.00 33.87 320 GLN B CA 1
ATOM 5319 C C . GLN B 1 340 ? 69.457 17.236 -117.923 1.00 32.38 320 GLN B C 1
ATOM 5320 O O . GLN B 1 340 ? 69.771 16.542 -118.886 1.00 32.28 320 GLN B O 1
ATOM 5326 N N . ILE B 1 341 ? 69.875 16.975 -116.687 1.00 31.04 321 ILE B N 1
ATOM 5327 C CA . ILE B 1 341 ? 70.739 15.832 -116.416 1.00 29.61 321 ILE B CA 1
ATOM 5328 C C . ILE B 1 341 ? 70.068 14.542 -116.846 1.00 31.50 321 ILE B C 1
ATOM 5329 O O . ILE B 1 341 ? 70.725 13.633 -117.360 1.00 33.13 321 ILE B O 1
ATOM 5334 N N . SER B 1 342 ? 68.756 14.457 -116.648 1.00 32.55 322 SER B N 1
ATOM 5335 C CA . SER B 1 342 ? 68.033 13.247 -117.017 1.00 35.21 322 SER B CA 1
ATOM 5336 C C . SER B 1 342 ? 67.927 13.070 -118.529 1.00 37.25 322 SER B C 1
ATOM 5337 O O . SER B 1 342 ? 67.663 11.968 -119.010 1.00 37.55 322 SER B O 1
ATOM 5340 N N . LYS B 1 343 ? 68.137 14.150 -119.278 1.00 38.00 323 LYS B N 1
ATOM 5341 C CA . LYS B 1 343 ? 68.050 14.085 -120.736 1.00 40.69 323 LYS B CA 1
ATOM 5342 C C . LYS B 1 343 ? 69.421 13.925 -121.393 1.00 41.15 323 LYS B C 1
ATOM 5343 O O . LYS B 1 343 ? 69.515 13.690 -122.596 1.00 41.72 323 LYS B O 1
ATOM 5349 N N . ALA B 1 344 ? 70.479 14.053 -120.602 1.00 40.51 324 ALA B N 1
ATOM 5350 C CA . ALA B 1 344 ? 71.838 13.940 -121.120 1.00 40.74 324 ALA B CA 1
ATOM 5351 C C . ALA B 1 344 ? 72.256 12.502 -121.400 1.00 40.24 324 ALA B C 1
ATOM 5352 O O . ALA B 1 344 ? 71.951 11.592 -120.633 1.00 40.83 324 ALA B O 1
ATOM 5354 N N . SER B 1 345 ? 72.954 12.297 -122.511 1.00 40.52 325 SER B N 1
ATOM 5355 C CA . SER B 1 345 ? 73.427 10.962 -122.865 1.00 39.94 325 SER B CA 1
ATOM 5356 C C . SER B 1 345 ? 74.741 10.721 -122.131 1.00 39.04 325 SER B C 1
ATOM 5357 O O . SER B 1 345 ? 75.302 11.640 -121.528 1.00 36.32 325 SER B O 1
ATOM 5360 N N . VAL B 1 346 ? 75.228 9.487 -122.174 1.00 41.22 326 VAL B N 1
ATOM 5361 C CA . VAL B 1 346 ? 76.485 9.153 -121.521 1.00 43.52 326 VAL B CA 1
ATOM 5362 C C . VAL B 1 346 ? 77.586 10.020 -122.127 1.00 45.81 326 VAL B C 1
ATOM 5363 O O . VAL B 1 346 ? 78.445 10.542 -121.413 1.00 45.23 326 VAL B O 1
ATOM 5367 N N . GLU B 1 347 ? 77.541 10.182 -123.447 1.00 47.81 327 GLU B N 1
ATOM 5368 C CA . GLU B 1 347 ? 78.520 10.998 -124.157 1.00 49.62 327 GLU B CA 1
ATOM 5369 C C . GLU B 1 347 ? 78.463 12.411 -123.587 1.00 49.32 327 GLU B C 1
ATOM 5370 O O . GLU B 1 347 ? 79.490 12.992 -123.234 1.00 50.81 327 GLU B O 1
ATOM 5376 N N . ASP B 1 348 ? 77.254 12.960 -123.503 1.00 47.66 328 ASP B N 1
ATOM 5377 C CA . ASP B 1 348 ? 77.051 14.301 -122.965 1.00 47.06 328 ASP B CA 1
ATOM 5378 C C . ASP B 1 348 ? 77.654 14.408 -121.565 1.00 44.85 328 ASP B C 1
ATOM 5379 O O . ASP B 1 348 ? 78.435 15.311 -121.279 1.00 44.19 328 ASP B O 1
ATOM 5384 N N . LEU B 1 349 ? 77.284 13.475 -120.694 1.00 43.97 329 LEU B N 1
ATOM 5385 C CA . LEU B 1 349 ? 77.771 13.470 -119.320 1.00 43.07 329 LEU B CA 1
ATOM 5386 C C . LEU B 1 349 ? 79.289 13.336 -119.193 1.00 42.57 329 LEU B C 1
ATOM 5387 O O . LEU B 1 349 ? 79.895 13.929 -118.298 1.00 41.23 329 LEU B O 1
ATOM 5392 N N . LYS B 1 350 ? 79.907 12.559 -120.079 1.00 43.69 330 LYS B N 1
ATOM 5393 C CA . LYS B 1 350 ? 81.356 12.371 -120.028 1.00 45.45 330 LYS B CA 1
ATOM 5394 C C . LYS B 1 350 ? 82.148 13.633 -120.356 1.00 45.52 330 LYS B C 1
ATOM 5395 O O . LYS B 1 350 ? 83.365 13.675 -120.165 1.00 45.46 330 LYS B O 1
ATOM 5401 N N . LYS B 1 351 ? 81.463 14.658 -120.851 1.00 45.03 331 LYS B N 1
ATOM 5402 C CA . LYS B 1 351 ? 82.126 15.915 -121.172 1.00 45.91 331 LYS B CA 1
ATOM 5403 C C . LYS B 1 351 ? 82.398 16.704 -119.895 1.00 45.17 331 LYS B C 1
ATOM 5404 O O . LYS B 1 351 ? 83.039 17.754 -119.931 1.00 44.18 331 LYS B O 1
ATOM 5410 N N . VAL B 1 352 ? 81.908 16.188 -118.769 1.00 44.20 332 VAL B N 1
ATOM 5411 C CA . VAL B 1 352 ? 82.079 16.839 -117.470 1.00 43.55 332 VAL B CA 1
ATOM 5412 C C . VAL B 1 352 ? 83.320 16.348 -116.740 1.00 44.15 332 VAL B C 1
ATOM 5413 O O . VAL B 1 352 ? 83.644 15.163 -116.776 1.00 44.70 332 VAL B O 1
ATOM 5417 N N . GLU B 1 353 ? 84.007 17.268 -116.070 1.00 45.33 333 GLU B N 1
ATOM 5418 C CA . GLU B 1 353 ? 85.213 16.938 -115.320 1.00 45.34 333 GLU B CA 1
ATOM 5419 C C . GLU B 1 353 ? 84.880 16.062 -114.119 1.00 45.63 333 GLU B C 1
ATOM 5420 O O . GLU B 1 353 ? 84.067 16.435 -113.274 1.00 45.53 333 GLU B O 1
ATOM 5426 N N . GLY B 1 354 ? 85.514 14.899 -114.043 1.00 45.73 334 GLY B N 1
ATOM 5427 C CA . GLY B 1 354 ? 85.265 14.003 -112.928 1.00 46.67 334 GLY B CA 1
ATOM 5428 C C . GLY B 1 354 ? 84.319 12.863 -113.260 1.00 46.67 334 GLY B C 1
ATOM 5429 O O . GLY B 1 354 ? 84.121 11.958 -112.450 1.00 47.57 334 GLY B O 1
ATOM 5430 N N . ILE B 1 355 ? 83.729 12.899 -114.449 1.00 46.37 335 ILE B N 1
ATOM 5431 C CA . ILE B 1 355 ? 82.811 11.847 -114.854 1.00 47.10 335 ILE B CA 1
ATOM 5432 C C . ILE B 1 355 ? 83.335 11.028 -116.026 1.00 47.48 335 ILE B C 1
ATOM 5433 O O . ILE B 1 355 ? 83.453 11.528 -117.147 1.00 45.43 335 ILE B O 1
ATOM 5438 N N . GLY B 1 356 ? 83.639 9.763 -115.751 1.00 48.20 336 GLY B N 1
ATOM 5439 C CA . GLY B 1 356 ? 84.123 8.866 -116.783 1.00 49.31 336 GLY B CA 1
ATOM 5440 C C . GLY B 1 356 ? 82.979 7.977 -117.235 1.00 50.42 336 GLY B C 1
ATOM 5441 O O . GLY B 1 356 ? 81.827 8.223 -116.882 1.00 50.54 336 GLY B O 1
ATOM 5442 N N . GLU B 1 357 ? 83.289 6.944 -118.010 1.00 51.08 337 GLU B N 1
ATOM 5443 C CA . GLU B 1 357 ? 82.266 6.030 -118.501 1.00 52.12 337 GLU B CA 1
ATOM 5444 C C . GLU B 1 357 ? 81.498 5.375 -117.361 1.00 50.89 337 GLU B C 1
ATOM 5445 O O . GLU B 1 357 ? 80.327 5.025 -117.508 1.00 50.98 337 GLU B O 1
ATOM 5451 N N . LYS B 1 358 ? 82.164 5.224 -116.222 1.00 49.55 338 LYS B N 1
ATOM 5452 C CA . LYS B 1 358 ? 81.566 4.586 -115.057 1.00 48.20 338 LYS B CA 1
ATOM 5453 C C . LYS B 1 358 ? 80.544 5.473 -114.356 1.00 45.64 338 LYS B C 1
ATOM 5454 O O . LYS B 1 358 ? 79.422 5.048 -114.083 1.00 43.72 338 LYS B O 1
ATOM 5460 N N . ARG B 1 359 ? 80.936 6.705 -114.061 1.00 42.68 339 ARG B N 1
ATOM 5461 C CA . ARG B 1 359 ? 80.043 7.635 -113.392 1.00 41.08 339 ARG B CA 1
ATOM 5462 C C . ARG B 1 359 ? 78.948 8.145 -114.316 1.00 39.87 339 ARG B C 1
ATOM 5463 O O . ARG B 1 359 ? 77.852 8.475 -113.864 1.00 39.13 339 ARG B O 1
ATOM 5471 N N . ALA B 1 360 ? 79.251 8.204 -115.609 1.00 38.41 340 ALA B N 1
ATOM 5472 C CA . ALA B 1 360 ? 78.290 8.662 -116.605 1.00 38.99 340 ALA B CA 1
ATOM 5473 C C . ALA B 1 360 ? 77.178 7.624 -116.713 1.00 39.18 340 ALA B C 1
ATOM 5474 O O . ALA B 1 360 ? 75.998 7.959 -116.833 1.00 38.25 340 ALA B O 1
ATOM 5476 N N . ARG B 1 361 ? 77.568 6.357 -116.673 1.00 39.76 341 ARG B N 1
ATOM 5477 C CA . ARG B 1 361 ? 76.610 5.264 -116.743 1.00 41.25 341 ARG B CA 1
ATOM 5478 C C . ARG B 1 361 ? 75.746 5.259 -115.481 1.00 38.30 341 ARG B C 1
ATOM 5479 O O . ARG B 1 361 ? 74.522 5.148 -115.558 1.00 38.26 341 ARG B O 1
ATOM 5487 N N . ALA B 1 362 ? 76.392 5.399 -114.326 1.00 34.56 342 ALA B N 1
ATOM 5488 C CA . ALA B 1 362 ? 75.695 5.401 -113.046 1.00 34.45 342 ALA B CA 1
ATOM 5489 C C . ALA B 1 362 ? 74.645 6.504 -112.966 1.00 34.33 342 ALA B C 1
ATOM 5490 O O . ALA B 1 362 ? 73.524 6.269 -112.517 1.00 34.33 342 ALA B O 1
ATOM 5492 N N . ILE B 1 363 ? 75.017 7.703 -113.401 1.00 32.45 343 ILE B N 1
ATOM 5493 C CA . ILE B 1 363 ? 74.119 8.849 -113.387 1.00 31.27 343 ILE B CA 1
ATOM 5494 C C . ILE B 1 363 ? 72.946 8.609 -114.333 1.00 31.76 343 ILE B C 1
ATOM 5495 O O . ILE B 1 363 ? 71.782 8.711 -113.947 1.00 29.52 343 ILE B O 1
ATOM 5500 N N . SER B 1 364 ? 73.269 8.278 -115.575 1.00 30.86 344 SER B N 1
ATOM 5501 C CA . SER B 1 364 ? 72.266 8.039 -116.602 1.00 32.63 344 SER B CA 1
ATOM 5502 C C . SER B 1 364 ? 71.319 6.888 -116.269 1.00 33.61 344 SER B C 1
ATOM 5503 O O . SER B 1 364 ? 70.093 7.015 -116.379 1.00 31.84 344 SER B O 1
ATOM 5506 N N . GLU B 1 365 ? 71.894 5.764 -115.861 1.00 33.67 345 GLU B N 1
ATOM 5507 C CA . GLU B 1 365 ? 71.111 4.588 -115.523 1.00 36.50 345 GLU B CA 1
ATOM 5508 C C . GLU B 1 365 ? 70.276 4.757 -114.252 1.00 35.54 345 GLU B C 1
ATOM 5509 O O . GLU B 1 365 ? 69.118 4.340 -114.205 1.00 35.46 345 GLU B O 1
ATOM 5515 N N . SER B 1 366 ? 70.851 5.368 -113.222 1.00 33.95 346 SER B N 1
ATOM 5516 C CA . SER B 1 366 ? 70.107 5.543 -111.982 1.00 35.69 346 SER B CA 1
ATOM 5517 C C . SER B 1 366 ? 68.901 6.461 -112.189 1.00 34.34 346 SER B C 1
ATOM 5518 O O . SER B 1 366 ? 67.836 6.228 -111.614 1.00 32.35 346 SER B O 1
ATOM 5521 N N . ILE B 1 367 ? 69.056 7.491 -113.019 1.00 32.57 347 ILE B N 1
ATOM 5522 C CA . ILE B 1 367 ? 67.944 8.400 -113.285 1.00 32.23 347 ILE B CA 1
ATOM 5523 C C . ILE B 1 367 ? 66.867 7.746 -114.157 1.00 30.11 347 ILE B C 1
ATOM 5524 O O . ILE B 1 367 ? 65.679 7.854 -113.857 1.00 27.23 347 ILE B O 1
ATOM 5529 N N . SER B 1 368 ? 67.274 7.083 -115.235 1.00 29.07 348 SER B N 1
ATOM 5530 C CA . SER B 1 368 ? 66.299 6.447 -116.120 1.00 31.75 348 SER B CA 1
ATOM 5531 C C . SER B 1 368 ? 65.538 5.348 -115.379 1.00 30.96 348 SER B C 1
ATOM 5532 O O . SER B 1 368 ? 64.372 5.091 -115.669 1.00 31.27 348 SER B O 1
ATOM 5535 N N . SER B 1 369 ? 66.198 4.708 -114.421 1.00 29.54 349 SER B N 1
ATOM 5536 C CA . SER B 1 369 ? 65.560 3.655 -113.639 1.00 30.68 349 SER B CA 1
ATOM 5537 C C . SER B 1 369 ? 64.465 4.233 -112.740 1.00 29.51 349 SER B C 1
ATOM 5538 O O . SER B 1 369 ? 63.373 3.674 -112.647 1.00 28.01 349 SER B O 1
ATOM 5541 N N . LEU B 1 370 ? 64.758 5.348 -112.079 1.00 29.83 350 LEU B N 1
ATOM 5542 C CA . LEU B 1 370 ? 63.776 5.985 -111.204 1.00 32.16 350 LEU B CA 1
ATOM 5543 C C . LEU B 1 370 ? 62.572 6.495 -111.980 1.00 32.63 350 LEU B C 1
ATOM 5544 O O . LEU B 1 370 ? 61.431 6.314 -111.553 1.00 31.89 350 LEU B O 1
ATOM 5549 N N . LYS B 1 371 ? 62.818 7.135 -113.118 1.00 34.51 351 LYS B N 1
ATOM 5550 C CA . LYS B 1 371 ? 61.717 7.649 -113.931 1.00 37.95 351 LYS B CA 1
ATOM 5551 C C . LYS B 1 371 ? 60.782 6.519 -114.344 1.00 38.67 351 LYS B C 1
ATOM 5552 O O . LYS B 1 371 ? 59.560 6.639 -114.253 1.00 39.32 351 LYS B O 1
ATOM 5558 N N . HIS B 1 372 ? 61.367 5.419 -114.800 1.00 38.68 352 HIS B N 1
ATOM 5559 C CA . HIS B 1 372 ? 60.592 4.266 -115.223 1.00 39.64 352 HIS B CA 1
ATOM 5560 C C . HIS B 1 372 ? 59.803 3.663 -114.060 1.00 38.76 352 HIS B C 1
ATOM 5561 O O . HIS B 1 372 ? 58.613 3.394 -114.195 1.00 40.34 352 HIS B O 1
ATOM 5568 N N . ARG B 1 373 ? 60.454 3.465 -112.917 1.00 36.02 353 ARG B N 1
ATOM 5569 C CA . ARG B 1 373 ? 59.780 2.885 -111.764 1.00 35.82 353 ARG B CA 1
ATOM 5570 C C . ARG B 1 373 ? 58.792 3.813 -111.055 1.00 37.19 353 ARG B C 1
ATOM 5571 O O . ARG B 1 373 ? 57.665 3.410 -110.757 1.00 36.46 353 ARG B O 1
ATOM 5579 N N . LYS B 1 374 ? 59.211 5.048 -110.790 1.00 37.29 354 LYS B N 1
ATOM 5580 C CA . LYS B 1 374 ? 58.370 6.008 -110.079 1.00 38.88 354 LYS B CA 1
ATOM 5581 C C . LYS B 1 374 ? 57.351 6.770 -110.921 1.00 40.22 354 LYS B C 1
ATOM 5582 O O . LYS B 1 374 ? 56.272 7.108 -110.429 1.00 40.87 354 LYS B O 1
ATOM 5588 N N . THR B 1 375 ? 57.681 7.063 -112.174 1.00 40.42 355 THR B N 1
ATOM 5589 C CA . THR B 1 375 ? 56.747 7.807 -113.009 1.00 44.12 355 THR B CA 1
ATOM 5590 C C . THR B 1 375 ? 56.350 7.044 -114.264 1.00 46.84 355 THR B C 1
ATOM 5591 O O . THR B 1 375 ? 55.960 7.714 -115.247 1.00 49.27 355 THR B O 1
#